Protein AF-A0A938S456-F1 (afdb_monomer_lite)

Secondary structure (DSSP, 8-state):
----SSTTSPPPPP--S-TT---EEEEE-TTS-EEEEEESSSTT--SSSEEEEEE-SSTTSPPPPPEE--TTTS-SS-EEEEEE-TTSSEEEEEE--TTSPPPTT-SSTTEEEEEE------SS-SSS-SHHHHHHHHHTTTS--TTT---SSTT--SS-SHHHHHHHHHHHTTSS---BSPTTEEEE-TTPPEE-PPPTTEEEEEEEEES-HHHHHH--SS--TTTEEEEEE-SSEE--SSPPPTT-EEEEEEEEEE-SSS--EEPPPPEEEEEPPSEEE---EEEEES--BTTB-GGGGTS-TTB-TTS-B---GGGSEEE-SPSSEEEEEEEEEEEEEEEEEEEE---TTHHHH--BEEEEEEEEESSSSS-EEPTTPPPPPPP-S-TTBPP-EEEEEEEEEEEEEEEEEEEESSSSS--EEEEEEEEEEES-SS-TT--

Structure (mmCIF, N/CA/C/O backbone):
data_AF-A0A938S456-F1
#
_entry.id   AF-A0A938S456-F1
#
loop_
_atom_site.group_PDB
_atom_site.id
_atom_site.type_symbol
_atom_site.label_atom_id
_atom_site.label_alt_id
_atom_site.label_comp_id
_atom_site.label_asym_id
_atom_site.label_entity_id
_atom_site.label_seq_id
_atom_site.pdbx_PDB_ins_code
_atom_site.Cartn_x
_atom_site.Cartn_y
_atom_site.Cartn_z
_atom_site.occupancy
_atom_site.B_iso_or_equiv
_atom_site.auth_seq_id
_atom_site.auth_comp_id
_atom_site.auth_asym_id
_atom_site.auth_atom_id
_atom_site.pdbx_PDB_model_num
ATOM 1 N N . MET A 1 1 ? 33.109 -23.539 -11.484 1.00 51.69 1 MET A N 1
ATOM 2 C CA . MET A 1 1 ? 32.638 -23.939 -10.136 1.00 51.69 1 MET A CA 1
ATOM 3 C C . MET A 1 1 ? 33.483 -25.093 -9.619 1.00 51.69 1 MET A C 1
ATOM 5 O O . MET A 1 1 ? 33.754 -26.009 -10.389 1.00 51.69 1 MET A O 1
ATOM 9 N N . ALA A 1 2 ? 33.875 -25.085 -8.342 1.00 58.28 2 ALA A N 1
ATOM 10 C CA . ALA A 1 2 ? 34.369 -26.299 -7.698 1.00 58.28 2 ALA A CA 1
ATOM 11 C C . ALA A 1 2 ? 33.177 -27.249 -7.516 1.00 58.28 2 ALA A C 1
ATOM 13 O O . ALA A 1 2 ? 32.212 -26.917 -6.837 1.00 58.28 2 ALA A O 1
ATOM 14 N N . THR A 1 3 ? 33.193 -28.403 -8.175 1.00 66.62 3 THR A N 1
ATOM 15 C CA . THR A 1 3 ? 32.146 -29.427 -8.025 1.00 66.62 3 THR A CA 1
ATOM 16 C C . THR A 1 3 ? 32.639 -30.513 -7.078 1.00 66.62 3 THR A C 1
ATOM 18 O O . THR A 1 3 ? 33.827 -30.829 -7.109 1.00 66.62 3 THR A O 1
ATOM 21 N N . ARG A 1 4 ? 31.746 -31.160 -6.331 1.00 68.81 4 ARG A N 1
ATOM 22 C CA . ARG A 1 4 ? 32.038 -32.419 -5.627 1.00 68.81 4 ARG A CA 1
ATOM 23 C C . ARG A 1 4 ? 31.061 -33.502 -6.071 1.00 68.81 4 ARG A C 1
ATOM 25 O O . ARG A 1 4 ? 29.912 -33.198 -6.376 1.00 68.81 4 ARG A O 1
ATOM 32 N N . THR A 1 5 ? 31.524 -34.744 -6.128 1.00 73.81 5 THR A N 1
ATOM 33 C CA . THR A 1 5 ? 30.773 -35.868 -6.712 1.00 73.81 5 THR A CA 1
ATOM 34 C C . THR A 1 5 ? 29.718 -36.431 -5.755 1.00 73.81 5 THR A C 1
ATOM 36 O O . THR A 1 5 ? 28.670 -36.894 -6.189 1.00 73.81 5 THR A O 1
ATOM 39 N N . THR A 1 6 ? 29.971 -36.356 -4.446 1.00 75.50 6 THR A N 1
ATOM 40 C CA . THR A 1 6 ? 29.028 -36.699 -3.368 1.00 75.50 6 THR A CA 1
ATOM 41 C C . THR A 1 6 ? 29.138 -35.680 -2.232 1.00 75.50 6 THR A C 1
ATOM 43 O O . THR A 1 6 ? 30.096 -34.905 -2.184 1.00 75.50 6 THR A O 1
ATOM 46 N N . ARG A 1 7 ? 28.182 -35.679 -1.289 1.00 73.38 7 ARG A N 1
ATOM 47 C CA . ARG A 1 7 ? 28.207 -34.792 -0.108 1.00 73.38 7 ARG A CA 1
ATOM 48 C C . ARG A 1 7 ? 29.487 -34.941 0.723 1.00 73.38 7 ARG A C 1
ATOM 50 O O . ARG A 1 7 ? 29.927 -33.962 1.319 1.00 73.38 7 ARG A O 1
ATOM 57 N N . ASP A 1 8 ? 30.081 -36.128 0.705 1.00 82.25 8 ASP A N 1
ATOM 58 C CA . ASP A 1 8 ? 31.249 -36.479 1.515 1.00 82.25 8 ASP A CA 1
ATOM 59 C C . ASP A 1 8 ? 32.556 -36.459 0.694 1.00 82.25 8 ASP A C 1
ATOM 61 O O . ASP A 1 8 ? 33.639 -36.672 1.231 1.00 82.25 8 ASP A O 1
ATOM 65 N N . SER A 1 9 ? 32.473 -36.171 -0.612 1.00 79.38 9 SER A N 1
ATOM 66 C CA . SER A 1 9 ? 33.649 -35.973 -1.461 1.00 79.38 9 SER A CA 1
ATOM 67 C C . SER A 1 9 ? 34.294 -34.615 -1.194 1.00 79.38 9 SER A C 1
ATOM 69 O O . SER A 1 9 ? 33.602 -33.611 -0.990 1.00 79.38 9 SER A O 1
ATOM 71 N N . ALA A 1 10 ? 35.624 -34.571 -1.288 1.00 78.12 10 ALA A N 1
ATOM 72 C CA . ALA A 1 10 ? 36.359 -33.316 -1.317 1.00 78.12 10 ALA A CA 1
ATOM 73 C C . ALA A 1 10 ? 35.903 -32.439 -2.498 1.00 78.12 10 ALA A C 1
ATOM 75 O O . ALA A 1 10 ? 35.543 -32.933 -3.572 1.00 78.12 10 ALA A O 1
ATOM 76 N N . TRP A 1 11 ? 35.916 -31.124 -2.290 1.00 78.94 11 TRP A N 1
ATOM 77 C CA . TRP A 1 11 ? 35.714 -30.156 -3.363 1.00 78.94 11 TRP A CA 1
ATOM 78 C C . TRP A 1 11 ? 36.908 -30.192 -4.318 1.00 78.94 11 TRP A C 1
ATOM 80 O O . TRP A 1 11 ? 38.048 -30.340 -3.882 1.00 78.94 11 TRP A O 1
ATOM 90 N N . LYS A 1 12 ? 36.650 -30.050 -5.621 1.00 79.56 12 LYS A N 1
ATOM 91 C CA . LYS A 1 12 ? 37.721 -29.840 -6.604 1.00 79.56 12 LYS A CA 1
ATOM 92 C C . LYS A 1 12 ? 38.487 -28.547 -6.304 1.00 79.56 12 LYS A C 1
ATOM 94 O O . LYS A 1 12 ? 37.921 -27.617 -5.729 1.00 79.56 12 LYS A O 1
ATOM 99 N N . GLU A 1 13 ? 39.746 -28.499 -6.734 1.00 80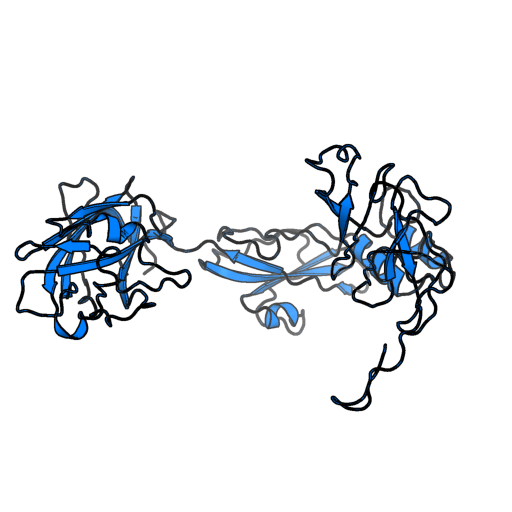.00 13 GLU A N 1
ATOM 100 C CA . GLU A 1 13 ? 40.609 -27.322 -6.591 1.00 80.00 13 GLU A CA 1
ATOM 101 C C . GLU A 1 13 ? 39.955 -26.052 -7.156 1.00 80.00 13 GLU A C 1
ATOM 103 O O . GLU A 1 13 ? 39.231 -26.084 -8.159 1.00 80.00 13 GLU A O 1
ATOM 108 N N . SER A 1 14 ? 40.199 -24.923 -6.487 1.00 77.38 14 SER A N 1
ATOM 109 C CA . SER A 1 14 ? 39.758 -23.613 -6.953 1.00 77.38 14 SER A CA 1
ATOM 110 C C . SER A 1 14 ? 40.584 -23.174 -8.162 1.00 77.38 14 SER A C 1
ATOM 112 O O . SER A 1 14 ? 41.797 -23.357 -8.220 1.00 77.38 14 SER A O 1
ATOM 114 N N . LYS A 1 15 ? 39.916 -22.566 -9.145 1.00 79.94 15 LYS A N 1
ATOM 115 C CA . LYS A 1 15 ? 40.552 -21.986 -10.331 1.00 79.94 15 LYS A CA 1
ATOM 116 C C . LYS A 1 15 ? 40.576 -20.468 -10.185 1.00 79.94 15 LYS A C 1
ATOM 118 O O . LYS A 1 15 ? 39.551 -19.874 -9.850 1.00 79.94 15 LYS A O 1
ATOM 123 N N . VAL A 1 16 ? 41.717 -19.850 -10.481 1.00 82.69 16 VAL A N 1
ATOM 124 C CA . VAL A 1 16 ? 41.807 -18.393 -10.637 1.00 82.69 16 VAL A CA 1
ATOM 125 C C . VAL A 1 16 ? 40.942 -17.976 -11.829 1.00 82.69 16 VAL A C 1
ATOM 127 O O . VAL A 1 16 ? 41.123 -18.490 -12.932 1.00 82.69 16 VAL A O 1
ATOM 130 N N . LEU A 1 17 ? 39.980 -17.079 -11.600 1.00 77.88 17 LEU A N 1
ATOM 131 C CA . LEU A 1 17 ? 39.041 -16.637 -12.638 1.00 77.88 17 LEU A CA 1
ATOM 132 C C . LEU A 1 17 ? 39.658 -15.606 -13.594 1.00 77.88 17 LEU A C 1
ATOM 134 O O . LEU A 1 17 ? 39.310 -15.599 -14.769 1.00 77.88 17 LEU A O 1
ATOM 138 N N . THR A 1 18 ? 40.589 -14.780 -13.109 1.00 79.25 18 THR A N 1
ATOM 139 C CA . THR A 1 18 ? 41.207 -13.676 -13.860 1.00 79.25 18 THR A CA 1
ATOM 140 C C . THR A 1 18 ? 42.731 -13.664 -13.636 1.00 79.25 18 THR A C 1
ATOM 142 O O . THR A 1 18 ? 43.236 -12.888 -12.827 1.00 79.25 18 THR A O 1
ATOM 145 N N . PRO A 1 19 ? 43.503 -14.543 -14.302 1.00 78.44 19 PRO A N 1
ATOM 146 C CA . PRO A 1 19 ? 44.902 -14.828 -13.944 1.00 78.44 19 PRO A CA 1
ATOM 147 C C . PRO A 1 19 ? 45.876 -13.646 -14.078 1.00 78.44 19 PRO A C 1
ATOM 149 O O . PRO A 1 19 ? 46.961 -13.704 -13.511 1.00 78.44 19 PRO A O 1
ATOM 152 N N . ASN A 1 20 ? 45.482 -12.574 -14.773 1.00 82.62 20 ASN A N 1
ATOM 153 C CA . ASN A 1 20 ? 46.303 -11.380 -14.998 1.00 82.62 20 ASN A CA 1
ATOM 154 C C . ASN A 1 20 ? 45.704 -10.104 -14.382 1.00 82.62 20 ASN A C 1
ATOM 156 O O . ASN A 1 20 ? 46.158 -9.006 -14.689 1.00 82.62 20 ASN A O 1
ATOM 160 N N . VAL A 1 21 ? 44.669 -10.232 -13.548 1.00 86.12 21 VAL A N 1
ATOM 161 C CA . VAL A 1 21 ? 43.976 -9.094 -12.934 1.00 86.12 21 VAL A CA 1
ATOM 162 C C . VAL A 1 21 ? 43.917 -9.308 -11.430 1.00 86.12 21 VAL A C 1
ATOM 164 O O . VAL A 1 21 ? 43.361 -10.302 -10.962 1.00 86.12 21 VAL A O 1
ATOM 167 N N . SER A 1 22 ? 44.493 -8.367 -10.680 1.00 89.31 22 SER A N 1
ATOM 168 C CA . SER A 1 22 ? 44.396 -8.326 -9.222 1.00 89.31 22 SER A CA 1
ATOM 169 C C . SER A 1 22 ? 43.224 -7.441 -8.811 1.00 89.31 22 SER A C 1
ATOM 171 O O . SER A 1 22 ? 43.122 -6.291 -9.252 1.00 89.31 22 SER A O 1
ATOM 173 N N . GLY A 1 23 ? 42.340 -7.972 -7.973 1.00 90.62 23 GLY A N 1
ATOM 174 C CA . GLY A 1 23 ? 41.129 -7.286 -7.551 1.00 90.62 23 GLY A CA 1
ATOM 175 C C . GLY A 1 23 ? 40.540 -7.861 -6.270 1.00 90.62 23 GLY A C 1
ATOM 176 O O . GLY A 1 23 ? 40.770 -9.020 -5.922 1.00 90.62 23 GLY A O 1
ATOM 177 N N . GLU A 1 24 ? 39.762 -7.037 -5.581 1.00 93.12 24 GLU A N 1
ATOM 178 C CA . GLU A 1 24 ? 39.083 -7.362 -4.330 1.00 93.12 24 GLU A CA 1
ATOM 179 C C . GLU A 1 24 ? 37.572 -7.126 -4.446 1.00 93.12 24 GLU A C 1
ATOM 181 O O . GLU A 1 24 ? 37.103 -6.415 -5.328 1.00 93.12 24 GLU A O 1
ATOM 186 N N . TYR A 1 25 ? 36.801 -7.711 -3.528 1.00 94.56 25 TYR A N 1
ATOM 187 C CA . TYR A 1 25 ? 35.348 -7.514 -3.409 1.00 94.56 25 TYR A CA 1
ATOM 188 C C . TYR A 1 25 ? 34.552 -7.747 -4.712 1.00 94.56 25 TYR A C 1
ATOM 190 O O . TYR A 1 25 ? 33.889 -6.831 -5.199 1.00 94.56 25 TYR A O 1
ATOM 198 N N . PRO A 1 26 ? 34.597 -8.962 -5.289 1.00 94.56 26 PRO A N 1
ATOM 199 C CA . PRO A 1 26 ? 33.887 -9.245 -6.528 1.00 94.56 26 PRO A CA 1
ATOM 200 C C . PRO A 1 26 ? 32.364 -9.242 -6.331 1.00 94.56 26 PRO A C 1
ATOM 202 O O . PRO A 1 26 ? 31.855 -9.798 -5.355 1.00 94.56 26 PRO A O 1
ATOM 205 N N . ALA A 1 27 ? 31.644 -8.707 -7.311 1.00 94.62 27 ALA A N 1
ATOM 206 C CA . ALA A 1 27 ? 30.201 -8.823 -7.466 1.00 94.62 27 ALA A CA 1
ATOM 207 C C . ALA A 1 27 ? 29.873 -9.222 -8.903 1.00 94.62 27 ALA A C 1
ATOM 209 O O . ALA A 1 27 ? 30.367 -8.620 -9.850 1.00 94.62 27 ALA A O 1
ATOM 210 N N . ILE A 1 28 ? 29.045 -10.249 -9.062 1.00 91.75 28 ILE A N 1
ATOM 211 C CA . ILE A 1 28 ? 28.630 -10.749 -10.372 1.00 91.75 28 ILE A CA 1
ATOM 212 C C . ILE A 1 28 ? 27.183 -10.337 -10.644 1.00 91.75 28 ILE A C 1
ATOM 214 O O . ILE A 1 28 ? 26.357 -10.351 -9.728 1.00 91.75 28 ILE A O 1
ATOM 218 N N . SER A 1 29 ? 26.873 -9.976 -11.886 1.00 86.94 29 SER A N 1
ATOM 219 C CA . SER A 1 29 ? 25.498 -9.710 -12.305 1.00 86.94 29 SER A CA 1
ATOM 220 C C . SER A 1 29 ? 24.619 -10.969 -12.212 1.00 86.94 29 SER A C 1
ATOM 222 O O . SER A 1 29 ? 25.126 -12.095 -12.269 1.00 86.94 29 SER A O 1
ATOM 224 N N . PRO A 1 30 ? 23.289 -10.815 -12.086 1.00 82.06 30 PRO A N 1
ATOM 225 C CA . PRO A 1 30 ? 22.351 -11.941 -11.982 1.00 82.06 30 PRO A CA 1
ATOM 226 C C . PRO A 1 30 ? 22.363 -12.893 -13.184 1.00 82.06 30 PRO A C 1
ATOM 228 O O . PRO A 1 30 ? 22.165 -14.101 -13.029 1.00 82.06 30 PRO A O 1
ATOM 231 N N . ASP A 1 31 ? 22.608 -12.367 -14.384 1.00 77.56 31 ASP A N 1
ATOM 232 C CA . ASP A 1 31 ? 22.783 -13.169 -15.598 1.00 77.56 31 ASP A CA 1
ATOM 233 C C . ASP A 1 31 ? 24.137 -13.900 -15.638 1.00 77.56 31 ASP A C 1
ATOM 235 O O . ASP A 1 31 ? 24.274 -14.906 -16.340 1.00 77.56 31 ASP A O 1
ATOM 239 N N . GLY A 1 32 ? 25.092 -13.486 -14.803 1.00 86.31 32 GLY A N 1
ATOM 240 C CA . GLY A 1 32 ? 26.433 -14.033 -14.701 1.00 86.31 32 GLY A CA 1
ATOM 241 C C . GLY A 1 32 ? 27.413 -13.497 -15.745 1.00 86.31 32 GLY A C 1
ATOM 242 O O . GLY A 1 32 ? 28.473 -14.108 -15.896 1.00 86.31 32 GLY A O 1
ATOM 243 N N . LEU A 1 33 ? 27.074 -12.441 -16.484 1.00 84.44 33 LEU A N 1
ATOM 244 C CA . LEU A 1 33 ? 27.847 -11.953 -17.633 1.00 84.44 33 LEU A CA 1
ATOM 245 C C . LEU A 1 33 ? 28.746 -10.751 -17.320 1.00 84.44 33 LEU A C 1
ATOM 247 O O . LEU A 1 33 ? 29.709 -10.522 -18.046 1.00 84.44 33 LEU A O 1
ATOM 251 N N . LEU A 1 34 ? 28.516 -10.056 -16.204 1.00 87.31 34 LEU A N 1
ATOM 252 C CA . LEU A 1 34 ? 29.343 -8.947 -15.734 1.00 87.31 34 LEU A CA 1
ATOM 253 C C . LEU A 1 34 ? 29.969 -9.270 -14.380 1.00 87.31 34 LEU A C 1
ATOM 255 O O . LEU A 1 34 ? 29.311 -9.799 -13.481 1.00 87.31 34 LEU A O 1
ATOM 259 N N . LEU A 1 35 ? 31.239 -8.912 -14.226 1.00 90.94 35 LEU A N 1
ATOM 260 C CA . LEU A 1 35 ? 31.980 -8.959 -12.974 1.00 90.94 35 LEU A CA 1
ATOM 261 C C . LEU A 1 35 ? 32.442 -7.549 -12.622 1.00 90.94 35 LEU A C 1
ATOM 263 O O . LEU A 1 35 ? 33.278 -6.974 -13.314 1.00 90.94 35 LEU A O 1
ATOM 267 N N . LEU A 1 36 ? 31.930 -7.029 -11.513 1.00 93.88 36 LEU A N 1
ATOM 268 C CA . LEU A 1 36 ? 32.449 -5.842 -10.853 1.00 93.88 36 LEU A CA 1
ATOM 269 C C . LEU A 1 36 ? 33.445 -6.250 -9.775 1.00 93.88 36 LEU A C 1
ATOM 271 O O . LEU A 1 36 ? 33.238 -7.235 -9.067 1.00 93.88 36 LEU A O 1
ATOM 275 N N . PHE A 1 37 ? 34.515 -5.488 -9.616 1.00 95.25 37 PHE A N 1
ATOM 276 C CA . PHE A 1 37 ? 35.490 -5.685 -8.548 1.00 95.25 37 PHE A CA 1
ATOM 277 C C . PHE A 1 37 ? 36.226 -4.379 -8.270 1.00 95.25 37 PHE A C 1
ATOM 279 O O . PHE A 1 37 ? 36.150 -3.432 -9.044 1.00 95.25 37 PHE A O 1
ATOM 286 N N . SER A 1 38 ? 36.941 -4.320 -7.157 1.00 95.50 38 SER A N 1
ATOM 287 C CA . SER A 1 38 ? 37.723 -3.155 -6.759 1.00 95.50 38 SER A CA 1
ATOM 288 C C . SER A 1 38 ? 39.207 -3.380 -7.031 1.00 95.50 38 SER A C 1
ATOM 290 O O . SER A 1 38 ? 39.735 -4.436 -6.684 1.00 95.50 38 SER A O 1
ATOM 292 N N . SER A 1 39 ? 39.904 -2.409 -7.617 1.00 94.75 39 SER A N 1
ATOM 293 C CA . SER A 1 39 ? 41.355 -2.491 -7.820 1.00 94.75 39 SER A CA 1
ATOM 294 C C . SER A 1 39 ? 42.010 -1.118 -7.816 1.00 94.75 39 SER A C 1
ATOM 296 O O . SER A 1 39 ? 41.474 -0.166 -8.373 1.00 94.75 39 SER A O 1
ATOM 298 N N . SER A 1 40 ? 43.199 -1.052 -7.220 1.00 93.19 40 SER A N 1
ATOM 299 C CA . SER A 1 40 ? 44.107 0.104 -7.222 1.00 93.19 40 SER A CA 1
ATOM 300 C C . SER A 1 40 ? 45.359 -0.137 -8.075 1.00 93.19 40 SER A C 1
ATOM 302 O O . SER A 1 40 ? 46.248 0.705 -8.152 1.00 93.19 40 SER A O 1
ATOM 304 N N . SER A 1 41 ? 45.470 -1.325 -8.681 1.00 90.38 41 SER A N 1
ATOM 305 C CA . SER A 1 41 ? 46.678 -1.772 -9.396 1.00 90.38 41 SER A CA 1
ATOM 306 C C . SER A 1 41 ? 46.559 -1.695 -10.917 1.00 90.38 41 SER A C 1
ATOM 308 O O . SER A 1 41 ? 47.554 -1.860 -11.623 1.00 90.38 41 SER A O 1
ATOM 310 N N . LEU A 1 42 ? 45.347 -1.465 -11.424 1.00 91.56 42 LEU A N 1
ATOM 311 C CA . LEU A 1 42 ? 45.074 -1.387 -12.852 1.00 91.56 42 LEU A CA 1
ATOM 312 C C . LEU A 1 42 ? 45.347 0.031 -13.388 1.00 91.56 42 LEU A C 1
ATOM 314 O O . LEU A 1 42 ? 45.010 1.016 -12.728 1.00 91.56 42 LEU A O 1
ATOM 318 N N . PRO A 1 43 ? 45.963 0.158 -14.578 1.00 89.75 43 PRO A N 1
ATOM 319 C CA . PRO A 1 43 ? 46.303 1.453 -15.155 1.00 89.75 43 PRO A CA 1
ATOM 320 C C . PRO A 1 43 ? 45.048 2.206 -15.606 1.00 89.75 43 PRO A C 1
ATOM 322 O O . PRO A 1 43 ? 44.202 1.634 -16.286 1.00 89.75 43 PRO A O 1
ATOM 325 N N . GLY A 1 44 ? 44.961 3.500 -15.284 1.00 85.81 44 GLY A N 1
ATOM 326 C CA . GLY A 1 44 ? 43.800 4.341 -15.614 1.00 85.81 44 GLY A CA 1
ATOM 327 C C . GLY A 1 44 ? 42.791 4.508 -14.475 1.00 85.81 44 GLY A C 1
ATOM 328 O O . GLY A 1 44 ? 41.691 4.996 -14.719 1.00 85.81 44 GLY A O 1
ATOM 329 N N . GLY A 1 45 ? 43.156 4.109 -13.253 1.00 88.12 45 GLY A N 1
ATOM 330 C CA . GLY A 1 45 ? 42.415 4.473 -12.048 1.00 88.12 45 GLY A CA 1
ATOM 331 C C . GLY A 1 45 ? 42.463 5.972 -11.727 1.00 88.12 45 GLY A C 1
ATOM 332 O O . GLY A 1 45 ? 43.379 6.676 -12.159 1.00 88.12 45 GLY A O 1
ATOM 333 N N . LEU A 1 46 ? 41.468 6.450 -10.982 1.00 84.56 46 LEU A N 1
ATOM 334 C CA . LEU A 1 46 ? 41.274 7.846 -10.587 1.00 84.56 46 LEU A CA 1
ATOM 335 C C . LEU A 1 46 ? 41.803 8.147 -9.179 1.00 84.56 46 LEU A C 1
ATOM 337 O O . LEU A 1 46 ? 42.141 9.297 -8.899 1.00 84.56 46 LEU A O 1
ATOM 341 N N . GLY A 1 47 ? 41.895 7.138 -8.311 1.00 84.88 47 GLY A N 1
ATOM 342 C CA . GLY A 1 47 ? 42.221 7.324 -6.901 1.00 84.88 47 GLY A CA 1
ATOM 343 C C . GLY A 1 47 ? 42.772 6.071 -6.226 1.00 84.88 47 GLY A C 1
ATOM 344 O O . GLY A 1 47 ? 43.713 5.446 -6.716 1.00 84.88 47 GLY A O 1
ATOM 345 N N . GLY A 1 48 ? 42.219 5.755 -5.053 1.00 88.88 48 GLY A N 1
ATOM 346 C CA . GLY A 1 48 ? 42.585 4.596 -4.243 1.00 88.88 48 GLY A CA 1
ATOM 347 C C . GLY A 1 48 ? 42.140 3.282 -4.888 1.00 88.88 48 GLY A C 1
ATOM 348 O O . GLY A 1 48 ? 42.652 2.873 -5.927 1.00 88.88 48 GLY A O 1
ATOM 349 N N . LEU A 1 49 ? 41.222 2.555 -4.249 1.00 93.12 49 LEU A N 1
ATOM 350 C CA . LEU A 1 49 ? 40.519 1.497 -4.983 1.00 93.12 49 LEU A CA 1
ATOM 351 C C . LEU A 1 49 ? 39.496 2.149 -5.905 1.00 93.12 49 LEU A C 1
ATOM 353 O O . LEU A 1 49 ? 38.727 2.980 -5.446 1.00 93.12 49 LEU A O 1
ATOM 357 N N . ASP A 1 50 ? 39.445 1.701 -7.150 1.00 94.44 50 ASP A N 1
ATOM 358 C CA . ASP A 1 50 ? 38.352 2.010 -8.065 1.00 94.44 50 ASP A CA 1
ATOM 359 C C . ASP A 1 50 ? 37.517 0.768 -8.326 1.00 94.44 50 ASP A C 1
ATOM 361 O O . ASP A 1 50 ? 38.017 -0.355 -8.226 1.00 94.44 50 ASP A O 1
ATOM 365 N N . ILE A 1 51 ? 36.264 0.954 -8.730 1.00 94.25 51 ILE A N 1
ATOM 366 C CA . ILE A 1 51 ? 35.420 -0.119 -9.249 1.00 94.25 51 ILE A CA 1
ATOM 367 C C . ILE A 1 51 ? 35.694 -0.301 -10.745 1.00 94.25 51 ILE A C 1
ATOM 369 O O . ILE A 1 51 ? 35.578 0.628 -11.549 1.00 94.25 51 ILE A O 1
ATOM 373 N N . TRP A 1 52 ? 36.033 -1.535 -11.098 1.00 93.38 52 TRP A N 1
ATOM 374 C CA . TRP A 1 52 ? 36.313 -2.013 -12.444 1.00 93.38 52 TRP A CA 1
ATOM 375 C C . TRP A 1 52 ? 35.271 -3.038 -12.866 1.00 93.38 52 TRP A C 1
ATOM 377 O O . TRP A 1 52 ? 34.714 -3.753 -12.028 1.00 93.38 52 TRP A O 1
ATOM 387 N N . MET A 1 53 ? 35.052 -3.134 -14.172 1.00 91.19 53 MET A N 1
ATOM 388 C CA . MET A 1 53 ? 34.128 -4.070 -14.797 1.00 91.19 53 MET A CA 1
ATOM 389 C C . MET A 1 53 ? 34.851 -4.966 -15.801 1.00 91.19 53 MET A C 1
ATOM 391 O O . MET A 1 53 ? 35.708 -4.506 -16.550 1.00 91.19 53 MET A O 1
ATOM 395 N N . MET A 1 54 ? 34.475 -6.240 -15.839 1.00 89.50 54 MET A N 1
ATOM 396 C CA . MET A 1 54 ? 34.785 -7.174 -16.923 1.00 89.50 54 MET A CA 1
ATOM 397 C C . MET A 1 54 ? 33.487 -7.826 -17.399 1.00 89.50 54 MET A C 1
ATOM 399 O O . MET A 1 54 ? 32.596 -8.091 -16.591 1.00 89.50 54 MET A O 1
ATOM 403 N N . ALA A 1 55 ? 33.403 -8.116 -18.693 1.00 85.38 55 ALA A N 1
ATOM 404 C CA . ALA A 1 55 ? 32.237 -8.713 -19.339 1.00 85.38 55 ALA A CA 1
ATOM 405 C C . ALA A 1 55 ? 32.602 -10.041 -20.013 1.00 85.38 55 ALA A C 1
ATOM 407 O O . ALA A 1 55 ? 33.776 -10.321 -20.257 1.00 85.38 55 ALA A O 1
ATOM 408 N N . ARG A 1 56 ? 31.609 -10.877 -20.306 1.00 80.44 56 ARG A N 1
ATOM 409 C CA . ARG A 1 56 ? 31.771 -12.105 -21.095 1.00 80.44 56 ARG A CA 1
ATOM 410 C C . ARG A 1 56 ? 30.472 -12.461 -21.803 1.00 80.44 56 ARG A C 1
ATOM 412 O O . ARG A 1 56 ? 29.398 -12.261 -21.253 1.00 80.44 56 ARG A O 1
ATOM 419 N N . VAL A 1 57 ? 30.595 -13.108 -22.959 1.00 72.56 57 VAL A N 1
ATOM 420 C CA . VAL A 1 57 ? 29.447 -13.472 -23.810 1.00 72.56 57 VAL A CA 1
ATOM 421 C C . VAL A 1 57 ? 28.624 -14.626 -23.222 1.00 72.56 57 VAL A C 1
ATOM 423 O O . VAL A 1 57 ? 27.417 -14.714 -23.404 1.00 72.56 57 VAL A O 1
ATOM 426 N N . THR A 1 58 ? 29.259 -15.555 -22.500 1.00 76.25 58 THR A N 1
ATOM 427 C CA . THR A 1 58 ? 28.560 -16.700 -21.892 1.00 76.25 58 THR A CA 1
ATOM 428 C C . THR A 1 58 ? 29.062 -16.976 -20.481 1.00 76.25 58 THR A C 1
ATOM 430 O O . THR A 1 58 ? 30.184 -16.621 -20.120 1.00 76.25 58 THR A O 1
ATOM 433 N N . ARG A 1 59 ? 28.260 -17.683 -19.674 1.00 81.25 59 ARG A N 1
ATOM 434 C CA . ARG A 1 59 ? 28.606 -18.037 -18.282 1.00 81.25 59 ARG A CA 1
ATOM 435 C C . ARG A 1 59 ? 29.863 -18.896 -18.130 1.00 81.25 59 ARG A C 1
ATOM 437 O O . ARG A 1 59 ? 30.417 -18.955 -17.030 1.00 81.25 59 ARG A O 1
ATOM 444 N N . ASP A 1 60 ? 30.309 -19.531 -19.206 1.00 81.62 60 ASP A N 1
ATOM 445 C CA . ASP A 1 60 ? 31.529 -20.338 -19.247 1.00 81.62 60 ASP A CA 1
ATOM 446 C C . ASP A 1 60 ? 32.617 -19.718 -20.140 1.00 81.62 60 ASP A C 1
ATOM 448 O O . ASP A 1 60 ? 33.701 -20.285 -20.262 1.00 81.62 60 ASP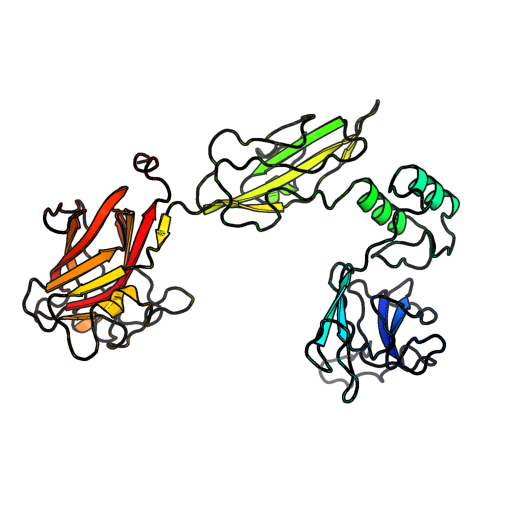 A O 1
ATOM 452 N N . GLY A 1 61 ? 32.339 -18.556 -20.739 1.00 81.62 61 GLY A N 1
ATOM 453 C CA . GLY A 1 61 ? 33.269 -17.819 -21.585 1.00 81.62 61 GLY A CA 1
ATOM 454 C C . GLY A 1 61 ? 34.350 -17.083 -20.797 1.00 81.62 61 GLY A C 1
ATOM 455 O O . GLY A 1 61 ? 34.256 -16.901 -19.576 1.00 81.62 61 GLY A O 1
ATOM 456 N N . ASP A 1 62 ? 35.371 -16.648 -21.532 1.00 84.00 62 ASP A N 1
ATOM 457 C CA . ASP A 1 62 ? 36.469 -15.848 -20.999 1.00 84.00 62 ASP A CA 1
ATOM 458 C C . ASP A 1 62 ? 36.017 -14.414 -20.704 1.00 84.00 62 ASP A C 1
ATOM 460 O O . ASP A 1 62 ? 35.173 -13.851 -21.403 1.00 84.00 62 ASP A O 1
ATOM 464 N N . TRP A 1 63 ? 36.592 -13.831 -19.653 1.00 87.75 63 TRP A N 1
ATOM 465 C CA . TRP A 1 63 ? 36.360 -12.437 -19.294 1.00 87.75 63 TRP A CA 1
ATOM 466 C C . TRP A 1 63 ? 37.142 -11.490 -20.211 1.00 87.75 63 TRP A C 1
ATOM 468 O O . TRP A 1 63 ? 38.298 -11.756 -20.549 1.00 87.75 63 TRP A O 1
ATOM 478 N N . SER A 1 64 ? 36.525 -10.364 -20.562 1.00 84.62 64 SER A N 1
ATOM 479 C CA . SER A 1 64 ? 37.137 -9.263 -21.304 1.00 84.62 64 SER A CA 1
ATOM 480 C C . SER A 1 64 ? 38.218 -8.544 -20.486 1.00 84.62 64 SER A C 1
ATOM 482 O O . SER A 1 64 ? 38.434 -8.827 -19.307 1.00 84.62 64 SER A O 1
ATOM 484 N N . ALA A 1 65 ? 38.930 -7.602 -21.109 1.00 85.44 65 ALA A N 1
ATOM 485 C CA . ALA A 1 65 ? 39.851 -6.730 -20.386 1.00 85.44 65 ALA A CA 1
ATOM 486 C C . ALA A 1 65 ? 39.091 -5.836 -19.379 1.00 85.44 65 ALA A C 1
ATOM 488 O O . ALA A 1 65 ? 37.966 -5.428 -19.667 1.00 85.44 65 ALA A O 1
ATOM 489 N N . PRO A 1 66 ? 39.682 -5.515 -18.212 1.00 89.94 66 PRO A N 1
ATOM 490 C CA . PRO A 1 66 ? 39.010 -4.703 -17.209 1.00 89.94 66 PRO A CA 1
ATOM 491 C C . PRO A 1 66 ? 38.868 -3.243 -17.656 1.00 89.94 66 PRO A C 1
ATOM 493 O O . PRO A 1 66 ? 39.822 -2.637 -18.143 1.00 89.94 66 PRO A O 1
ATOM 496 N N . VAL A 1 67 ? 37.685 -2.675 -17.431 1.00 88.44 67 VAL A N 1
ATOM 497 C CA . VAL A 1 67 ? 37.322 -1.291 -17.764 1.00 88.44 67 VAL A CA 1
ATOM 498 C C . VAL A 1 67 ? 37.028 -0.515 -16.479 1.00 88.44 67 VAL A C 1
ATOM 500 O O . VAL A 1 67 ? 36.298 -1.004 -15.615 1.00 88.44 67 VAL A O 1
ATOM 503 N N . ASN A 1 68 ? 37.606 0.680 -16.332 1.00 87.88 68 ASN A N 1
ATOM 504 C CA . ASN A 1 68 ? 37.309 1.573 -15.209 1.00 87.88 68 ASN A CA 1
ATOM 505 C C . ASN A 1 68 ? 35.958 2.260 -15.448 1.00 87.88 68 ASN A C 1
ATOM 507 O O . ASN A 1 68 ? 35.727 2.776 -16.539 1.00 87.88 68 ASN A O 1
ATOM 511 N N . LEU A 1 69 ? 35.083 2.292 -14.441 1.00 83.38 69 LEU A N 1
ATOM 512 C CA . LEU A 1 69 ? 33.730 2.844 -14.590 1.00 83.38 69 LEU A CA 1
ATOM 513 C C . LEU A 1 69 ? 33.633 4.374 -14.462 1.00 83.38 69 LEU A C 1
ATOM 515 O O . LEU A 1 69 ? 32.557 4.924 -14.679 1.00 83.38 69 LEU A O 1
ATOM 519 N N . GLY A 1 70 ? 34.735 5.059 -14.141 1.00 83.38 70 GLY A N 1
ATOM 520 C CA . GLY A 1 70 ? 34.824 6.520 -14.133 1.00 83.38 70 GLY A CA 1
ATOM 521 C C . GLY A 1 70 ? 33.833 7.239 -13.197 1.00 83.38 70 GLY A C 1
ATOM 522 O O . GLY A 1 70 ? 33.117 6.607 -12.414 1.00 83.38 70 GLY A O 1
ATOM 523 N N . PRO A 1 71 ? 33.776 8.582 -13.243 1.00 78.56 71 PRO A N 1
ATOM 524 C CA . PRO A 1 71 ? 32.821 9.366 -12.469 1.00 78.56 71 PRO A CA 1
ATOM 525 C C . PRO A 1 71 ? 31.395 9.280 -13.050 1.00 78.56 71 PRO A C 1
ATOM 527 O O . PRO A 1 71 ? 31.236 9.133 -14.258 1.00 78.56 71 PRO A O 1
ATOM 530 N N . PRO A 1 72 ? 30.341 9.434 -12.222 1.00 76.31 72 PRO A N 1
ATOM 531 C CA . PRO A 1 72 ? 30.398 9.730 -10.794 1.00 76.31 72 PRO A CA 1
ATOM 532 C C . PRO A 1 72 ? 30.554 8.477 -9.925 1.00 76.31 72 PRO A C 1
ATOM 534 O O . PRO A 1 72 ? 30.494 8.600 -8.706 1.00 76.31 72 PRO A O 1
ATOM 537 N N . LEU A 1 73 ? 30.679 7.278 -10.496 1.00 86.44 73 LEU A N 1
ATOM 538 C CA . LEU A 1 73 ? 30.782 6.057 -9.703 1.00 86.44 73 LEU A CA 1
ATOM 539 C C . LEU A 1 73 ? 32.109 6.057 -8.935 1.00 86.44 73 LEU A C 1
ATOM 541 O O . LEU A 1 73 ? 32.082 6.179 -7.710 1.00 86.44 73 LEU A O 1
ATOM 545 N N . ASN A 1 74 ? 33.224 6.066 -9.666 1.00 89.19 74 ASN A N 1
ATOM 546 C CA . ASN A 1 74 ? 34.567 6.304 -9.146 1.00 89.19 74 ASN A CA 1
ATOM 547 C C . ASN A 1 74 ? 34.842 7.802 -8.973 1.00 89.19 74 ASN A C 1
ATOM 549 O O . ASN A 1 74 ? 34.307 8.659 -9.680 1.00 89.19 74 ASN A O 1
ATOM 553 N N . SER A 1 75 ? 35.692 8.118 -8.014 1.00 87.12 75 SER A N 1
ATOM 554 C CA . SER A 1 75 ? 36.136 9.461 -7.676 1.00 87.12 75 SER A CA 1
ATOM 555 C C . SER A 1 75 ? 37.655 9.470 -7.491 1.00 87.12 75 SER A C 1
ATOM 557 O O . SER A 1 75 ? 38.322 8.471 -7.720 1.00 87.12 75 SER A O 1
ATOM 559 N N . GLU A 1 76 ? 38.224 10.595 -7.059 1.00 86.94 76 GLU A N 1
ATOM 560 C CA . GLU A 1 76 ? 39.638 10.637 -6.648 1.00 86.94 76 GLU A CA 1
ATOM 561 C C . GLU A 1 76 ? 39.898 9.887 -5.319 1.00 86.94 76 GLU A C 1
ATOM 563 O O . GLU A 1 76 ? 41.044 9.762 -4.887 1.00 86.94 76 GLU A O 1
ATOM 568 N N . GLY A 1 77 ? 38.841 9.424 -4.638 1.00 87.75 77 GLY A N 1
ATOM 569 C CA . GLY A 1 77 ? 38.907 8.687 -3.376 1.00 87.75 77 GLY A CA 1
ATOM 570 C C . GLY A 1 77 ? 38.996 7.168 -3.548 1.00 87.75 77 GLY A C 1
ATOM 571 O O . GLY A 1 77 ? 39.474 6.658 -4.557 1.00 87.75 77 GLY A O 1
ATOM 572 N N . THR A 1 78 ? 38.563 6.435 -2.519 1.00 90.81 78 THR A N 1
ATOM 573 C CA . THR A 1 78 ? 38.490 4.967 -2.532 1.00 90.81 78 THR A CA 1
ATOM 574 C C . THR A 1 78 ? 37.047 4.483 -2.690 1.00 90.81 78 THR A C 1
ATOM 576 O O . THR A 1 78 ? 36.251 4.577 -1.757 1.00 90.81 78 THR A O 1
ATOM 579 N N . GLU A 1 79 ? 36.735 3.844 -3.812 1.00 92.56 79 GLU A N 1
ATOM 580 C CA . GLU A 1 79 ? 35.495 3.126 -4.097 1.00 92.56 79 GLU A CA 1
ATOM 581 C C . GLU A 1 79 ? 35.683 1.605 -4.015 1.00 92.56 79 GLU A C 1
ATOM 583 O O . GLU A 1 79 ? 36.504 0.994 -4.701 1.00 92.56 79 GLU A O 1
ATOM 588 N N . ARG A 1 80 ? 34.899 0.945 -3.156 1.00 92.19 80 ARG A N 1
ATOM 589 C CA . ARG A 1 80 ? 35.057 -0.492 -2.895 1.00 92.19 80 ARG A CA 1
ATOM 590 C C . ARG A 1 80 ? 33.752 -1.209 -2.591 1.00 92.19 80 ARG A C 1
ATOM 592 O O . ARG A 1 80 ? 32.768 -0.584 -2.200 1.00 92.19 80 ARG A O 1
ATOM 599 N N . ARG A 1 81 ? 33.781 -2.544 -2.665 1.00 94.06 81 ARG A N 1
ATOM 600 C CA . ARG A 1 81 ? 32.638 -3.430 -2.356 1.00 94.06 81 ARG A CA 1
ATOM 601 C C . ARG A 1 81 ? 31.411 -3.142 -3.227 1.00 94.06 81 ARG A C 1
ATOM 603 O O . ARG A 1 81 ? 30.355 -2.822 -2.680 1.00 94.06 81 ARG A O 1
ATOM 610 N N . PRO A 1 82 ? 31.549 -3.230 -4.560 1.00 95.12 82 PRO A N 1
ATOM 611 C CA . PRO A 1 82 ? 30.406 -3.092 -5.443 1.00 95.12 82 PRO A CA 1
ATOM 612 C C . PRO A 1 82 ? 29.363 -4.173 -5.150 1.00 95.12 82 PRO A C 1
ATOM 614 O O . PRO A 1 82 ? 29.681 -5.296 -4.763 1.00 95.12 82 PRO A O 1
ATOM 617 N N . TRP A 1 83 ? 28.108 -3.827 -5.385 1.00 94.88 83 TRP A N 1
ATOM 618 C CA . TRP A 1 83 ? 26.975 -4.730 -5.460 1.00 94.88 83 TRP A CA 1
ATOM 619 C C . TRP A 1 83 ? 26.070 -4.249 -6.585 1.00 94.88 83 TRP A C 1
ATOM 621 O O . TRP A 1 83 ? 25.784 -3.058 -6.672 1.00 94.88 83 TRP A O 1
ATOM 631 N N . ILE A 1 84 ? 25.581 -5.166 -7.412 1.00 89.38 84 ILE A N 1
ATOM 632 C CA . ILE A 1 84 ? 24.685 -4.857 -8.527 1.00 89.38 84 ILE A CA 1
ATOM 633 C C . ILE A 1 84 ? 23.264 -5.348 -8.229 1.00 89.38 84 ILE A C 1
ATOM 635 O O . ILE A 1 84 ? 23.067 -6.431 -7.671 1.00 89.38 84 ILE A O 1
ATOM 639 N N . SER A 1 85 ? 22.261 -4.528 -8.543 1.00 84.12 85 SER A N 1
ATOM 640 C CA . SER A 1 85 ? 20.852 -4.891 -8.380 1.00 84.12 85 SER A CA 1
ATOM 641 C C . SER A 1 85 ? 20.428 -6.000 -9.345 1.00 84.12 85 SER A C 1
ATOM 643 O O . SER A 1 85 ? 21.069 -6.251 -10.364 1.00 84.12 85 SER A O 1
ATOM 645 N N . TYR A 1 86 ? 19.318 -6.673 -9.025 1.00 78.69 86 TYR A N 1
ATOM 646 C CA . TYR A 1 86 ? 18.816 -7.787 -9.835 1.00 78.69 86 TYR A CA 1
ATOM 647 C C . TYR A 1 86 ? 18.452 -7.378 -11.277 1.00 78.69 86 TYR A C 1
ATOM 649 O O . TYR A 1 86 ? 18.548 -8.168 -12.208 1.00 78.69 86 TYR A O 1
ATOM 657 N N . ASP A 1 87 ? 18.042 -6.129 -11.461 1.00 69.19 87 ASP A N 1
ATOM 658 C CA . ASP A 1 87 ? 17.711 -5.527 -12.753 1.00 69.19 87 ASP A CA 1
ATOM 659 C C . ASP A 1 87 ? 18.909 -4.818 -13.416 1.00 69.19 87 ASP A C 1
ATOM 661 O O . ASP A 1 87 ? 18.742 -4.185 -14.453 1.00 69.19 87 ASP A O 1
ATOM 665 N N . GLY A 1 88 ? 20.099 -4.860 -12.801 1.00 75.56 88 GLY A N 1
ATOM 666 C CA . GLY A 1 88 ? 21.331 -4.225 -13.284 1.00 75.56 88 GLY A CA 1
ATOM 667 C C . GLY A 1 88 ? 21.335 -2.692 -13.327 1.00 75.56 88 GLY A C 1
ATOM 668 O O . GLY A 1 88 ? 22.351 -2.112 -13.698 1.00 75.56 88 GLY A O 1
ATOM 669 N N . SER A 1 89 ? 20.246 -2.025 -12.926 1.00 76.88 89 SER A N 1
ATOM 670 C CA . SER A 1 89 ? 20.083 -0.565 -13.027 1.00 76.88 89 SER A CA 1
ATOM 671 C C . SER A 1 89 ? 20.771 0.225 -11.908 1.00 76.88 89 SER A C 1
ATOM 673 O O . SER A 1 89 ? 20.856 1.455 -11.956 1.00 76.88 89 SER A O 1
ATOM 675 N N . ARG A 1 90 ? 21.232 -0.457 -10.850 1.00 84.50 90 ARG A N 1
ATOM 676 C CA . ARG A 1 90 ? 21.798 0.166 -9.649 1.00 84.50 90 ARG A CA 1
ATOM 677 C C . ARG A 1 90 ? 23.067 -0.546 -9.216 1.00 84.50 90 ARG A C 1
ATOM 679 O O . ARG A 1 90 ? 23.084 -1.766 -9.050 1.00 84.50 90 ARG A O 1
ATOM 686 N N . VAL A 1 91 ? 24.086 0.251 -8.911 1.00 89.56 91 VAL A N 1
ATOM 687 C CA . VAL A 1 91 ? 25.276 -0.199 -8.191 1.00 89.56 91 VAL A CA 1
ATOM 688 C C . VAL A 1 91 ? 25.274 0.438 -6.810 1.00 89.56 91 VAL A C 1
ATOM 690 O O . VAL A 1 91 ? 25.210 1.660 -6.680 1.00 89.56 91 VAL A O 1
ATOM 693 N N . LEU A 1 92 ? 25.323 -0.397 -5.776 1.00 93.75 92 LEU A N 1
ATOM 694 C CA . LEU A 1 92 ? 25.652 0.032 -4.422 1.00 93.75 92 LEU A CA 1
ATOM 695 C C . LEU A 1 92 ? 27.143 -0.180 -4.200 1.00 93.75 92 LEU A C 1
ATOM 697 O O . LEU A 1 92 ? 27.700 -1.190 -4.623 1.00 93.75 92 LEU A O 1
ATOM 701 N N . PHE A 1 93 ? 27.791 0.760 -3.534 1.00 93.56 93 PHE A N 1
ATOM 702 C CA . PHE A 1 93 ? 29.208 0.660 -3.221 1.00 93.56 93 PHE A CA 1
ATOM 703 C C . PHE A 1 93 ? 29.521 1.409 -1.937 1.00 93.56 93 PHE A C 1
ATOM 705 O O . PHE A 1 93 ? 28.719 2.197 -1.444 1.00 93.56 93 PHE A O 1
ATOM 712 N N . THR A 1 94 ? 30.697 1.157 -1.380 1.00 92.94 94 THR A N 1
ATOM 713 C CA . THR A 1 94 ? 31.221 1.954 -0.272 1.00 92.94 94 THR A CA 1
ATOM 714 C C . THR A 1 94 ? 32.257 2.931 -0.793 1.00 92.94 94 THR A C 1
ATOM 716 O O . THR A 1 94 ? 33.115 2.533 -1.580 1.00 92.94 94 THR A O 1
ATOM 719 N N . SER A 1 95 ? 32.186 4.182 -0.347 1.00 89.44 95 SER A N 1
ATOM 720 C CA . SER A 1 95 ? 33.195 5.198 -0.661 1.00 89.44 95 SER A CA 1
ATOM 721 C C . SER A 1 95 ? 33.900 5.649 0.616 1.00 89.44 95 SER A C 1
ATOM 723 O O . SER A 1 95 ? 33.281 5.763 1.680 1.00 89.44 95 SER A O 1
ATOM 725 N N . GLY A 1 96 ? 35.206 5.864 0.494 1.00 82.50 96 GLY A N 1
ATOM 726 C CA . GLY A 1 96 ? 36.124 6.246 1.555 1.00 82.50 96 GLY A CA 1
ATOM 727 C C . GLY A 1 96 ? 36.981 5.089 2.076 1.00 82.50 96 GLY A C 1
ATOM 728 O O . GLY A 1 96 ? 36.574 3.917 2.121 1.00 82.50 96 GLY A O 1
ATOM 729 N N . ALA A 1 97 ? 38.186 5.446 2.521 1.00 74.69 97 ALA A N 1
ATOM 730 C CA . ALA A 1 97 ? 39.096 4.607 3.292 1.00 74.69 97 ALA A CA 1
ATOM 731 C C . ALA A 1 97 ? 39.388 5.211 4.680 1.00 74.69 97 ALA A C 1
ATOM 733 O O . ALA A 1 97 ? 39.232 6.417 4.886 1.00 74.69 97 ALA A O 1
ATOM 734 N N . PRO A 1 98 ? 39.843 4.403 5.662 1.00 66.50 98 PRO A N 1
ATOM 735 C CA . PRO A 1 98 ? 40.401 4.952 6.893 1.00 66.50 98 PRO A CA 1
ATOM 736 C C . PRO A 1 98 ? 41.480 5.983 6.536 1.00 66.50 98 PRO A C 1
ATOM 738 O O . PRO A 1 98 ? 42.357 5.673 5.736 1.00 66.50 98 PRO A O 1
ATOM 741 N N . PHE A 1 99 ? 41.401 7.179 7.126 1.00 70.31 99 PHE A N 1
ATOM 742 C CA . PHE A 1 99 ? 42.288 8.331 6.882 1.00 70.31 99 PHE A CA 1
ATOM 743 C C . PHE A 1 99 ? 42.035 9.155 5.604 1.00 70.31 99 PHE A C 1
ATOM 745 O O . PHE A 1 99 ? 42.716 10.159 5.410 1.00 70.31 99 PHE A O 1
ATOM 752 N N . GLU A 1 100 ? 41.028 8.819 4.794 1.00 74.56 100 GLU A N 1
ATOM 753 C CA . GLU A 1 100 ? 40.502 9.713 3.752 1.00 74.56 100 GLU A CA 1
ATOM 754 C C . GLU A 1 100 ? 39.367 10.587 4.312 1.00 74.56 100 GLU A C 1
ATOM 756 O O . GLU A 1 100 ? 38.614 10.169 5.198 1.00 74.56 100 GLU A O 1
ATOM 761 N N . GLY A 1 101 ? 39.246 11.820 3.809 1.00 68.44 101 GLY A N 1
ATOM 762 C CA . GLY A 1 101 ? 38.073 12.656 4.075 1.00 68.44 101 GLY A CA 1
ATOM 763 C C . GLY A 1 101 ? 36.817 12.051 3.433 1.00 68.44 101 GLY A C 1
ATOM 764 O O . GLY A 1 101 ? 36.934 11.352 2.425 1.00 68.44 101 GLY A O 1
ATOM 765 N N . PRO A 1 102 ? 35.614 12.290 3.988 1.00 73.38 102 PRO A N 1
ATOM 766 C CA . PRO A 1 102 ? 34.390 11.758 3.405 1.00 73.38 102 PRO A CA 1
ATOM 767 C C . PRO A 1 102 ? 34.193 12.319 1.995 1.00 73.38 102 PRO A C 1
ATOM 769 O O . PRO A 1 102 ? 34.415 13.509 1.746 1.00 73.38 102 PRO A O 1
ATOM 772 N N . ARG A 1 103 ? 33.722 11.466 1.081 1.00 81.69 103 ARG A N 1
ATOM 773 C CA . ARG A 1 103 ? 33.208 11.895 -0.223 1.00 81.69 103 ARG A CA 1
ATOM 774 C C . ARG A 1 103 ? 32.169 13.008 -0.005 1.00 81.69 103 ARG A C 1
ATOM 776 O O . ARG A 1 103 ? 31.359 12.869 0.914 1.00 81.69 103 ARG A O 1
ATOM 783 N N . PRO A 1 104 ? 32.161 14.106 -0.788 1.00 80.62 104 PRO A N 1
ATOM 784 C CA . PRO A 1 104 ? 31.237 15.219 -0.566 1.00 80.62 104 PRO A CA 1
ATOM 785 C C . PRO A 1 104 ? 29.782 14.753 -0.416 1.00 80.62 104 PRO A C 1
ATOM 787 O O . PRO A 1 104 ? 29.244 14.109 -1.312 1.00 80.62 104 PRO A O 1
ATOM 790 N N . GLY A 1 105 ? 29.160 15.069 0.725 1.00 79.88 105 GLY A N 1
ATOM 791 C CA . GLY A 1 105 ? 27.814 14.603 1.096 1.00 79.88 105 GLY A CA 1
ATOM 792 C C . GLY A 1 105 ? 27.777 13.363 2.003 1.00 79.88 105 GLY A C 1
ATOM 793 O O . GLY A 1 105 ? 26.705 13.005 2.482 1.00 79.88 105 GLY A O 1
ATOM 794 N N . GLY A 1 106 ? 28.926 12.737 2.264 1.00 80.19 106 GLY A N 1
ATOM 795 C CA . GLY A 1 106 ? 29.100 11.637 3.211 1.00 80.19 106 GLY A CA 1
ATOM 796 C C . GLY A 1 106 ? 29.326 12.100 4.653 1.00 80.19 106 GLY A C 1
ATOM 797 O O . GLY A 1 106 ? 29.656 13.256 4.921 1.00 80.19 106 GLY A O 1
ATOM 798 N N . VAL A 1 107 ? 29.149 11.170 5.587 1.00 79.56 107 VAL A N 1
ATOM 799 C CA . VAL A 1 107 ? 29.293 11.358 7.036 1.00 79.56 107 VAL A CA 1
ATOM 800 C C . VAL A 1 107 ? 30.618 10.776 7.545 1.00 79.56 107 VAL A C 1
ATOM 802 O O . VAL A 1 107 ? 31.164 11.279 8.528 1.00 79.56 107 VAL A O 1
ATOM 805 N N . GLY A 1 108 ? 31.161 9.741 6.898 1.00 78.06 108 GLY A N 1
ATOM 806 C CA . GLY A 1 108 ? 32.335 9.016 7.381 1.00 78.06 108 GLY A CA 1
ATOM 807 C C . GLY A 1 108 ? 33.175 8.352 6.288 1.00 78.06 108 GLY A C 1
ATOM 808 O O . GLY A 1 108 ? 33.007 8.577 5.097 1.00 78.06 108 GLY A O 1
ATOM 809 N N . SER A 1 109 ? 34.126 7.518 6.711 1.00 77.69 109 SER A N 1
ATOM 810 C CA . SER A 1 109 ? 35.133 6.886 5.840 1.00 77.69 109 SER A CA 1
ATOM 811 C C . SER A 1 109 ? 34.697 5.552 5.214 1.00 77.69 109 SER A C 1
ATOM 813 O O . SER A 1 109 ? 35.530 4.801 4.701 1.00 77.69 109 SER A O 1
ATOM 815 N N . ALA A 1 110 ? 33.414 5.201 5.318 1.00 80.81 110 ALA A N 1
ATOM 816 C CA . ALA A 1 110 ? 32.842 3.980 4.752 1.00 80.81 110 ALA A CA 1
ATOM 817 C C . ALA A 1 110 ? 31.322 4.117 4.568 1.00 80.81 110 ALA A C 1
ATOM 819 O O . ALA A 1 110 ? 30.554 3.256 5.001 1.00 80.81 110 ALA A O 1
ATOM 820 N N . ASP A 1 111 ? 30.887 5.220 3.963 1.00 86.50 111 ASP A N 1
ATOM 821 C CA . ASP A 1 111 ? 29.472 5.423 3.663 1.00 86.50 111 ASP A CA 1
ATOM 822 C C . ASP A 1 111 ? 29.032 4.538 2.496 1.00 86.50 111 ASP A C 1
ATOM 824 O O . ASP A 1 111 ? 29.826 4.217 1.606 1.00 86.50 111 ASP A O 1
ATOM 828 N N . VAL A 1 112 ? 27.756 4.152 2.498 1.00 90.94 112 VAL A N 1
ATOM 829 C CA . VAL A 1 112 ? 27.137 3.398 1.404 1.00 90.94 112 VAL A CA 1
ATOM 830 C C . VAL A 1 112 ? 26.536 4.380 0.407 1.00 90.94 112 VAL A C 1
ATOM 832 O O . VAL A 1 112 ? 25.688 5.197 0.757 1.00 90.94 112 VAL A O 1
ATOM 835 N N . TRP A 1 113 ? 26.963 4.263 -0.842 1.00 88.69 113 TRP A N 1
ATOM 836 C CA . TRP A 1 113 ? 26.557 5.097 -1.960 1.00 88.69 113 TRP A CA 1
ATOM 837 C C . TRP A 1 113 ? 25.809 4.278 -3.000 1.00 88.69 113 TRP A C 1
ATOM 839 O O . TRP A 1 113 ? 25.960 3.059 -3.097 1.00 88.69 113 TRP A O 1
ATOM 849 N N . GLN A 1 114 ? 25.010 4.980 -3.795 1.00 88.94 114 GLN A N 1
ATOM 850 C CA . GLN A 1 114 ? 24.283 4.421 -4.918 1.00 88.94 114 GLN A CA 1
ATOM 851 C C . GLN A 1 114 ? 24.612 5.200 -6.187 1.00 88.94 114 GLN A C 1
ATOM 853 O O . GLN A 1 114 ? 24.546 6.428 -6.198 1.00 88.94 114 GLN A O 1
ATOM 858 N N . ALA A 1 115 ? 24.890 4.468 -7.261 1.00 83.75 115 ALA A N 1
ATOM 859 C CA . ALA A 1 115 ? 24.910 4.985 -8.619 1.00 83.75 115 ALA A CA 1
ATOM 860 C C . ALA A 1 115 ? 23.802 4.314 -9.435 1.00 83.75 115 ALA A C 1
ATOM 862 O O . ALA A 1 115 ? 23.545 3.113 -9.290 1.00 83.75 115 ALA A O 1
ATOM 863 N N . LEU A 1 116 ? 23.137 5.104 -10.278 1.00 76.81 116 LEU A N 1
ATOM 864 C CA . LEU A 1 116 ? 22.299 4.565 -11.340 1.00 76.81 116 LEU A CA 1
ATOM 865 C C . LEU A 1 116 ? 23.192 4.209 -12.517 1.00 76.81 116 LEU A C 1
ATOM 867 O O . LEU A 1 116 ? 24.078 4.980 -12.880 1.00 76.81 116 LEU A O 1
ATOM 871 N N . VAL A 1 117 ? 22.912 3.061 -13.111 1.00 73.12 117 VAL A N 1
ATOM 872 C CA . VAL A 1 117 ? 23.475 2.673 -14.389 1.00 73.12 117 VAL A CA 1
ATOM 873 C C . VAL A 1 117 ? 22.317 2.598 -15.359 1.00 73.12 117 VAL A C 1
ATOM 875 O O . VAL A 1 117 ? 21.431 1.758 -15.215 1.00 73.12 117 VAL A O 1
ATOM 878 N N . LEU A 1 118 ? 22.290 3.528 -16.302 1.00 69.31 118 LEU A N 1
ATOM 879 C CA . LEU A 1 118 ? 21.249 3.611 -17.313 1.00 69.31 118 LEU A CA 1
ATOM 880 C C . LEU A 1 118 ? 21.903 3.469 -18.687 1.00 69.31 118 LEU A C 1
ATOM 882 O O . LEU A 1 118 ? 22.973 4.044 -18.889 1.00 69.31 118 LEU A O 1
ATOM 886 N N . PRO A 1 119 ? 21.285 2.719 -19.611 1.00 71.94 119 PRO A N 1
ATOM 887 C CA . PRO A 1 119 ? 21.808 2.582 -20.959 1.00 71.94 119 PRO A CA 1
ATOM 888 C C . PRO A 1 119 ? 21.773 3.946 -21.650 1.00 71.94 119 PRO A C 1
ATOM 890 O O . PRO A 1 119 ? 20.764 4.658 -21.584 1.00 71.94 119 PRO A O 1
ATOM 893 N N . ALA A 1 120 ? 22.867 4.313 -22.314 1.00 72.94 120 ALA A N 1
ATOM 894 C CA . ALA A 1 120 ? 22.946 5.527 -23.116 1.00 72.94 120 ALA A CA 1
ATOM 895 C C . ALA A 1 120 ? 22.174 5.312 -24.426 1.00 72.94 120 ALA A C 1
ATOM 897 O O . ALA A 1 120 ? 22.732 4.860 -25.412 1.00 72.94 120 ALA A O 1
ATOM 898 N N . CYS A 1 121 ? 20.865 5.561 -24.405 1.00 79.69 121 CYS A N 1
ATOM 899 C CA . CYS A 1 121 ? 19.982 5.231 -25.530 1.00 79.69 121 CYS A CA 1
ATOM 900 C C . CYS A 1 121 ? 19.889 6.328 -26.605 1.00 79.69 121 CYS A C 1
ATOM 902 O O . CYS A 1 121 ? 19.324 6.070 -27.661 1.00 79.69 121 CYS A O 1
ATOM 904 N N . ASP A 1 122 ? 20.406 7.529 -26.337 1.00 74.81 122 ASP A N 1
ATOM 905 C CA . ASP A 1 122 ? 20.570 8.602 -27.330 1.00 74.81 122 ASP A CA 1
ATOM 906 C C . ASP A 1 122 ? 21.903 8.360 -28.053 1.00 74.81 122 ASP A C 1
ATOM 908 O O . ASP A 1 122 ? 22.965 8.806 -27.614 1.00 74.81 122 ASP A O 1
ATOM 912 N N . LEU A 1 123 ? 21.856 7.537 -29.101 1.00 86.12 123 LEU A N 1
ATOM 913 C CA . LEU A 1 123 ? 23.031 7.035 -29.815 1.00 86.12 123 LEU A CA 1
ATOM 914 C C . LEU A 1 123 ? 23.601 8.073 -30.786 1.00 86.12 123 LEU A C 1
ATOM 916 O O . LEU A 1 123 ? 24.774 8.000 -31.158 1.00 86.12 123 LEU A O 1
ATOM 920 N N . ASN A 1 124 ? 22.794 9.051 -31.202 1.00 81.69 124 ASN A N 1
ATOM 921 C CA . ASN A 1 124 ? 23.230 10.129 -32.091 1.00 81.69 124 ASN A CA 1
ATOM 922 C C . ASN A 1 124 ? 23.571 11.448 -31.364 1.00 81.69 124 ASN A C 1
ATOM 924 O O . ASN A 1 124 ? 24.087 12.365 -32.010 1.00 81.69 124 ASN A O 1
ATOM 928 N N . ASN A 1 125 ? 23.368 11.522 -30.044 1.00 77.75 125 ASN A N 1
ATOM 929 C CA . ASN A 1 125 ? 23.566 12.703 -29.198 1.00 77.75 125 ASN A CA 1
ATOM 930 C C . ASN A 1 125 ? 22.742 13.929 -29.637 1.00 77.75 125 ASN A C 1
ATOM 932 O O . ASN A 1 125 ? 23.202 15.070 -29.500 1.00 77.75 125 ASN A O 1
ATOM 936 N N . ASP A 1 126 ? 21.544 13.724 -30.187 1.00 68.12 126 ASP A N 1
ATOM 937 C CA . ASP A 1 126 ? 20.636 14.811 -30.574 1.00 68.12 126 ASP A CA 1
ATOM 938 C C . ASP A 1 126 ? 19.753 15.305 -29.413 1.00 68.12 126 ASP A C 1
ATOM 940 O O . ASP A 1 126 ? 19.028 16.299 -29.549 1.00 68.12 126 ASP A O 1
ATOM 944 N N . GLY A 1 127 ? 19.878 14.666 -28.246 1.00 62.47 127 GLY A N 1
ATOM 945 C CA . GLY A 1 127 ? 19.138 14.972 -27.030 1.00 62.47 127 GLY A CA 1
ATOM 946 C C . GLY A 1 127 ? 17.796 14.248 -26.928 1.00 62.47 127 GLY A C 1
ATOM 947 O O . GLY A 1 127 ? 17.074 14.478 -25.952 1.00 62.47 127 GLY A O 1
ATOM 948 N N . ASN A 1 128 ? 17.443 13.402 -27.900 1.00 59.38 128 ASN A N 1
ATOM 949 C CA . ASN A 1 128 ? 16.226 12.597 -27.917 1.00 59.38 128 ASN A CA 1
ATOM 950 C C . ASN A 1 128 ? 16.571 11.117 -28.111 1.00 59.38 128 ASN A C 1
ATOM 952 O O . ASN A 1 128 ? 17.605 10.776 -28.659 1.00 59.38 128 ASN A O 1
ATOM 956 N N . VAL A 1 129 ? 15.681 10.239 -27.644 1.00 68.56 129 VAL A N 1
ATOM 957 C CA . VAL A 1 129 ? 15.766 8.792 -27.881 1.00 68.56 129 VAL A CA 1
ATOM 958 C C . VAL A 1 129 ? 14.623 8.420 -28.824 1.00 68.56 129 VAL A C 1
ATOM 960 O O . VAL A 1 129 ? 13.472 8.316 -28.390 1.00 68.56 129 VAL A O 1
ATOM 963 N N . ASP A 1 130 ? 14.912 8.315 -30.119 1.00 66.44 130 ASP A N 1
ATOM 964 C CA . ASP A 1 130 ? 13.926 8.223 -31.195 1.00 66.44 130 ASP A CA 1
ATOM 965 C C . ASP A 1 130 ? 14.325 7.257 -32.337 1.00 66.44 130 ASP A C 1
ATOM 967 O O . ASP A 1 130 ? 15.204 6.403 -32.218 1.00 66.44 130 ASP A O 1
ATOM 971 N N . GLU A 1 131 ? 13.608 7.321 -33.463 1.00 68.06 131 GLU A N 1
ATOM 972 C CA . GLU A 1 131 ? 13.848 6.449 -34.620 1.00 68.06 131 GLU A CA 1
ATOM 973 C C . GLU A 1 131 ? 15.244 6.617 -35.242 1.00 68.06 131 GLU A C 1
ATOM 975 O O . GLU A 1 131 ? 15.753 5.690 -35.876 1.00 68.06 131 GLU A O 1
ATOM 980 N N . LYS A 1 132 ? 15.891 7.771 -35.054 1.00 75.44 132 LYS A N 1
ATOM 981 C CA . LYS A 1 132 ? 17.241 8.021 -35.556 1.00 75.44 132 LYS A CA 1
ATOM 982 C C . LYS A 1 132 ? 18.282 7.229 -34.770 1.00 75.44 132 LYS A C 1
ATOM 984 O O . LYS A 1 132 ? 19.292 6.844 -35.355 1.00 75.44 132 LYS A O 1
ATOM 989 N N . ASP A 1 133 ? 18.032 6.919 -33.500 1.00 79.44 133 ASP A N 1
ATOM 990 C CA . ASP A 1 133 ? 18.903 6.050 -32.699 1.00 79.44 133 ASP A CA 1
ATOM 991 C C . ASP A 1 133 ? 18.826 4.596 -33.163 1.00 79.44 133 ASP A C 1
ATOM 993 O O . ASP A 1 133 ? 19.836 3.897 -33.211 1.00 79.44 133 ASP A O 1
ATOM 997 N N . ILE A 1 134 ? 17.656 4.151 -33.636 1.00 80.94 134 ILE A N 1
ATOM 998 C CA . ILE A 1 134 ? 17.517 2.828 -34.267 1.00 80.94 134 ILE A CA 1
ATOM 999 C C . ILE A 1 134 ? 18.373 2.751 -35.533 1.00 80.94 134 ILE A C 1
ATOM 1001 O O . ILE A 1 134 ? 19.006 1.726 -35.783 1.00 80.94 134 ILE A O 1
ATOM 1005 N N . LEU A 1 135 ? 18.415 3.819 -36.335 1.00 82.75 135 LEU A N 1
ATOM 1006 C CA . LEU A 1 135 ? 19.237 3.855 -37.548 1.00 82.75 135 LEU A CA 1
ATOM 1007 C C . LEU A 1 135 ? 20.733 3.790 -37.228 1.00 82.75 135 LEU A C 1
ATOM 1009 O O . LEU A 1 135 ? 21.474 3.121 -37.951 1.00 82.75 135 LEU A O 1
ATOM 1013 N N . VAL A 1 136 ? 21.164 4.439 -36.142 1.00 85.62 136 VAL A N 1
ATOM 1014 C CA . VAL A 1 136 ? 22.540 4.329 -35.642 1.00 85.62 136 VAL A CA 1
ATOM 1015 C C . VAL A 1 136 ? 22.814 2.878 -35.246 1.00 85.62 136 VAL A C 1
ATOM 1017 O O . VAL A 1 136 ? 23.718 2.261 -35.795 1.00 85.62 136 VAL A O 1
ATOM 1020 N N . MET A 1 137 ? 21.967 2.266 -34.418 1.00 88.19 137 MET A N 1
ATOM 1021 C CA . MET A 1 137 ? 22.137 0.866 -34.013 1.00 88.19 137 MET A CA 1
ATOM 1022 C C . MET A 1 137 ? 22.159 -0.110 -35.206 1.00 88.19 137 MET A C 1
ATOM 1024 O O . MET A 1 137 ? 23.010 -0.995 -35.276 1.00 88.19 137 MET A O 1
ATOM 1028 N N . GLN A 1 138 ? 21.274 0.066 -36.192 1.00 82.12 138 GLN A N 1
ATOM 1029 C CA . GLN A 1 138 ? 21.238 -0.760 -37.405 1.00 82.12 138 GLN A CA 1
ATOM 1030 C C . GLN A 1 138 ? 22.519 -0.651 -38.239 1.00 82.12 138 GLN A C 1
ATOM 1032 O O . GLN A 1 138 ? 22.957 -1.647 -38.815 1.00 82.12 138 GLN A O 1
ATOM 1037 N N . ALA A 1 139 ? 23.134 0.532 -38.308 1.00 88.00 139 ALA A N 1
ATOM 1038 C CA . ALA A 1 139 ? 24.389 0.723 -39.031 1.00 88.00 139 ALA A CA 1
ATOM 1039 C C . ALA A 1 139 ? 25.568 -0.027 -38.380 1.00 88.00 139 ALA A C 1
ATOM 1041 O O . ALA A 1 139 ? 26.522 -0.388 -39.073 1.00 88.00 139 ALA A O 1
ATOM 1042 N N . HIS A 1 140 ? 25.476 -0.308 -37.077 1.00 88.75 140 HIS A N 1
ATOM 1043 C CA . HIS A 1 140 ? 26.500 -0.997 -36.291 1.00 88.75 140 HIS A CA 1
ATOM 1044 C C . HIS A 1 140 ? 26.165 -2.473 -36.014 1.00 88.75 140 HIS A C 1
ATOM 1046 O O . HIS A 1 140 ? 26.919 -3.159 -35.330 1.00 88.75 140 HIS A O 1
ATOM 1052 N N . TRP A 1 141 ? 25.084 -3.000 -36.599 1.00 86.31 141 TRP A N 1
ATOM 1053 C CA . TRP A 1 141 ? 24.605 -4.362 -36.351 1.00 86.31 141 TRP A CA 1
ATOM 1054 C C . TRP A 1 141 ? 25.668 -5.441 -36.606 1.00 86.31 141 TRP A C 1
ATOM 1056 O O . TRP A 1 141 ? 26.284 -5.498 -37.675 1.00 86.31 141 TRP A O 1
ATOM 1066 N N . GLY A 1 142 ? 25.853 -6.333 -35.633 1.00 80.38 142 GLY A N 1
ATOM 1067 C CA . GLY A 1 142 ? 26.834 -7.417 -35.650 1.00 80.38 142 GLY A CA 1
ATOM 1068 C C . GLY A 1 142 ? 28.285 -6.973 -35.436 1.00 80.38 142 GLY A C 1
ATOM 1069 O O . GLY A 1 142 ? 29.194 -7.783 -35.629 1.00 80.38 142 GLY A O 1
ATOM 1070 N N . GLN A 1 143 ? 28.524 -5.709 -35.078 1.00 87.75 143 GLN A N 1
ATOM 1071 C CA . GLN A 1 143 ? 29.856 -5.166 -34.807 1.00 87.75 143 GLN A CA 1
ATOM 1072 C C . GLN A 1 143 ? 30.098 -5.055 -33.299 1.00 87.75 143 GLN A C 1
ATOM 1074 O O . GLN A 1 143 ? 29.169 -4.848 -32.525 1.00 87.75 143 GLN A O 1
ATOM 1079 N N . ALA A 1 144 ? 31.362 -5.156 -32.888 1.00 84.94 144 ALA A N 1
ATOM 1080 C CA . ALA A 1 144 ? 31.784 -4.863 -31.521 1.00 84.94 144 ALA A CA 1
ATOM 1081 C C . ALA A 1 144 ? 31.978 -3.346 -31.358 1.00 84.94 144 ALA A C 1
ATOM 1083 O O . ALA A 1 144 ? 33.112 -2.860 -31.370 1.00 84.94 144 ALA A O 1
ATOM 1084 N N . ASP A 1 145 ? 30.870 -2.603 -31.291 1.00 83.06 145 ASP A N 1
ATOM 1085 C CA . ASP A 1 145 ? 30.868 -1.147 -31.130 1.00 83.06 145 ASP A CA 1
ATOM 1086 C C . ASP A 1 145 ? 30.264 -0.719 -29.779 1.00 83.06 145 ASP A C 1
ATOM 1088 O O . ASP A 1 145 ? 29.040 -0.670 -29.642 1.00 83.06 145 ASP A O 1
ATOM 1092 N N . PRO A 1 146 ? 31.102 -0.332 -28.798 1.00 79.44 146 PRO A N 1
ATOM 1093 C CA . PRO A 1 146 ? 30.652 0.088 -27.470 1.00 79.44 146 PRO A CA 1
ATOM 1094 C C . PRO A 1 146 ? 29.741 1.322 -27.448 1.00 79.44 146 PRO A C 1
ATOM 1096 O O . PRO A 1 146 ? 29.149 1.614 -26.416 1.00 79.44 146 PRO A O 1
ATOM 1099 N N . SER A 1 147 ? 29.667 2.095 -28.537 1.00 80.81 147 SER A N 1
ATOM 1100 C CA . SER A 1 147 ? 28.776 3.260 -28.606 1.00 80.81 147 SER A CA 1
ATOM 1101 C C . SER A 1 147 ? 27.313 2.880 -28.827 1.00 80.81 147 SER A C 1
ATOM 1103 O O . SER A 1 147 ? 26.443 3.689 -28.528 1.00 80.81 147 SER A O 1
ATOM 1105 N N . CYS A 1 148 ? 27.051 1.671 -29.333 1.00 84.81 148 CYS A N 1
ATOM 1106 C CA . CYS A 1 148 ? 25.714 1.162 -29.657 1.00 84.81 148 CYS A CA 1
ATOM 1107 C C . CYS A 1 148 ? 25.364 -0.140 -28.914 1.00 84.81 148 CYS A C 1
ATOM 1109 O O . CYS A 1 148 ? 24.212 -0.565 -28.956 1.00 84.81 148 CYS A O 1
ATOM 1111 N N . ASP A 1 149 ? 26.349 -0.758 -28.261 1.00 83.75 149 ASP A N 1
ATOM 1112 C CA . ASP A 1 149 ? 26.239 -1.958 -27.428 1.00 83.75 149 ASP A CA 1
ATOM 1113 C C . ASP A 1 149 ? 25.782 -1.566 -26.010 1.00 83.75 149 ASP A C 1
ATOM 1115 O O . ASP A 1 149 ? 26.566 -1.162 -25.149 1.00 83.75 149 ASP A O 1
ATOM 1119 N N . ILE A 1 150 ? 24.467 -1.579 -25.809 1.00 83.31 150 ILE A N 1
ATOM 1120 C CA . ILE A 1 150 ? 23.755 -1.067 -24.633 1.00 83.31 150 ILE A CA 1
ATOM 1121 C C . ILE A 1 150 ? 22.903 -2.135 -23.927 1.00 83.31 150 ILE A C 1
ATOM 1123 O O . ILE A 1 150 ? 22.180 -1.797 -22.986 1.00 83.31 150 ILE A O 1
ATOM 1127 N N . GLY A 1 151 ? 22.938 -3.395 -24.376 1.00 77.50 151 GLY A N 1
ATOM 1128 C CA . GLY A 1 151 ? 22.156 -4.514 -23.857 1.00 77.50 151 GLY A CA 1
ATOM 1129 C C . GLY A 1 151 ? 22.835 -5.883 -24.036 1.00 77.50 151 GLY A C 1
ATOM 1130 O O . GLY A 1 151 ? 23.709 -6.025 -24.872 1.00 77.50 151 GLY A O 1
ATOM 1131 N N . PRO A 1 152 ? 22.434 -6.920 -23.272 1.00 59.94 152 PRO A N 1
ATOM 1132 C CA . PRO A 1 152 ? 21.495 -6.899 -22.156 1.00 59.94 152 PRO A CA 1
ATOM 1133 C C . PRO A 1 152 ? 22.092 -6.221 -20.909 1.00 59.94 152 PRO A C 1
ATOM 1135 O O . PRO A 1 152 ? 23.296 -6.256 -20.681 1.00 59.94 152 PRO A O 1
ATOM 1138 N N . LEU A 1 153 ? 21.221 -5.629 -20.073 1.00 67.50 153 LEU A N 1
ATOM 1139 C CA . LEU A 1 153 ? 21.594 -4.688 -18.996 1.00 67.50 153 LEU A CA 1
ATOM 1140 C C . LEU A 1 153 ? 22.292 -3.421 -19.547 1.00 67.50 153 LEU A C 1
ATOM 1142 O O . LEU A 1 153 ? 22.691 -3.409 -20.699 1.00 67.50 153 LEU A O 1
ATOM 1146 N N . PRO A 1 154 ? 22.439 -2.331 -18.775 1.00 65.88 154 PRO A N 1
ATOM 1147 C CA . PRO A 1 154 ? 22.914 -1.031 -19.281 1.00 65.88 154 PRO A CA 1
ATOM 1148 C C . PRO A 1 154 ? 24.345 -0.960 -19.864 1.00 65.88 154 PRO A C 1
ATOM 1150 O O . PRO A 1 154 ? 24.857 0.143 -20.038 1.00 65.88 154 PRO A O 1
ATOM 1153 N N . TRP A 1 155 ? 25.015 -2.097 -20.059 1.00 72.25 155 TRP A N 1
ATOM 1154 C CA . TRP A 1 155 ? 26.462 -2.210 -20.256 1.00 72.25 155 TRP A CA 1
ATOM 1155 C C . TRP A 1 155 ? 26.886 -2.958 -21.527 1.00 72.25 155 TRP A C 1
ATOM 1157 O O . TRP A 1 155 ? 28.085 -2.971 -21.802 1.00 72.25 155 TRP A O 1
ATOM 1167 N N . GLY A 1 156 ? 25.951 -3.585 -22.251 1.00 75.38 156 GLY A N 1
ATOM 1168 C CA . GLY A 1 156 ? 26.271 -4.355 -23.456 1.00 75.38 156 GLY A CA 1
ATOM 1169 C C . GLY A 1 156 ? 26.844 -5.758 -23.202 1.00 75.38 156 GLY A C 1
ATOM 1170 O O . GLY A 1 156 ? 27.242 -6.092 -22.077 1.00 75.38 156 GLY A O 1
ATOM 1171 N N . ASP A 1 157 ? 26.908 -6.589 -24.244 1.00 70.44 157 ASP A N 1
ATOM 1172 C CA . ASP A 1 157 ? 27.574 -7.907 -24.235 1.00 70.44 157 ASP A CA 1
ATOM 1173 C C . ASP A 1 157 ? 28.791 -8.023 -25.172 1.00 70.44 157 ASP A C 1
ATOM 1175 O O . ASP A 1 157 ? 29.439 -9.078 -25.239 1.00 70.44 157 ASP A O 1
ATOM 1179 N N . GLY A 1 158 ? 29.180 -6.922 -25.812 1.00 76.69 158 GLY A N 1
ATOM 1180 C CA . GLY A 1 158 ? 30.329 -6.826 -26.703 1.00 76.69 158 GLY A CA 1
ATOM 1181 C C . GLY A 1 158 ? 29.978 -6.926 -28.185 1.00 76.69 158 GLY A C 1
ATOM 1182 O O . GLY A 1 158 ? 30.904 -6.931 -29.006 1.00 76.69 158 GLY A O 1
ATOM 1183 N N . ILE A 1 159 ? 28.698 -7.032 -28.553 1.00 79.88 159 ILE A N 1
ATOM 1184 C CA . ILE A 1 159 ? 28.245 -7.042 -29.944 1.00 79.88 159 ILE A CA 1
ATOM 1185 C C . ILE A 1 159 ? 26.877 -6.374 -30.082 1.00 79.88 159 ILE A C 1
ATOM 1187 O O . ILE A 1 159 ? 25.951 -6.700 -29.367 1.00 79.88 159 ILE A O 1
ATOM 1191 N N . VAL A 1 160 ? 26.721 -5.503 -31.081 1.00 82.88 160 VAL A N 1
ATOM 1192 C CA . VAL A 1 160 ? 25.421 -4.882 -31.363 1.00 82.88 160 VAL A CA 1
ATOM 1193 C C . VAL A 1 160 ? 24.471 -5.911 -31.982 1.00 82.88 160 VAL A C 1
ATOM 1195 O O . VAL A 1 160 ? 24.655 -6.325 -33.133 1.00 82.88 160 VAL A O 1
ATOM 1198 N N . ASP A 1 161 ? 23.445 -6.320 -31.248 1.00 78.00 161 ASP A N 1
ATOM 1199 C CA . ASP A 1 161 ? 22.477 -7.329 -31.650 1.00 78.00 161 ASP A CA 1
ATOM 1200 C C . ASP A 1 161 ? 21.037 -7.053 -31.151 1.00 78.00 161 ASP A C 1
ATOM 1202 O O . ASP A 1 161 ? 20.603 -5.927 -30.889 1.00 78.00 161 ASP A O 1
ATOM 1206 N N . THR A 1 162 ? 20.209 -8.099 -31.120 1.00 73.69 162 THR A N 1
ATOM 1207 C CA . THR A 1 162 ? 18.810 -8.010 -30.690 1.00 73.69 162 THR A CA 1
ATOM 1208 C C . THR A 1 162 ? 18.611 -7.634 -29.221 1.00 73.69 162 THR A C 1
ATOM 1210 O O . THR A 1 162 ? 17.535 -7.137 -28.881 1.00 73.69 162 THR A O 1
ATOM 1213 N N . HIS A 1 163 ? 19.590 -7.870 -28.349 1.00 76.19 163 HIS A N 1
ATOM 1214 C CA . HIS A 1 163 ? 19.528 -7.502 -26.938 1.00 76.19 163 HIS A CA 1
ATOM 1215 C C . HIS A 1 163 ? 19.680 -5.990 -26.756 1.00 76.19 163 HIS A C 1
ATOM 1217 O O . HIS A 1 163 ? 18.924 -5.405 -25.975 1.00 76.19 163 HIS A O 1
ATOM 1223 N N . ASP A 1 164 ? 20.545 -5.340 -27.535 1.00 83.81 164 ASP A N 1
ATOM 1224 C CA . ASP A 1 164 ? 20.656 -3.878 -27.585 1.00 83.81 164 ASP A CA 1
ATOM 1225 C C . ASP A 1 164 ? 19.381 -3.249 -28.106 1.00 83.81 164 ASP A C 1
ATOM 1227 O O . ASP A 1 164 ? 18.840 -2.322 -27.500 1.00 83.81 164 ASP A O 1
ATOM 1231 N N . LEU A 1 165 ? 18.840 -3.811 -29.191 1.00 80.12 165 LEU A N 1
ATOM 1232 C CA . LEU A 1 165 ? 17.585 -3.339 -29.757 1.00 80.12 165 LEU A CA 1
ATOM 1233 C C . LEU A 1 165 ? 16.450 -3.447 -28.738 1.00 80.12 165 LEU A C 1
ATOM 1235 O O . LEU A 1 165 ? 15.615 -2.553 -28.669 1.00 80.12 165 LEU A O 1
ATOM 1239 N N . ALA A 1 166 ? 16.414 -4.491 -27.909 1.00 71.19 166 ALA A N 1
ATOM 1240 C CA . ALA A 1 166 ? 15.415 -4.609 -26.851 1.00 71.19 166 ALA A CA 1
ATOM 1241 C C . ALA A 1 166 ? 15.549 -3.499 -25.792 1.00 71.19 166 ALA A C 1
ATOM 1243 O O . ALA A 1 166 ? 14.535 -2.960 -25.339 1.00 71.19 166 ALA A O 1
ATOM 1244 N N . VAL A 1 167 ? 16.778 -3.127 -25.419 1.00 75.62 167 VAL A N 1
ATOM 1245 C CA . VAL A 1 167 ? 17.049 -2.032 -24.474 1.00 75.62 167 VAL A CA 1
ATOM 1246 C C . VAL A 1 167 ? 16.713 -0.672 -25.087 1.00 75.62 167 VAL A C 1
ATOM 1248 O O . VAL A 1 167 ? 15.992 0.111 -24.463 1.00 75.62 167 VAL A O 1
ATOM 1251 N N . LEU A 1 168 ? 17.143 -0.418 -26.325 1.00 78.12 168 LEU A N 1
ATOM 1252 C CA . LEU A 1 168 ? 16.829 0.806 -27.057 1.00 78.12 168 LEU A CA 1
ATOM 1253 C C . LEU A 1 168 ? 15.319 0.950 -27.245 1.00 78.12 168 LEU A C 1
ATOM 1255 O O . LEU A 1 168 ? 14.749 1.994 -26.946 1.00 78.12 168 LEU A O 1
ATOM 1259 N N . MET A 1 169 ? 14.635 -0.121 -27.650 1.00 71.62 169 MET A N 1
ATOM 1260 C CA . MET A 1 169 ? 13.182 -0.116 -27.794 1.00 71.62 169 MET A CA 1
ATOM 1261 C C . MET A 1 169 ? 12.490 0.121 -26.454 1.00 71.62 169 MET A C 1
ATOM 1263 O O . MET A 1 169 ? 11.493 0.835 -26.427 1.00 71.62 169 MET A O 1
ATOM 1267 N N . LYS A 1 170 ? 13.013 -0.386 -25.329 1.00 68.38 170 LYS A N 1
ATOM 1268 C CA . LYS A 1 170 ? 12.488 -0.059 -23.992 1.00 68.38 170 LYS A CA 1
ATOM 1269 C C . LYS A 1 170 ? 12.578 1.444 -23.701 1.00 68.38 170 LYS A C 1
ATOM 1271 O O . LYS A 1 170 ? 11.639 2.005 -23.136 1.00 68.38 170 LYS A O 1
ATOM 1276 N N . ALA A 1 171 ? 13.679 2.086 -24.088 1.00 67.31 171 ALA A N 1
ATOM 1277 C CA . ALA A 1 171 ? 13.891 3.517 -23.896 1.00 67.31 171 ALA A CA 1
ATOM 1278 C C . ALA A 1 171 ? 13.032 4.373 -24.843 1.00 67.31 171 ALA A C 1
ATOM 1280 O O . ALA A 1 171 ? 12.368 5.295 -24.375 1.00 67.31 171 ALA A O 1
ATOM 1281 N N . ILE A 1 172 ? 12.953 4.009 -26.128 1.00 59.03 172 ILE A N 1
ATOM 1282 C CA . ILE A 1 172 ? 12.113 4.666 -27.147 1.00 59.03 172 ILE A CA 1
ATOM 1283 C C . ILE A 1 172 ? 10.623 4.546 -26.804 1.00 59.03 172 ILE A C 1
ATOM 1285 O O . ILE A 1 172 ? 9.862 5.502 -26.919 1.00 59.03 172 ILE A O 1
ATOM 1289 N N . THR A 1 173 ? 10.185 3.365 -26.366 1.00 51.19 173 THR A N 1
ATOM 1290 C CA . THR A 1 173 ? 8.779 3.116 -26.000 1.00 51.19 173 THR A CA 1
ATOM 1291 C C . THR A 1 173 ? 8.448 3.565 -24.579 1.00 51.19 173 THR A C 1
ATOM 1293 O O . THR A 1 173 ? 7.286 3.516 -24.178 1.00 51.19 173 THR A O 1
ATOM 1296 N N . GLY A 1 174 ? 9.448 4.010 -23.810 1.00 50.66 174 GLY A N 1
ATOM 1297 C CA . GLY A 1 174 ? 9.272 4.460 -22.438 1.00 50.66 174 GLY A CA 1
ATOM 1298 C C . GLY A 1 174 ? 8.662 3.390 -21.536 1.00 50.66 174 GLY A C 1
ATOM 1299 O O . GLY A 1 174 ? 7.780 3.706 -20.742 1.00 50.66 174 GLY A O 1
ATOM 1300 N N . LEU A 1 175 ? 9.126 2.136 -21.606 1.00 45.34 175 LEU A N 1
ATOM 1301 C CA . LEU A 1 175 ? 8.625 1.017 -20.786 1.00 45.34 175 LEU A CA 1
ATOM 1302 C C . LEU A 1 175 ? 8.976 1.120 -19.278 1.00 45.34 175 LEU A C 1
ATOM 1304 O O . LEU A 1 175 ? 9.013 0.110 -18.583 1.00 45.34 175 LEU A O 1
ATOM 1308 N N . ASP A 1 176 ? 9.186 2.345 -18.787 1.00 46.84 176 ASP A N 1
ATOM 1309 C CA . ASP A 1 176 ? 8.909 2.806 -17.423 1.00 46.84 176 ASP A CA 1
ATOM 1310 C C . ASP A 1 176 ? 7.879 3.956 -17.509 1.00 46.84 176 ASP A C 1
ATOM 1312 O O . ASP A 1 176 ? 8.144 5.120 -17.187 1.00 46.84 176 ASP A O 1
ATOM 1316 N N . ALA A 1 177 ? 6.682 3.640 -18.006 1.00 48.88 177 ALA A N 1
ATOM 1317 C CA . ALA A 1 177 ? 5.564 4.563 -18.149 1.00 48.88 177 ALA A CA 1
ATOM 1318 C C . ALA A 1 177 ? 5.041 4.947 -16.763 1.00 48.88 177 ALA A C 1
ATOM 1320 O O . ALA A 1 177 ? 4.032 4.388 -16.372 1.00 48.88 177 ALA A O 1
ATOM 1321 N N . ARG A 1 178 ? 5.745 5.815 -16.008 1.00 61.53 178 ARG A N 1
ATOM 1322 C CA . ARG A 1 178 ? 5.484 6.166 -14.590 1.00 61.53 178 ARG A CA 1
ATOM 1323 C C . ARG A 1 178 ? 3.980 6.152 -14.280 1.00 61.53 178 ARG A C 1
ATOM 1325 O O . ARG A 1 178 ? 3.325 7.185 -14.457 1.00 61.53 178 ARG A O 1
ATOM 1332 N N . PRO A 1 179 ? 3.435 5.001 -13.849 1.00 76.00 179 PRO A N 1
ATOM 1333 C CA . PRO A 1 179 ? 2.006 4.861 -13.722 1.00 76.00 179 PRO A CA 1
ATOM 1334 C C . PRO A 1 179 ? 1.600 5.664 -12.500 1.00 76.00 179 PRO A C 1
ATOM 1336 O O . PRO A 1 179 ? 2.344 5.750 -11.520 1.00 76.00 179 PRO A O 1
ATOM 1339 N N . LYS A 1 180 ? 0.442 6.301 -12.558 1.00 79.50 180 LYS A N 1
ATOM 1340 C CA . LYS A 1 180 ? -0.163 6.942 -11.398 1.00 79.50 180 LYS A CA 1
ATOM 1341 C C . LYS A 1 180 ? -1.510 6.279 -11.151 1.00 79.50 180 LYS A C 1
ATOM 1343 O O . LYS A 1 180 ? -2.370 6.403 -12.019 1.00 79.50 180 LYS A O 1
ATOM 1348 N N . PRO A 1 181 ? -1.694 5.602 -10.005 1.00 86.25 181 PRO A N 1
ATOM 1349 C CA . PRO A 1 181 ? -0.716 5.382 -8.926 1.00 86.25 181 PRO A CA 1
ATOM 1350 C C . PRO A 1 181 ? 0.512 4.558 -9.334 1.00 86.25 181 PRO A C 1
ATOM 1352 O O . PRO A 1 181 ? 0.433 3.719 -10.229 1.00 86.25 181 PRO A O 1
ATOM 1355 N N . LEU A 1 182 ? 1.635 4.795 -8.646 1.00 75.69 182 LEU A N 1
ATOM 1356 C CA . LEU A 1 182 ? 2.854 3.998 -8.808 1.00 75.69 182 LEU A CA 1
ATOM 1357 C C . LEU A 1 182 ? 2.627 2.566 -8.308 1.00 75.69 182 LEU A C 1
ATOM 1359 O O . LEU A 1 182 ? 1.761 2.331 -7.465 1.00 75.69 182 LEU A O 1
ATOM 1363 N N . ALA A 1 183 ? 3.450 1.630 -8.784 1.00 80.19 183 ALA A N 1
ATOM 1364 C CA . ALA A 1 183 ? 3.445 0.257 -8.291 1.00 80.19 183 ALA A CA 1
ATOM 1365 C C . ALA A 1 183 ? 3.586 0.211 -6.759 1.00 80.19 183 ALA A C 1
ATOM 1367 O O . ALA A 1 183 ? 4.418 0.919 -6.183 1.00 80.19 183 ALA A O 1
ATOM 1368 N N . HIS A 1 184 ? 2.769 -0.628 -6.123 1.00 82.94 184 HIS A N 1
ATOM 1369 C CA . HIS A 1 184 ? 2.659 -0.803 -4.674 1.00 82.94 184 HIS A CA 1
ATOM 1370 C C . HIS A 1 184 ? 2.225 0.447 -3.899 1.00 82.94 184 HIS A C 1
ATOM 1372 O O . HIS A 1 184 ? 2.374 0.488 -2.675 1.00 82.94 184 HIS A O 1
ATOM 1378 N N . ALA A 1 185 ? 1.686 1.474 -4.568 1.00 74.00 185 ALA A N 1
ATOM 1379 C CA . ALA A 1 185 ? 1.134 2.625 -3.868 1.00 74.00 185 ALA A CA 1
ATOM 1380 C C . ALA A 1 185 ? 0.033 2.166 -2.901 1.00 74.00 185 ALA A C 1
ATOM 1382 O O . ALA A 1 185 ? -0.852 1.395 -3.265 1.00 74.00 185 ALA A O 1
ATOM 1383 N N . VAL A 1 186 ? 0.091 2.650 -1.667 1.00 88.38 186 VAL A N 1
ATOM 1384 C CA . VAL A 1 186 ? -0.915 2.405 -0.630 1.00 88.38 186 VAL A CA 1
ATOM 1385 C C . VAL A 1 186 ? -1.634 3.707 -0.306 1.00 88.38 186 VAL A C 1
ATOM 1387 O O . VAL A 1 186 ? -1.122 4.786 -0.597 1.00 88.38 186 VAL A O 1
ATOM 1390 N N . GLU A 1 187 ? -2.809 3.599 0.310 1.00 84.50 187 GLU A N 1
ATOM 1391 C CA . GLU A 1 187 ? -3.638 4.752 0.688 1.00 84.50 187 GLU A CA 1
ATOM 1392 C C . GLU A 1 187 ? -4.077 5.613 -0.500 1.00 84.50 187 GLU A C 1
ATOM 1394 O O . GLU A 1 187 ? -4.218 6.830 -0.400 1.00 84.50 187 GLU A O 1
ATOM 1399 N N . VAL A 1 188 ? -4.301 4.973 -1.645 1.00 88.94 188 VAL A N 1
ATOM 1400 C CA . VAL A 1 188 ? -4.773 5.667 -2.840 1.00 88.94 188 VAL A CA 1
ATOM 1401 C C . VAL A 1 188 ? -6.252 6.062 -2.670 1.00 88.94 188 VAL A C 1
ATOM 1403 O O . VAL A 1 188 ? -7.050 5.211 -2.265 1.00 88.94 188 VAL A O 1
ATOM 1406 N N . PRO A 1 189 ? -6.651 7.310 -2.984 1.00 89.75 189 PRO A N 1
ATOM 1407 C CA . PRO A 1 189 ? -8.057 7.715 -2.979 1.00 89.75 189 PRO A CA 1
ATOM 1408 C C . PRO A 1 189 ? -8.927 6.832 -3.882 1.00 89.75 189 PRO A C 1
ATOM 1410 O O . PRO A 1 189 ? -8.476 6.318 -4.905 1.00 89.75 189 PRO A O 1
ATOM 1413 N N . ARG A 1 190 ? -10.194 6.640 -3.514 1.00 93.00 190 ARG A N 1
ATOM 1414 C CA . ARG A 1 190 ? -11.117 5.764 -4.265 1.00 93.00 190 ARG A CA 1
ATOM 1415 C C . ARG A 1 190 ? -11.586 6.353 -5.594 1.00 93.00 190 ARG A C 1
ATOM 1417 O O . ARG A 1 190 ? -12.051 5.601 -6.444 1.00 93.00 190 ARG A O 1
ATOM 1424 N N . ASP A 1 191 ? -11.479 7.668 -5.741 1.00 92.50 191 ASP A N 1
ATOM 1425 C CA . ASP A 1 191 ? -11.748 8.464 -6.943 1.00 92.50 191 ASP A CA 1
ATOM 1426 C C . ASP A 1 191 ? -10.467 8.720 -7.756 1.00 92.50 191 ASP A C 1
ATOM 1428 O O . ASP A 1 191 ? -10.340 9.712 -8.475 1.00 92.50 191 ASP A O 1
ATOM 1432 N N . VAL A 1 192 ? -9.471 7.841 -7.612 1.00 93.69 192 VAL A N 1
ATOM 1433 C CA . VAL A 1 192 ? -8.202 7.980 -8.315 1.00 93.69 192 VAL A CA 1
ATOM 1434 C C . VAL A 1 192 ? -8.378 7.894 -9.828 1.00 93.69 192 VAL A C 1
ATOM 1436 O O . VAL A 1 192 ? -8.857 6.903 -10.372 1.00 93.69 192 VAL A O 1
ATOM 1439 N N . ILE A 1 193 ? -7.861 8.908 -10.517 1.00 95.00 193 ILE A N 1
ATOM 1440 C CA . ILE A 1 193 ? -7.687 8.883 -11.966 1.00 95.00 193 ILE A CA 1
ATOM 1441 C C . ILE A 1 193 ? -6.376 8.163 -12.278 1.00 95.00 193 ILE A C 1
ATOM 1443 O O . ILE A 1 193 ? -5.289 8.619 -11.900 1.00 95.00 193 ILE A O 1
ATOM 1447 N N . LEU A 1 194 ? -6.476 7.049 -13.000 1.00 94.75 194 LEU A N 1
ATOM 1448 C CA . LEU A 1 194 ? -5.317 6.326 -13.501 1.00 94.75 194 LEU A CA 1
ATOM 1449 C C . LEU A 1 194 ? -4.686 7.142 -14.625 1.00 94.75 194 LEU A C 1
ATOM 1451 O O . LEU A 1 194 ? -5.376 7.535 -15.558 1.00 94.75 194 LEU A O 1
ATOM 1455 N N . SER A 1 195 ? -3.388 7.419 -14.566 1.00 88.12 195 SER A N 1
ATOM 1456 C CA . SER A 1 195 ? -2.708 8.168 -15.630 1.00 88.12 195 SER A CA 1
ATOM 1457 C C . SER A 1 195 ? -1.319 7.630 -15.927 1.00 88.12 195 SER A C 1
ATOM 1459 O O . SER A 1 195 ? -0.651 7.052 -15.069 1.00 88.12 195 SER A O 1
ATOM 1461 N N . TRP A 1 196 ? -0.900 7.807 -17.173 1.00 83.06 196 TRP A N 1
ATOM 1462 C CA . TRP A 1 196 ? 0.377 7.342 -17.699 1.00 83.06 196 TRP A CA 1
ATOM 1463 C C . TRP A 1 196 ? 0.985 8.410 -18.606 1.00 83.06 196 TRP A C 1
ATOM 1465 O O . TRP A 1 196 ? 0.362 9.423 -18.929 1.00 83.06 196 TRP A O 1
ATOM 1475 N N . MET A 1 197 ? 2.242 8.211 -18.988 1.00 66.62 197 MET A N 1
ATOM 1476 C CA . MET A 1 197 ? 2.887 9.063 -19.982 1.00 66.62 197 MET A CA 1
ATOM 1477 C C . MET A 1 197 ? 2.526 8.580 -21.383 1.00 66.62 197 MET A C 1
ATOM 1479 O O . MET A 1 197 ? 2.439 7.377 -21.620 1.00 66.62 197 MET A O 1
ATOM 1483 N N . SER A 1 198 ? 2.337 9.523 -22.306 1.00 64.44 198 SER A N 1
ATOM 1484 C CA . SER A 1 198 ? 2.143 9.190 -23.715 1.00 64.44 198 SER A CA 1
ATOM 1485 C C . SER A 1 198 ? 3.373 8.459 -24.255 1.00 64.44 198 SER A C 1
ATOM 1487 O O . SER A 1 198 ? 4.491 8.954 -24.104 1.00 64.44 198 SER A O 1
ATOM 1489 N N . ALA A 1 199 ? 3.172 7.303 -24.881 1.00 57.84 199 ALA A N 1
ATOM 1490 C CA . ALA A 1 199 ? 4.211 6.625 -25.649 1.00 57.84 199 ALA A CA 1
ATOM 1491 C C . ALA A 1 199 ? 4.355 7.275 -27.043 1.00 57.84 199 ALA A C 1
ATOM 1493 O O . ALA A 1 199 ? 3.334 7.534 -27.694 1.00 57.84 199 ALA A O 1
ATOM 1494 N N . PRO A 1 200 ? 5.583 7.520 -27.540 1.00 48.78 200 PRO A N 1
ATOM 1495 C CA . PRO A 1 200 ? 5.797 7.931 -28.925 1.00 48.78 200 PRO A CA 1
ATOM 1496 C C . PRO A 1 200 ? 5.133 6.941 -29.896 1.00 48.78 200 PRO A C 1
ATOM 1498 O O . PRO A 1 200 ? 5.187 5.731 -29.687 1.00 48.78 200 PRO A O 1
ATOM 1501 N N . PHE A 1 201 ? 4.485 7.451 -30.949 1.00 58.62 201 PHE A N 1
ATOM 1502 C CA . PHE A 1 201 ? 3.761 6.669 -31.973 1.00 58.62 201 PHE A CA 1
ATOM 1503 C C . PHE A 1 201 ? 2.499 5.920 -31.509 1.00 58.62 201 PHE A C 1
ATOM 1505 O O . PHE A 1 201 ? 1.880 5.229 -32.324 1.00 58.62 201 PHE A O 1
ATOM 1512 N N . ALA A 1 202 ? 2.070 6.069 -30.253 1.00 67.62 202 ALA A N 1
ATOM 1513 C CA . ALA A 1 202 ? 0.779 5.552 -29.818 1.00 67.62 202 ALA A CA 1
ATOM 1514 C C . ALA A 1 202 ? -0.364 6.357 -30.454 1.00 67.62 202 ALA A C 1
ATOM 1516 O O . ALA A 1 202 ? -0.459 7.574 -30.299 1.00 67.62 202 ALA A O 1
ATOM 1517 N N . GLN A 1 203 ? -1.242 5.662 -31.170 1.00 83.44 203 GLN A N 1
ATOM 1518 C CA . GLN A 1 203 ? -2.509 6.208 -31.641 1.00 83.44 203 GLN A CA 1
ATOM 1519 C C . GLN A 1 203 ? -3.569 6.158 -30.539 1.00 83.44 203 GLN A C 1
ATOM 1521 O O . GLN A 1 203 ? -4.406 7.056 -30.436 1.00 83.44 203 GLN A O 1
ATOM 1526 N N . SER A 1 204 ? -3.545 5.094 -29.741 1.00 91.44 204 SER A N 1
ATOM 1527 C CA . SER A 1 204 ? -4.511 4.850 -28.680 1.00 91.44 204 SER A CA 1
ATOM 1528 C C . SER A 1 204 ? -3.954 3.904 -27.614 1.00 91.44 204 SER A C 1
ATOM 1530 O O . SER A 1 204 ? -2.867 3.336 -27.763 1.00 91.44 204 SER A O 1
ATOM 1532 N N . TYR A 1 205 ? -4.709 3.752 -26.529 1.00 92.06 205 TYR A N 1
ATOM 1533 C CA . TYR A 1 205 ? -4.384 2.906 -25.391 1.00 92.06 205 TYR A CA 1
ATOM 1534 C C . TYR A 1 205 ? -5.553 1.995 -25.024 1.00 92.06 205 TYR A C 1
ATOM 1536 O O . TYR A 1 205 ? -6.713 2.416 -25.033 1.00 92.06 205 TYR A O 1
ATOM 1544 N N . ASP A 1 206 ? -5.220 0.780 -24.606 1.00 95.81 206 ASP A N 1
ATOM 1545 C CA . ASP A 1 206 ? -6.131 -0.142 -23.943 1.00 95.81 206 ASP A CA 1
ATOM 1546 C C . ASP A 1 206 ? -5.763 -0.206 -22.460 1.00 95.81 206 ASP A C 1
ATOM 1548 O O . ASP A 1 206 ? -4.621 -0.500 -22.102 1.00 95.81 206 ASP A O 1
ATOM 1552 N N . VAL A 1 207 ? -6.719 0.077 -21.581 1.00 96.81 207 VAL A N 1
ATOM 1553 C CA . VAL A 1 207 ? -6.519 0.052 -20.130 1.00 96.81 207 VAL A CA 1
ATOM 1554 C C . VAL A 1 207 ? -7.197 -1.164 -19.548 1.00 96.81 207 VAL A C 1
ATOM 1556 O O . VAL A 1 207 ? -8.384 -1.408 -19.776 1.00 96.81 207 VAL A O 1
ATOM 1559 N N . TYR A 1 208 ? -6.432 -1.888 -18.741 1.00 97.62 208 TYR A N 1
ATOM 1560 C CA . TYR A 1 208 ? -6.900 -3.049 -18.014 1.00 97.62 208 TYR A CA 1
ATOM 1561 C C . TYR A 1 208 ? -6.829 -2.761 -16.519 1.00 97.62 208 TYR A C 1
ATOM 1563 O O . TYR A 1 208 ? -5.790 -2.313 -16.042 1.00 97.62 208 TYR A O 1
ATOM 1571 N N . LEU A 1 209 ? -7.906 -3.025 -15.785 1.00 98.06 209 LEU A N 1
ATOM 1572 C CA . LEU A 1 209 ? -8.016 -2.817 -14.342 1.00 98.06 209 LEU A CA 1
ATOM 1573 C C . LEU A 1 209 ? -8.829 -3.962 -13.734 1.00 98.06 209 LEU A C 1
ATOM 1575 O O . LEU A 1 209 ? -9.925 -4.269 -14.195 1.00 98.06 209 LEU A O 1
ATOM 1579 N N . GLY A 1 210 ? -8.310 -4.583 -12.678 1.00 97.62 210 GLY A N 1
ATOM 1580 C CA . GLY A 1 210 ? -8.999 -5.676 -12.000 1.00 97.62 210 GLY A CA 1
ATOM 1581 C C . GLY A 1 210 ? -8.404 -6.009 -10.640 1.00 97.62 210 GLY A C 1
ATOM 1582 O O . GLY A 1 210 ? -7.422 -5.420 -10.206 1.00 97.62 210 GLY A O 1
ATOM 1583 N N . THR A 1 211 ? -8.990 -6.988 -9.952 1.00 97.44 211 THR A N 1
ATOM 1584 C CA . THR A 1 211 ? -8.531 -7.434 -8.621 1.00 97.44 211 THR A CA 1
ATOM 1585 C C . THR A 1 211 ? -7.795 -8.775 -8.674 1.00 97.44 211 THR A C 1
ATOM 1587 O O . THR A 1 211 ? -7.792 -9.522 -7.699 1.00 97.44 211 THR A O 1
ATOM 1590 N N . SER A 1 212 ? -7.230 -9.122 -9.829 1.00 97.12 212 SER A N 1
ATOM 1591 C CA . SER A 1 212 ? -6.498 -10.365 -10.058 1.00 97.12 212 SER A CA 1
ATOM 1592 C C . SER A 1 212 ? -5.336 -10.084 -10.996 1.00 97.12 212 SER A C 1
ATOM 1594 O O . SER A 1 212 ? -5.531 -9.727 -12.157 1.00 97.12 212 SER A O 1
ATOM 1596 N N . VAL A 1 213 ? -4.112 -10.259 -10.497 1.00 94.12 213 VAL A N 1
ATOM 1597 C CA . VAL A 1 213 ? -2.899 -10.080 -11.307 1.00 94.12 213 VAL A CA 1
ATOM 1598 C C . VAL A 1 213 ? -2.871 -11.028 -12.507 1.00 94.12 213 VAL A C 1
ATOM 1600 O O . VAL A 1 213 ? -2.388 -10.657 -13.571 1.00 94.12 213 VAL A O 1
ATOM 1603 N N . ALA A 1 214 ? -3.411 -12.242 -12.361 1.00 94.88 214 ALA A N 1
ATOM 1604 C CA . ALA A 1 214 ? -3.430 -13.236 -13.426 1.00 94.88 214 ALA A CA 1
ATOM 1605 C C . ALA A 1 214 ? -4.356 -12.809 -14.571 1.00 94.88 214 ALA A C 1
ATOM 1607 O O . ALA A 1 214 ? -3.957 -12.881 -15.736 1.00 94.88 214 ALA A O 1
ATOM 1608 N N . ASP A 1 215 ? -5.545 -12.301 -14.244 1.00 97.69 215 ASP A N 1
ATOM 1609 C CA . ASP A 1 215 ? -6.511 -11.833 -15.242 1.00 97.69 215 ASP A CA 1
ATOM 1610 C C . ASP A 1 215 ? -5.979 -10.583 -15.943 1.00 97.69 215 ASP A C 1
ATOM 1612 O O . ASP A 1 215 ? -5.919 -10.543 -17.171 1.00 97.69 215 ASP A O 1
ATOM 1616 N N . VAL A 1 216 ? -5.473 -9.615 -15.169 1.00 96.69 216 VAL A N 1
ATOM 1617 C CA . VAL A 1 216 ? -4.883 -8.375 -15.696 1.00 96.69 216 VAL A CA 1
ATOM 1618 C C . VAL A 1 216 ? -3.628 -8.641 -16.511 1.00 96.69 216 VAL A C 1
ATOM 1620 O O . VAL A 1 216 ? -3.377 -7.903 -17.449 1.00 96.69 216 VAL A O 1
ATOM 1623 N N . ASN A 1 217 ? -2.837 -9.674 -16.219 1.00 91.38 217 ASN A N 1
ATOM 1624 C CA . ASN A 1 217 ? -1.659 -10.017 -17.017 1.00 91.38 217 ASN A CA 1
ATOM 1625 C C . ASN A 1 217 ? -2.002 -10.826 -18.278 1.00 91.38 217 ASN A C 1
ATOM 1627 O O . ASN A 1 217 ? -1.325 -10.683 -19.290 1.00 91.38 217 ASN A O 1
ATOM 1631 N N . SER A 1 218 ? -3.009 -11.695 -18.246 1.00 92.69 218 SER A N 1
ATOM 1632 C CA . SER A 1 218 ? -3.323 -12.582 -19.380 1.00 92.69 218 SER A CA 1
ATOM 1633 C C . SER A 1 218 ? -4.326 -12.000 -20.372 1.00 92.69 218 SER A C 1
ATOM 1635 O O . SER A 1 218 ? -4.383 -12.490 -21.494 1.00 92.69 218 SER A O 1
ATOM 1637 N N . ALA A 1 219 ? -5.087 -10.973 -19.980 1.00 96.62 219 ALA A N 1
ATOM 1638 C CA . ALA A 1 219 ? -6.103 -10.378 -20.839 1.00 96.62 219 ALA A CA 1
ATOM 1639 C C . ALA A 1 219 ? -5.517 -9.812 -22.140 1.00 96.62 219 ALA A C 1
ATOM 1641 O O . ALA A 1 219 ? -4.371 -9.366 -22.157 1.00 96.62 219 ALA A O 1
ATOM 1642 N N . ASP A 1 220 ? -6.324 -9.782 -23.194 1.00 95.00 220 ASP A N 1
ATOM 1643 C CA . ASP A 1 220 ? -6.092 -9.061 -24.450 1.00 95.00 220 ASP A CA 1
ATOM 1644 C C . ASP A 1 220 ? -7.451 -8.648 -25.062 1.00 95.00 220 ASP A C 1
ATOM 1646 O O . ASP A 1 220 ? -8.502 -8.884 -24.462 1.00 95.00 220 ASP A O 1
ATOM 1650 N N . ARG A 1 221 ? -7.470 -8.030 -26.252 1.00 95.38 221 ARG A N 1
ATOM 1651 C CA . ARG A 1 221 ? -8.727 -7.613 -26.913 1.00 95.38 221 ARG A CA 1
ATOM 1652 C C . ARG A 1 221 ? -9.672 -8.773 -27.247 1.00 95.38 221 ARG A C 1
ATOM 1654 O O . ARG A 1 221 ? -10.885 -8.588 -27.251 1.00 95.38 221 ARG A O 1
ATOM 1661 N N . ALA A 1 222 ? -9.138 -9.950 -27.571 1.00 95.94 222 ALA A N 1
ATOM 1662 C CA . ALA A 1 222 ? -9.931 -11.133 -27.903 1.00 95.94 222 ALA A CA 1
ATOM 1663 C C . ALA A 1 222 ? -10.398 -11.879 -26.642 1.00 95.94 222 ALA A C 1
ATOM 1665 O O . ALA A 1 222 ? -11.476 -12.473 -26.634 1.00 95.94 222 ALA A O 1
ATOM 1666 N N . HIS A 1 223 ? -9.609 -11.808 -25.571 1.00 96.25 223 HIS A N 1
ATOM 1667 C CA . HIS A 1 223 ? -9.844 -12.452 -24.286 1.00 96.25 223 HIS A CA 1
ATOM 1668 C C . HIS A 1 223 ? -9.718 -11.420 -23.154 1.00 96.25 223 HIS A C 1
ATOM 1670 O O . HIS A 1 223 ? -8.739 -11.422 -22.409 1.00 96.25 223 HIS A O 1
ATOM 1676 N N . PRO A 1 224 ? -10.702 -10.517 -22.989 1.00 94.81 224 PRO A N 1
ATOM 1677 C CA . PRO A 1 224 ? -10.579 -9.391 -22.063 1.00 94.81 224 PRO A CA 1
ATOM 1678 C C . PRO A 1 224 ? -10.643 -9.777 -20.581 1.00 94.81 224 PRO A C 1
ATOM 1680 O O . PRO A 1 224 ? -10.420 -8.916 -19.735 1.00 94.81 224 PRO A O 1
ATOM 1683 N N . ASN A 1 225 ? -11.000 -11.026 -20.247 1.00 94.62 225 ASN A N 1
ATOM 1684 C CA . ASN A 1 225 ? -11.115 -11.565 -18.880 1.00 94.62 225 ASN A CA 1
ATOM 1685 C C . ASN A 1 225 ? -11.912 -10.683 -17.894 1.00 94.62 225 ASN A C 1
ATOM 1687 O O . ASN A 1 225 ? -11.704 -10.744 -16.688 1.00 94.62 225 ASN A O 1
ATOM 1691 N N . GLY A 1 226 ? -12.820 -9.842 -18.403 1.00 96.12 226 GLY A N 1
ATOM 1692 C CA . GLY A 1 226 ? -13.585 -8.882 -17.601 1.00 96.12 226 GLY A CA 1
ATOM 1693 C C . GLY A 1 226 ? -12.770 -7.716 -17.028 1.00 96.12 226 GLY A C 1
ATOM 1694 O O . GLY A 1 226 ? -13.298 -6.983 -16.199 1.00 96.12 226 GLY A O 1
ATOM 1695 N N . VAL A 1 227 ? -11.513 -7.538 -17.450 1.00 97.81 227 VAL A N 1
ATOM 1696 C CA . VAL A 1 227 ? -10.597 -6.511 -16.923 1.00 97.81 227 VAL A CA 1
ATOM 1697 C C . VAL A 1 227 ? -10.202 -5.453 -17.951 1.00 97.81 227 VAL A C 1
ATOM 1699 O O . VAL A 1 227 ? -9.613 -4.459 -17.552 1.00 97.81 227 VAL A O 1
ATOM 1702 N N . LEU A 1 228 ? -10.516 -5.614 -19.244 1.00 97.94 228 LEU A N 1
ATOM 1703 C CA . LEU A 1 228 ? -10.381 -4.540 -20.241 1.00 97.94 228 LEU A CA 1
ATOM 1704 C C . LEU A 1 228 ? -11.459 -3.477 -19.991 1.00 97.94 228 LEU A C 1
ATOM 1706 O O . LEU A 1 228 ? -12.629 -3.689 -20.308 1.00 97.94 228 LEU A O 1
ATOM 1710 N N . VAL A 1 229 ? -11.066 -2.351 -19.399 1.00 97.44 229 VAL A N 1
ATOM 1711 C CA . VAL A 1 229 ? -11.991 -1.303 -18.940 1.00 97.44 229 VAL A CA 1
ATOM 1712 C C . VAL A 1 229 ? -12.083 -0.110 -19.891 1.00 97.44 229 VAL A C 1
ATOM 1714 O O . VAL A 1 229 ? -13.067 0.623 -19.866 1.00 97.44 229 VAL A O 1
ATOM 1717 N N . SER A 1 230 ? -11.091 0.072 -20.761 1.00 97.31 230 SER A N 1
ATOM 1718 C CA . SER A 1 230 ? -11.122 1.064 -21.837 1.00 97.31 230 SER A CA 1
ATOM 1719 C C . SER A 1 230 ? -10.314 0.549 -23.018 1.00 97.31 230 SER A C 1
ATOM 1721 O O . SER A 1 230 ? -9.215 0.044 -22.816 1.00 97.31 230 SER A O 1
ATOM 1723 N N . GLN A 1 231 ? -10.847 0.660 -24.231 1.00 96.81 231 GLN A N 1
ATOM 1724 C CA . GLN A 1 231 ? -10.176 0.234 -25.458 1.00 96.81 231 GLN A CA 1
ATOM 1725 C C . GLN A 1 231 ? -10.073 1.417 -26.417 1.00 96.81 231 GLN A C 1
ATOM 1727 O O . GLN A 1 231 ? -11.018 2.197 -26.539 1.00 96.81 231 GLN A O 1
ATOM 1732 N N . ASP A 1 232 ? -8.950 1.512 -27.123 1.00 95.06 232 ASP A N 1
ATOM 1733 C CA . ASP A 1 232 ? -8.702 2.515 -28.158 1.00 95.06 232 ASP A CA 1
ATOM 1734 C C . ASP A 1 232 ? -8.864 3.975 -27.683 1.00 95.06 232 ASP A C 1
ATOM 1736 O O . ASP A 1 232 ? -9.211 4.862 -28.468 1.00 95.06 232 ASP A O 1
ATOM 1740 N N . GLN A 1 233 ? -8.567 4.271 -26.413 1.00 94.06 233 GLN A N 1
ATOM 1741 C CA . GLN A 1 233 ? -8.667 5.645 -25.924 1.00 94.06 233 GLN A CA 1
ATOM 1742 C C . GLN A 1 233 ? -7.446 6.482 -26.335 1.00 94.06 233 GLN A C 1
ATOM 1744 O O . GLN A 1 233 ? -6.314 6.026 -26.185 1.00 94.06 233 GLN A O 1
ATOM 1749 N N . PRO A 1 234 ? -7.632 7.725 -26.804 1.00 89.56 234 PRO A N 1
ATOM 1750 C CA . PRO A 1 234 ? -6.516 8.607 -27.149 1.00 89.56 234 PRO A CA 1
ATOM 1751 C C . PRO A 1 234 ? -5.936 9.340 -25.928 1.00 89.56 234 PRO A C 1
ATOM 1753 O O . PRO A 1 234 ? -4.845 9.899 -25.997 1.00 89.56 234 PRO A O 1
ATOM 1756 N N . ALA A 1 235 ? -6.680 9.393 -24.820 1.00 89.81 235 ALA A N 1
ATOM 1757 C CA . ALA A 1 235 ? -6.254 10.066 -23.601 1.00 89.81 235 ALA A CA 1
ATOM 1758 C C . ALA A 1 235 ? -5.202 9.239 -22.853 1.00 89.81 235 ALA A C 1
ATOM 1760 O O . ALA A 1 235 ? -5.240 8.014 -22.870 1.00 89.81 235 ALA A O 1
ATOM 1761 N N . THR A 1 236 ? -4.308 9.914 -22.130 1.00 87.94 236 THR A N 1
ATOM 1762 C CA . THR A 1 236 ? -3.309 9.280 -21.250 1.00 87.94 236 THR A CA 1
ATOM 1763 C C . THR A 1 236 ? -3.773 9.209 -19.792 1.00 87.94 236 THR A C 1
ATOM 1765 O O . THR A 1 236 ? -2.971 9.240 -18.853 1.00 87.94 236 THR A O 1
ATOM 1768 N N . ALA A 1 237 ? -5.090 9.207 -19.602 1.00 92.31 237 ALA A N 1
ATOM 1769 C CA . ALA A 1 237 ? -5.742 9.122 -18.313 1.00 92.31 237 ALA A CA 1
ATOM 1770 C C . ALA A 1 237 ? -7.064 8.367 -18.453 1.00 92.31 237 ALA A C 1
ATOM 1772 O O . ALA A 1 237 ? -7.760 8.507 -19.456 1.00 92.31 237 ALA A O 1
ATOM 1773 N N . TYR A 1 238 ? -7.401 7.598 -17.428 1.00 96.44 238 TYR A N 1
ATOM 1774 C CA . TYR A 1 238 ? -8.620 6.823 -17.312 1.00 96.44 238 TYR A CA 1
ATOM 1775 C C . TYR A 1 238 ? -9.211 7.037 -15.920 1.00 96.44 238 TYR A C 1
ATOM 1777 O O . TYR A 1 238 ? -8.554 6.775 -14.913 1.00 96.44 238 TYR A O 1
ATOM 1785 N N . ASP A 1 239 ? -10.448 7.516 -15.881 1.00 96.69 239 ASP A N 1
ATOM 1786 C CA . ASP A 1 239 ? -11.235 7.672 -14.661 1.00 96.69 239 ASP A CA 1
ATOM 1787 C C . ASP A 1 239 ? -12.120 6.425 -14.482 1.00 96.69 239 ASP A C 1
ATOM 1789 O O . ASP A 1 239 ? -13.007 6.196 -15.316 1.00 96.69 239 ASP A O 1
ATOM 1793 N N . PRO A 1 240 ? -11.862 5.558 -13.481 1.00 95.94 240 PRO A N 1
ATOM 1794 C CA . PRO A 1 240 ? -12.693 4.388 -13.237 1.00 95.94 240 PRO A CA 1
ATOM 1795 C C . PRO A 1 240 ? -14.158 4.777 -12.977 1.00 95.94 240 PRO A C 1
ATOM 1797 O O . PRO A 1 240 ? -14.435 5.748 -12.276 1.00 95.94 240 PRO A O 1
ATOM 1800 N N . PRO A 1 241 ? -15.138 4.019 -13.501 1.00 90.19 241 PRO A N 1
ATOM 1801 C CA . PRO A 1 241 ? -16.538 4.327 -13.264 1.00 90.19 241 PRO A CA 1
ATOM 1802 C C . PRO A 1 241 ? -16.895 4.102 -11.791 1.00 90.19 241 PRO A C 1
ATOM 1804 O O . PRO A 1 241 ? -16.959 2.969 -11.316 1.00 90.19 241 PRO A O 1
ATOM 1807 N N . GLY A 1 242 ? -17.199 5.195 -11.093 1.00 90.06 242 GLY A N 1
ATOM 1808 C CA . GLY A 1 242 ? -17.571 5.165 -9.681 1.00 90.06 242 GLY A CA 1
ATOM 1809 C C . GLY A 1 242 ? -16.367 5.053 -8.744 1.00 90.06 242 GLY A C 1
ATOM 1810 O O . GLY A 1 242 ? -15.216 5.153 -9.149 1.00 90.06 242 GLY A O 1
ATOM 1811 N N . LEU A 1 243 ? -16.648 4.873 -7.454 1.00 91.44 243 LEU A N 1
ATOM 1812 C CA . LEU A 1 243 ? -15.606 4.755 -6.438 1.00 91.44 243 LEU A CA 1
ATOM 1813 C C . LEU A 1 243 ? -15.120 3.311 -6.341 1.00 91.44 243 LEU A C 1
ATOM 1815 O O . LEU A 1 243 ? -15.935 2.400 -6.185 1.00 91.44 243 LEU A O 1
ATOM 1819 N N . LEU A 1 244 ? -13.802 3.121 -6.333 1.00 94.38 244 LEU A N 1
ATOM 1820 C CA . LEU A 1 244 ? -13.179 1.828 -6.040 1.00 94.38 244 LEU A CA 1
ATOM 1821 C C . LEU A 1 244 ? -13.540 1.338 -4.626 1.00 94.38 244 LEU A C 1
ATOM 1823 O O . LEU A 1 244 ? -13.984 2.118 -3.784 1.00 94.38 244 LEU A O 1
ATOM 1827 N N . ASP A 1 245 ? -13.368 0.053 -4.329 1.00 92.94 245 ASP A N 1
ATOM 1828 C CA . ASP A 1 245 ? -13.643 -0.496 -2.994 1.00 92.94 245 ASP A CA 1
ATOM 1829 C C . ASP A 1 245 ? -12.588 -0.034 -1.986 1.00 92.94 245 ASP A C 1
ATOM 1831 O O . ASP A 1 245 ? -11.421 0.082 -2.332 1.00 92.94 245 ASP A O 1
ATOM 1835 N N . PHE A 1 246 ? -12.968 0.199 -0.727 1.00 89.50 246 PHE A N 1
ATOM 1836 C CA . PHE A 1 246 ? -12.007 0.544 0.327 1.00 89.50 246 PHE A CA 1
ATOM 1837 C C . PHE A 1 246 ? -11.056 -0.617 0.648 1.00 89.50 246 PHE A C 1
ATOM 1839 O O . PHE A 1 246 ? -11.464 -1.777 0.713 1.00 89.50 246 PHE A O 1
ATOM 1846 N N . GLY A 1 247 ? -9.796 -0.292 0.950 1.00 89.31 247 GLY A N 1
ATOM 1847 C CA . GLY A 1 247 ? -8.770 -1.242 1.391 1.00 89.31 247 GLY A CA 1
ATOM 1848 C C . GLY A 1 247 ? -8.477 -2.359 0.387 1.00 89.31 247 GLY A C 1
ATOM 1849 O O . GLY A 1 247 ? -7.911 -3.385 0.764 1.00 89.31 247 GLY A O 1
ATOM 1850 N N . ARG A 1 248 ? -8.897 -2.197 -0.872 1.00 95.00 248 ARG A N 1
ATOM 1851 C CA . ARG A 1 248 ? -8.785 -3.204 -1.918 1.00 95.00 248 ARG A CA 1
ATOM 1852 C C . ARG A 1 248 ? -7.538 -2.950 -2.755 1.00 95.00 248 ARG A C 1
ATOM 1854 O O . ARG A 1 248 ? -7.251 -1.822 -3.153 1.00 95.00 248 ARG A O 1
ATOM 1861 N N . THR A 1 249 ? -6.806 -4.021 -3.043 1.00 96.69 249 THR A N 1
ATOM 1862 C CA . THR A 1 249 ? -5.713 -3.995 -4.016 1.00 96.69 249 THR A CA 1
ATOM 1863 C C . THR A 1 249 ? -6.266 -4.206 -5.422 1.00 96.69 249 THR A C 1
ATOM 1865 O O . THR A 1 249 ? -7.007 -5.164 -5.672 1.00 96.69 249 THR A O 1
ATOM 1868 N N . TYR A 1 250 ? -5.885 -3.315 -6.330 1.00 97.81 250 TYR A N 1
ATOM 1869 C CA . TYR A 1 250 ? -6.169 -3.394 -7.755 1.00 97.81 250 TYR A CA 1
ATOM 1870 C C . TYR A 1 250 ? -4.864 -3.545 -8.530 1.00 97.81 250 TYR A C 1
ATOM 1872 O O . TYR A 1 250 ? -3.857 -2.926 -8.194 1.00 97.81 250 TYR A O 1
ATOM 1880 N N . TRP A 1 251 ? -4.909 -4.345 -9.589 1.00 97.19 251 TRP A N 1
ATOM 1881 C CA . TRP A 1 251 ? -3.859 -4.478 -10.588 1.00 97.19 251 TRP A CA 1
ATOM 1882 C C . TRP A 1 251 ? -4.327 -3.803 -11.863 1.00 97.19 251 TRP A C 1
ATOM 1884 O O . TRP A 1 251 ? -5.490 -3.936 -12.252 1.00 97.19 251 TRP A O 1
ATOM 1894 N N . TRP A 1 252 ? -3.420 -3.106 -12.530 1.00 96.38 252 TRP A N 1
ATOM 1895 C CA . TRP A 1 252 ? -3.716 -2.457 -13.789 1.00 96.38 252 TRP A CA 1
ATOM 1896 C C . TRP A 1 252 ? -2.511 -2.447 -14.718 1.00 96.38 252 TRP A C 1
ATOM 1898 O O . TRP A 1 252 ? -1.364 -2.602 -14.292 1.00 96.38 252 TRP A O 1
ATOM 1908 N N . ARG A 1 253 ? -2.790 -2.309 -16.009 1.00 92.75 253 ARG A N 1
ATOM 1909 C CA . ARG A 1 253 ? -1.781 -2.082 -17.043 1.00 92.75 253 ARG A CA 1
ATOM 1910 C C . ARG A 1 253 ? -2.375 -1.254 -18.170 1.00 92.75 253 ARG A C 1
ATOM 1912 O O . ARG A 1 253 ? -3.596 -1.187 -18.327 1.00 92.75 253 ARG A O 1
ATOM 1919 N N . VAL A 1 254 ? -1.493 -0.686 -18.978 1.00 91.06 254 VAL A N 1
ATOM 1920 C CA . VAL A 1 254 ? -1.858 0.053 -20.182 1.00 91.06 254 VAL A CA 1
ATOM 1921 C C . VAL A 1 254 ? -1.104 -0.546 -21.354 1.00 91.06 254 VAL A C 1
ATOM 1923 O O . VAL A 1 254 ? 0.124 -0.536 -21.358 1.00 91.06 254 VAL A O 1
ATOM 1926 N N . ASP A 1 255 ? -1.834 -1.055 -22.336 1.00 90.12 255 ASP A N 1
ATOM 1927 C CA . ASP A 1 255 ? -1.259 -1.462 -23.612 1.00 90.12 255 ASP A CA 1
ATOM 1928 C C . ASP A 1 255 ? -1.399 -0.289 -24.583 1.00 90.12 255 ASP A C 1
ATOM 1930 O O . ASP A 1 255 ? -2.431 0.382 -24.597 1.00 90.12 255 ASP A O 1
ATOM 1934 N N . PHE A 1 256 ? -0.377 -0.012 -25.389 1.00 82.56 256 PHE A N 1
ATOM 1935 C CA . PHE A 1 256 ? -0.468 1.029 -26.411 1.00 82.56 256 PHE A CA 1
ATOM 1936 C C . PHE A 1 256 ? -0.603 0.419 -27.799 1.00 82.56 256 PHE A C 1
ATOM 1938 O O . PHE A 1 256 ? -0.098 -0.667 -28.086 1.00 82.56 256 PHE A O 1
ATOM 1945 N N . VAL A 1 257 ? -1.284 1.148 -28.670 1.00 85.06 257 VAL A N 1
ATOM 1946 C CA . VAL A 1 257 ? -1.594 0.741 -30.035 1.00 85.06 257 VAL A CA 1
ATOM 1947 C C . VAL A 1 257 ? -0.845 1.674 -30.966 1.00 85.06 257 VAL A C 1
ATOM 1949 O O . VAL A 1 257 ? -1.036 2.890 -30.901 1.00 85.06 257 VAL A O 1
ATOM 1952 N N . SER A 1 258 ? 0.029 1.140 -31.814 1.00 75.19 258 SER A N 1
ATOM 1953 C CA . SER A 1 258 ? 0.788 1.975 -32.744 1.00 75.19 258 SER A CA 1
ATOM 1954 C C . SER A 1 258 ? -0.098 2.591 -33.825 1.00 75.19 258 SER A C 1
ATOM 1956 O O . SER A 1 258 ? -1.056 1.982 -34.303 1.00 75.19 258 SER A O 1
ATOM 1958 N N . ALA A 1 259 ? 0.267 3.794 -34.260 1.00 71.50 259 ALA A N 1
ATOM 1959 C CA . ALA A 1 259 ? -0.277 4.385 -35.472 1.00 71.50 259 ALA A CA 1
ATOM 1960 C C . ALA A 1 259 ? 0.209 3.617 -36.716 1.00 71.50 259 ALA A C 1
ATOM 1962 O O . ALA A 1 259 ? 1.385 3.274 -36.828 1.00 71.50 259 ALA A O 1
ATOM 1963 N N . GLY A 1 260 ? -0.678 3.379 -37.685 1.00 70.88 260 GLY A N 1
ATOM 1964 C CA . GLY A 1 260 ? -0.300 2.788 -38.970 1.00 70.88 260 GLY A CA 1
ATOM 1965 C C . GLY A 1 260 ? -1.438 2.049 -39.680 1.00 70.88 260 GLY A C 1
ATOM 1966 O O . GLY A 1 260 ? -2.517 1.880 -39.117 1.00 70.88 260 GLY A O 1
ATOM 1967 N N . PRO A 1 261 ? -1.214 1.588 -40.927 1.00 68.94 261 PRO A N 1
ATOM 1968 C CA . PRO A 1 261 ? -2.209 0.835 -41.698 1.00 68.94 261 PRO A CA 1
ATOM 1969 C C . PRO A 1 261 ? -2.499 -0.556 -41.111 1.00 68.94 261 PRO A C 1
ATOM 1971 O O . PRO A 1 261 ? -3.560 -1.119 -41.372 1.00 68.94 261 PRO A O 1
ATOM 1974 N N . VAL A 1 262 ? -1.571 -1.098 -40.317 1.00 78.19 262 VAL A N 1
ATOM 1975 C CA . VAL A 1 262 ? -1.760 -2.303 -39.501 1.00 78.19 262 VAL A CA 1
ATOM 1976 C C . VAL A 1 262 ? -1.297 -1.972 -38.078 1.00 78.19 262 VAL A C 1
ATOM 1978 O O . VAL A 1 262 ? -0.098 -2.051 -37.806 1.00 78.19 262 VAL A O 1
ATOM 1981 N N . PRO A 1 263 ? -2.210 -1.539 -37.191 1.00 77.12 263 PRO A N 1
ATOM 1982 C CA . PRO A 1 263 ? -1.873 -1.212 -35.809 1.00 77.12 263 PRO A CA 1
ATOM 1983 C C . PRO A 1 263 ? -1.332 -2.432 -35.055 1.00 77.12 263 PRO A C 1
ATOM 1985 O O . PRO A 1 263 ? -1.894 -3.526 -35.145 1.00 77.12 263 PRO A O 1
ATOM 1988 N N . VAL A 1 264 ? -0.249 -2.243 -34.301 1.00 78.06 264 VAL A N 1
ATOM 1989 C CA . VAL A 1 264 ? 0.357 -3.266 -33.438 1.00 78.06 264 VAL A CA 1
ATOM 1990 C C . VAL A 1 264 ? 0.083 -2.896 -31.985 1.00 78.06 264 VAL A C 1
ATOM 1992 O O . VAL A 1 264 ? 0.256 -1.743 -31.594 1.00 78.06 264 VAL A O 1
ATOM 1995 N N . VAL A 1 265 ? -0.348 -3.873 -31.187 1.00 82.25 265 VAL A N 1
ATOM 1996 C CA . VAL A 1 265 ? -0.580 -3.695 -29.748 1.00 82.25 265 VAL A CA 1
ATOM 1997 C C . VAL A 1 265 ? 0.672 -4.109 -28.985 1.00 82.25 265 VAL A C 1
ATOM 1999 O O . VAL A 1 265 ? 1.141 -5.241 -29.109 1.00 82.25 265 VAL A O 1
ATOM 2002 N N . TYR A 1 266 ? 1.188 -3.195 -28.174 1.00 73.94 266 TYR A N 1
ATOM 2003 C CA . TYR A 1 266 ? 2.337 -3.408 -27.308 1.00 73.94 266 TYR A CA 1
ATOM 2004 C C . TYR A 1 266 ? 1.867 -3.469 -25.861 1.00 73.94 266 TYR A C 1
ATOM 2006 O O . TYR A 1 266 ? 1.274 -2.524 -25.338 1.00 73.94 266 TYR A O 1
ATOM 2014 N N . LYS A 1 267 ? 2.136 -4.604 -25.218 1.00 82.12 267 LYS A N 1
ATOM 2015 C CA . LYS A 1 267 ? 1.673 -4.883 -23.863 1.00 82.12 267 LYS A CA 1
ATOM 2016 C C . LYS A 1 267 ? 2.495 -4.129 -22.815 1.00 82.12 267 LYS A C 1
ATOM 2018 O O . LYS A 1 267 ? 3.721 -4.235 -22.807 1.00 82.12 267 LYS A O 1
ATOM 2023 N N . GLY A 1 268 ? 1.817 -3.432 -21.905 1.00 76.25 268 GLY A N 1
ATOM 2024 C CA . GLY A 1 268 ? 2.453 -2.724 -20.793 1.00 76.25 268 GLY A CA 1
ATOM 2025 C C . GLY A 1 268 ? 2.791 -3.613 -19.594 1.00 76.25 268 GLY A C 1
ATOM 2026 O O . GLY A 1 268 ? 2.325 -4.749 -19.465 1.00 76.25 268 GLY A O 1
ATOM 2027 N N . ALA A 1 269 ? 3.587 -3.068 -18.672 1.00 79.19 269 ALA A N 1
ATOM 2028 C CA . ALA A 1 269 ? 3.860 -3.703 -17.386 1.00 79.19 269 ALA A CA 1
ATOM 2029 C C . ALA A 1 269 ? 2.614 -3.687 -16.483 1.00 79.19 269 ALA A C 1
ATOM 2031 O O . ALA A 1 269 ? 1.869 -2.708 -16.454 1.00 79.19 269 ALA A O 1
ATOM 2032 N N . VAL A 1 270 ? 2.409 -4.767 -15.722 1.00 85.94 270 VAL A N 1
ATOM 2033 C CA . VAL A 1 270 ? 1.346 -4.846 -14.711 1.00 85.94 270 VAL A CA 1
ATOM 2034 C C . VAL A 1 270 ? 1.850 -4.242 -13.409 1.00 85.94 270 VAL A C 1
ATOM 2036 O O . VAL A 1 270 ? 2.892 -4.651 -12.899 1.00 85.94 270 VAL A O 1
ATOM 2039 N N . VAL A 1 271 ? 1.090 -3.301 -12.863 1.00 86.12 271 VAL A N 1
ATOM 2040 C CA . VAL A 1 271 ? 1.373 -2.631 -11.590 1.00 86.12 271 VAL A CA 1
ATOM 2041 C C . VAL A 1 271 ? 0.160 -2.717 -10.667 1.00 86.12 271 VAL A C 1
ATOM 2043 O O . VAL A 1 271 ? -0.969 -2.879 -11.129 1.00 86.12 271 VAL A O 1
ATOM 2046 N N . ASP A 1 272 ? 0.378 -2.621 -9.360 1.00 92.94 272 ASP A N 1
ATOM 2047 C CA . ASP A 1 272 ? -0.685 -2.635 -8.354 1.00 92.94 272 ASP A CA 1
ATOM 2048 C C . ASP A 1 272 ? -0.730 -1.362 -7.515 1.00 92.94 272 ASP A C 1
ATOM 2050 O O . ASP A 1 272 ? 0.262 -0.648 -7.377 1.00 92.94 272 ASP A O 1
ATOM 2054 N N . PHE A 1 273 ? -1.894 -1.111 -6.926 1.00 93.81 273 PHE A N 1
ATOM 2055 C CA . PHE A 1 273 ? -2.068 -0.157 -5.841 1.00 93.81 273 PHE A CA 1
ATOM 2056 C C . PHE A 1 273 ? -3.160 -0.630 -4.883 1.00 93.81 273 PHE A C 1
ATOM 2058 O O . PHE A 1 273 ? -4.034 -1.415 -5.250 1.00 93.81 273 PHE A O 1
ATOM 2065 N N . THR A 1 274 ? -3.125 -0.138 -3.649 1.00 94.88 274 THR A N 1
ATOM 2066 C CA . THR A 1 274 ? -4.135 -0.404 -2.625 1.00 94.88 274 THR A CA 1
ATOM 2067 C C . THR A 1 274 ? -4.821 0.894 -2.237 1.00 94.88 274 THR A C 1
ATOM 2069 O O . THR A 1 274 ? -4.179 1.855 -1.802 1.00 94.88 274 THR A O 1
ATOM 2072 N N . THR A 1 275 ? -6.140 0.919 -2.397 1.00 93.94 275 THR A N 1
ATOM 2073 C CA . THR A 1 275 ? -6.975 2.052 -1.997 1.00 93.94 275 THR A CA 1
ATOM 2074 C C . THR A 1 275 ? -6.950 2.247 -0.484 1.00 93.94 275 THR A C 1
ATOM 2076 O O . THR A 1 275 ? -6.762 1.291 0.271 1.00 93.94 275 THR A O 1
ATOM 2079 N N . GLU A 1 276 ? -7.217 3.460 -0.025 1.00 88.19 276 GLU A N 1
ATOM 2080 C CA . GLU A 1 276 ? -7.378 3.769 1.394 1.00 88.19 276 GLU A CA 1
ATOM 2081 C C . GLU A 1 276 ? -8.390 2.853 2.119 1.00 88.19 276 GLU A C 1
ATOM 2083 O O . GLU A 1 276 ? -9.349 2.382 1.503 1.00 88.19 276 GLU A O 1
ATOM 2088 N N . PRO A 1 277 ? -8.200 2.562 3.421 1.00 87.94 277 PRO A N 1
ATOM 2089 C CA . PRO A 1 277 ? -9.122 1.732 4.194 1.00 87.94 277 PRO A CA 1
ATOM 2090 C C . PRO A 1 277 ? -10.409 2.486 4.563 1.00 87.94 277 PRO A C 1
ATOM 2092 O O . PRO A 1 277 ? -10.400 3.708 4.727 1.00 87.94 277 PRO A O 1
ATOM 2095 N N . PHE A 1 278 ? -11.501 1.737 4.767 1.00 84.69 278 PHE A N 1
ATOM 2096 C CA . PHE A 1 278 ? -12.821 2.279 5.134 1.00 84.69 278 PHE A CA 1
ATOM 2097 C C . PHE A 1 278 ? -12.783 3.026 6.470 1.00 84.69 278 PHE A C 1
ATOM 2099 O O . PHE A 1 278 ? -13.346 4.113 6.617 1.00 84.69 278 PHE A O 1
ATOM 2106 N N . ALA A 1 279 ? -12.087 2.441 7.445 1.00 89.19 279 ALA A N 1
ATOM 2107 C CA . ALA A 1 279 ? -11.934 3.000 8.773 1.00 89.19 279 ALA A CA 1
ATOM 2108 C C . ALA A 1 279 ? -10.493 2.871 9.269 1.00 89.19 279 ALA A C 1
ATOM 2110 O O . ALA A 1 279 ? -9.763 1.952 8.891 1.00 89.19 279 ALA A O 1
ATOM 2111 N N . ARG A 1 280 ? -10.093 3.802 10.137 1.00 88.50 280 ARG A N 1
ATOM 2112 C CA . ARG A 1 280 ? -8.754 3.860 10.732 1.00 88.50 280 ARG A CA 1
ATOM 2113 C C . ARG A 1 280 ? -8.826 3.744 12.252 1.00 88.50 280 ARG A C 1
ATOM 2115 O O . ARG A 1 280 ? -9.751 4.307 12.841 1.00 88.50 280 ARG A O 1
ATOM 2122 N N . PRO A 1 281 ? -7.853 3.078 12.897 1.00 93.12 281 PRO A N 1
ATOM 2123 C CA . PRO A 1 281 ? -7.738 3.094 14.348 1.00 93.12 281 PRO A CA 1
ATOM 2124 C C . PRO A 1 281 ? -7.580 4.523 14.879 1.00 93.12 281 PRO A C 1
ATOM 2126 O O . PRO A 1 281 ? -6.741 5.287 14.399 1.00 93.12 281 PRO A O 1
ATOM 2129 N N . ILE A 1 282 ? -8.367 4.879 15.890 1.00 94.69 282 ILE A N 1
ATOM 2130 C CA . ILE A 1 282 ? -8.178 6.107 16.659 1.00 94.69 282 ILE A CA 1
ATOM 2131 C C . ILE A 1 282 ? -7.012 5.869 17.619 1.00 94.69 282 ILE A C 1
ATOM 2133 O O . ILE A 1 282 ? -7.056 4.952 18.430 1.00 94.69 282 ILE A O 1
ATOM 2137 N N . THR A 1 283 ? -5.975 6.698 17.542 1.00 92.88 283 THR A N 1
ATOM 2138 C CA . THR A 1 283 ? -4.772 6.562 18.385 1.00 92.88 283 THR A CA 1
ATOM 2139 C C . THR A 1 283 ? -4.749 7.531 19.564 1.00 92.88 283 THR A C 1
ATOM 2141 O O . THR A 1 283 ? -4.107 7.278 20.575 1.00 92.88 283 THR A O 1
ATOM 2144 N N . SER A 1 284 ? -5.452 8.660 19.457 1.00 93.44 284 SER A N 1
ATOM 2145 C CA . SER A 1 284 ? -5.527 9.671 20.516 1.00 93.44 284 SER A CA 1
ATOM 2146 C C . SER A 1 284 ? -6.703 9.380 21.446 1.00 93.44 284 SER A C 1
ATOM 2148 O O . SER A 1 284 ? -7.762 9.998 21.307 1.00 93.44 284 SER A O 1
ATOM 2150 N N . ILE A 1 285 ? -6.517 8.422 22.359 1.00 97.81 285 ILE A N 1
ATOM 2151 C CA . ILE A 1 285 ? -7.540 7.985 23.315 1.00 97.81 285 ILE A CA 1
ATOM 2152 C C . ILE A 1 285 ? -7.036 8.176 24.748 1.00 97.81 285 ILE A C 1
ATOM 2154 O O . ILE A 1 285 ? -5.951 7.724 25.102 1.00 97.81 285 ILE A O 1
ATOM 2158 N N . ILE A 1 286 ? -7.848 8.815 25.587 1.00 97.94 286 ILE A N 1
ATOM 2159 C CA . ILE A 1 286 ? -7.654 8.871 27.038 1.00 97.94 286 ILE A CA 1
ATOM 2160 C C . ILE A 1 286 ? -8.633 7.886 27.674 1.00 97.94 286 ILE A C 1
ATOM 2162 O O . ILE A 1 286 ? -9.844 8.033 27.520 1.00 97.94 286 ILE A O 1
ATOM 2166 N N . ALA A 1 287 ? -8.117 6.894 28.398 1.00 98.00 287 ALA A N 1
ATOM 2167 C CA . ALA A 1 287 ? -8.929 5.917 29.114 1.00 98.00 287 ALA A CA 1
ATOM 2168 C C . ALA A 1 287 ? -9.013 6.258 30.610 1.00 98.00 287 ALA A C 1
ATOM 2170 O O . ALA A 1 287 ? -8.015 6.568 31.256 1.00 98.00 287 ALA A O 1
ATOM 2171 N N . THR A 1 288 ? -10.214 6.175 31.177 1.00 97.25 288 THR A N 1
ATOM 2172 C CA . THR A 1 288 ? -10.489 6.347 32.613 1.00 97.25 288 THR A CA 1
ATOM 2173 C C . THR A 1 288 ? -11.441 5.258 33.080 1.00 97.25 288 THR A C 1
ATOM 2175 O O . THR A 1 288 ? -12.290 4.818 32.315 1.00 97.25 288 THR A O 1
ATOM 2178 N N . ALA A 1 289 ? -11.328 4.798 34.323 1.00 96.12 289 ALA A N 1
ATOM 2179 C CA . ALA A 1 289 ? -12.143 3.692 34.816 1.00 96.12 289 ALA A CA 1
ATOM 2180 C C . ALA A 1 289 ? -12.656 3.920 36.237 1.00 96.12 289 ALA A C 1
ATOM 2182 O O . ALA A 1 289 ? -12.149 4.758 36.980 1.00 96.12 289 ALA A O 1
ATOM 2183 N N . SER A 1 290 ? -13.650 3.120 36.622 1.00 93.31 290 SER A N 1
ATOM 2184 C CA . SER A 1 290 ? -14.284 3.144 37.940 1.00 93.31 290 SER A CA 1
ATOM 2185 C C . SER A 1 290 ? -13.324 2.822 39.078 1.00 93.31 290 SER A C 1
ATOM 2187 O O . SER A 1 290 ? -13.514 3.291 40.197 1.00 93.31 290 SER A O 1
ATOM 2189 N N . SER A 1 291 ? -12.326 1.979 38.814 1.00 93.06 291 SER A N 1
ATOM 2190 C CA . SER A 1 291 ? -11.238 1.679 39.737 1.00 93.06 291 SER A CA 1
ATOM 2191 C C . SER A 1 291 ? -10.071 1.024 38.995 1.00 93.06 291 SER A C 1
ATOM 2193 O O . SER A 1 291 ? -10.160 0.742 37.796 1.00 93.06 291 SER A O 1
ATOM 2195 N N . LEU A 1 292 ? -8.992 0.761 39.726 1.00 90.81 292 LEU A N 1
ATOM 2196 C CA . LEU A 1 292 ? -7.820 0.042 39.241 1.00 90.81 292 LEU A CA 1
ATOM 2197 C C . LEU A 1 292 ? -7.285 -0.909 40.318 1.00 90.81 292 LEU A C 1
ATOM 2199 O O . LEU A 1 292 ? -7.669 -0.820 41.493 1.00 90.81 292 LEU A O 1
ATOM 2203 N N . GLN A 1 293 ? -6.369 -1.790 39.926 1.00 86.19 293 GLN A N 1
ATOM 2204 C CA . GLN A 1 293 ? -5.614 -2.652 40.826 1.00 86.19 293 GLN A CA 1
ATOM 2205 C C . GLN A 1 293 ? -4.119 -2.584 40.486 1.00 86.19 293 GLN A C 1
ATOM 2207 O O . GLN A 1 293 ? -3.703 -2.951 39.394 1.00 86.19 293 GLN A O 1
ATOM 2212 N N . GLY A 1 294 ? -3.289 -2.126 41.427 1.00 84.06 294 GLY A N 1
ATOM 2213 C CA . GLY A 1 294 ? -1.843 -2.011 41.203 1.00 84.06 294 GLY A CA 1
ATOM 2214 C C . GLY A 1 294 ? -1.504 -1.068 40.041 1.00 84.06 294 GLY A C 1
ATOM 2215 O O . GLY A 1 294 ? -1.963 0.068 40.023 1.00 84.06 294 GLY A O 1
ATOM 2216 N N . SER A 1 295 ? -0.696 -1.538 39.088 1.00 82.00 295 SER A N 1
ATOM 2217 C CA . SER A 1 295 ? -0.321 -0.808 37.865 1.00 82.00 295 SER A CA 1
ATOM 2218 C C . SER A 1 295 ? -1.220 -1.110 36.655 1.00 82.00 295 SER A C 1
ATOM 2220 O O . SER A 1 295 ? -0.907 -0.690 35.546 1.00 82.00 295 SER A O 1
ATOM 2222 N N . SER A 1 296 ? -2.308 -1.859 36.850 1.00 88.06 296 SER A N 1
ATOM 2223 C CA . SER A 1 296 ? -3.263 -2.263 35.807 1.00 88.06 296 SER A CA 1
ATOM 2224 C C . SER A 1 296 ? -4.314 -1.170 35.570 1.00 88.06 296 SER A C 1
ATOM 2226 O O . SER A 1 296 ? -5.506 -1.356 35.841 1.00 88.06 296 SER A O 1
ATOM 2228 N N . GLY A 1 297 ? -3.845 0.014 35.164 1.00 94.12 297 GLY A N 1
ATOM 2229 C CA . GLY A 1 297 ? -4.667 1.195 34.902 1.00 94.12 297 GLY A CA 1
ATOM 2230 C C . GLY A 1 297 ? -5.483 1.097 33.608 1.00 94.12 297 GLY A C 1
ATOM 2231 O O . GLY A 1 297 ? -5.318 0.173 32.815 1.00 94.12 297 GLY A O 1
ATOM 2232 N N . ALA A 1 298 ? -6.409 2.037 33.408 1.00 96.50 298 ALA A N 1
ATOM 2233 C CA . ALA A 1 298 ? -7.310 2.045 32.251 1.00 96.50 298 ALA A CA 1
ATOM 2234 C C . ALA A 1 298 ? -6.559 2.265 30.926 1.00 96.50 298 ALA A C 1
ATOM 2236 O O . ALA A 1 298 ? -6.960 1.736 29.889 1.00 96.50 298 ALA A O 1
ATOM 2237 N N . GLU A 1 299 ? -5.454 3.011 30.974 1.00 96.25 299 GLU A N 1
ATOM 2238 C CA . GLU A 1 299 ? -4.563 3.299 29.850 1.00 96.25 299 GLU A CA 1
ATOM 2239 C C . GLU A 1 299 ? -4.018 2.038 29.180 1.00 96.25 299 GLU A C 1
ATOM 2241 O O . GLU A 1 299 ? -3.769 2.053 27.980 1.00 96.25 299 GLU A O 1
ATOM 2246 N N . LYS A 1 300 ? -3.934 0.924 29.919 1.00 96.50 300 LYS A N 1
ATOM 2247 C CA . LYS A 1 300 ? -3.502 -0.370 29.385 1.00 96.50 300 LYS A CA 1
ATOM 2248 C C . LYS A 1 300 ? -4.391 -0.918 28.290 1.00 96.50 300 LYS A C 1
ATOM 2250 O O . LYS A 1 300 ? -3.933 -1.698 27.477 1.00 96.50 300 LYS A O 1
ATOM 2255 N N . THR A 1 301 ? -5.638 -0.462 28.238 1.00 97.44 301 THR A N 1
ATOM 2256 C CA . THR A 1 301 ? -6.573 -0.899 27.203 1.00 97.44 301 THR A CA 1
ATOM 2257 C C . THR A 1 301 ? -6.432 -0.152 25.882 1.00 97.44 301 THR A C 1
ATOM 2259 O O . THR A 1 301 ? -7.210 -0.438 24.982 1.00 97.44 301 THR A O 1
ATOM 2262 N N . VAL A 1 302 ? -5.541 0.840 25.782 1.00 97.00 302 VAL A N 1
ATOM 2263 C CA . VAL A 1 302 ? -5.349 1.647 24.561 1.00 97.00 302 VAL A CA 1
ATOM 2264 C C . VAL A 1 302 ? -3.879 1.961 24.257 1.00 97.00 302 VAL A C 1
ATOM 2266 O O . VAL A 1 302 ? -3.595 2.640 23.269 1.00 97.00 302 VAL A O 1
ATOM 2269 N N . ASP A 1 303 ? -2.939 1.543 25.113 1.00 95.25 303 ASP A N 1
ATOM 2270 C CA . ASP A 1 303 ? -1.510 1.855 24.972 1.00 95.25 303 ASP A CA 1
ATOM 2271 C C . ASP A 1 303 ? -0.731 0.809 24.158 1.00 95.25 303 ASP A C 1
ATOM 2273 O O . ASP A 1 303 ? 0.453 1.015 23.879 1.00 95.25 303 ASP A O 1
ATOM 2277 N N . GLY A 1 304 ? -1.376 -0.294 23.756 1.00 94.44 304 GLY A N 1
ATOM 2278 C CA . GLY A 1 304 ? -0.752 -1.363 22.982 1.00 94.44 304 GLY A CA 1
ATOM 2279 C C . GLY A 1 304 ? 0.287 -2.177 23.754 1.00 94.44 304 GLY A C 1
ATOM 2280 O O . GLY A 1 304 ? 0.990 -2.979 23.140 1.00 94.44 304 GLY A O 1
ATOM 2281 N N . SER A 1 305 ? 0.439 -1.977 25.070 1.00 92.25 305 SER A N 1
ATOM 2282 C CA . SER A 1 305 ? 1.549 -2.560 25.842 1.00 92.25 305 SER A CA 1
ATOM 2283 C C . SER A 1 305 ? 1.533 -4.089 25.892 1.00 92.25 305 SER A C 1
ATOM 2285 O O . SER A 1 305 ? 2.593 -4.695 26.052 1.00 92.25 305 SER A O 1
ATOM 2287 N N . GLY A 1 306 ? 0.367 -4.710 25.696 1.00 92.69 306 GLY A N 1
ATOM 2288 C CA . GLY A 1 306 ? 0.222 -6.161 25.625 1.00 92.69 306 GLY A CA 1
ATOM 2289 C C . GLY A 1 306 ? 0.215 -6.759 24.222 1.00 92.69 306 GLY A C 1
ATOM 2290 O O . GLY A 1 306 ? 0.210 -7.985 24.120 1.00 92.69 306 GLY A O 1
ATOM 2291 N N . LEU A 1 307 ? 0.208 -5.952 23.155 1.00 96.31 307 LEU A N 1
ATOM 2292 C CA . LEU A 1 307 ? 0.088 -6.438 21.777 1.00 96.31 307 LEU A CA 1
ATOM 2293 C C . LEU A 1 307 ? 1.443 -6.816 21.162 1.00 96.31 307 LEU A C 1
ATOM 2295 O O . LEU A 1 307 ? 2.422 -6.070 21.222 1.00 96.31 307 LEU A O 1
ATOM 2299 N N . ASP A 1 308 ? 1.484 -7.968 20.498 1.00 95.31 308 ASP A N 1
ATOM 2300 C CA . ASP A 1 308 ? 2.583 -8.363 19.623 1.00 95.31 308 ASP A CA 1
ATOM 2301 C C . ASP A 1 308 ? 2.412 -7.823 18.185 1.00 95.31 308 ASP A C 1
ATOM 2303 O O . ASP A 1 308 ? 1.422 -7.185 17.826 1.00 95.31 308 ASP A O 1
ATOM 2307 N N . LYS A 1 309 ? 3.398 -8.088 17.317 1.00 92.94 309 LYS A N 1
ATOM 2308 C CA . LYS A 1 309 ? 3.390 -7.629 15.912 1.00 92.94 309 LYS A CA 1
ATOM 2309 C C . LYS A 1 309 ? 2.264 -8.229 15.059 1.00 92.94 309 LYS A C 1
ATOM 2311 O O . LYS A 1 309 ? 2.042 -7.748 13.952 1.00 92.94 309 LYS A O 1
ATOM 2316 N N . SER A 1 310 ? 1.621 -9.291 15.536 1.00 93.12 310 SER A N 1
ATOM 2317 C CA . SER A 1 310 ? 0.521 -9.992 14.868 1.00 93.12 310 SER A CA 1
ATOM 2318 C C . SER A 1 310 ? -0.830 -9.669 15.508 1.00 93.12 310 SER A C 1
ATOM 2320 O O . SER A 1 310 ? -1.803 -10.370 15.240 1.00 93.12 310 SER A O 1
ATOM 2322 N N . ASP A 1 311 ? -0.899 -8.616 16.331 1.00 94.25 311 ASP A N 1
ATOM 2323 C CA . ASP A 1 311 ? -2.113 -8.179 17.025 1.00 94.25 311 ASP A CA 1
ATOM 2324 C C . ASP A 1 311 ? -2.597 -9.145 18.127 1.00 94.25 311 ASP A C 1
ATOM 2326 O O . ASP A 1 311 ? -3.755 -9.118 18.560 1.00 94.25 311 ASP A O 1
ATOM 2330 N N . GLY A 1 312 ? -1.702 -10.026 18.581 1.00 96.12 312 GLY A N 1
ATOM 2331 C CA . GLY A 1 312 ? -1.943 -10.973 19.656 1.00 96.12 312 GLY A CA 1
ATOM 2332 C C . GLY A 1 312 ? -1.598 -10.380 21.020 1.00 96.12 312 GLY A C 1
ATOM 2333 O O . GLY A 1 312 ? -0.507 -9.851 21.214 1.00 96.12 312 GLY A O 1
ATOM 2334 N N . HIS A 1 313 ? -2.506 -10.491 21.988 1.00 97.00 313 HIS A N 1
ATOM 2335 C CA . HIS A 1 313 ? -2.311 -9.944 23.327 1.00 97.00 313 HIS A CA 1
ATOM 2336 C C . HIS A 1 313 ? -1.592 -10.923 24.270 1.00 97.00 313 HIS A C 1
ATOM 2338 O O . HIS A 1 313 ? -1.778 -12.145 24.200 1.00 97.00 313 HIS A O 1
ATOM 2344 N N . SER A 1 314 ? -0.790 -10.384 25.190 1.00 96.00 314 SER A N 1
ATOM 2345 C CA . SER A 1 314 ? -0.096 -11.105 26.261 1.00 96.00 314 SER A CA 1
ATOM 2346 C C . SER A 1 314 ? -1.059 -11.686 27.315 1.00 96.00 314 SER A C 1
ATOM 2348 O O . SER A 1 314 ? -2.277 -11.475 27.268 1.00 96.00 314 SER A O 1
ATOM 2350 N N . THR A 1 315 ? -0.498 -12.418 28.285 1.00 96.12 315 THR A N 1
ATOM 2351 C CA . THR A 1 315 ? -1.195 -12.920 29.486 1.00 96.12 315 THR A CA 1
ATOM 2352 C C . THR A 1 315 ? -0.681 -12.278 30.781 1.00 96.12 315 THR A C 1
ATOM 2354 O O . THR A 1 315 ? -0.859 -12.857 31.853 1.00 96.12 315 THR A O 1
ATOM 2357 N N . ASP A 1 316 ? 0.024 -11.145 30.704 1.00 94.25 316 ASP A N 1
ATOM 2358 C CA . ASP A 1 316 ? 0.576 -10.448 31.874 1.00 94.25 316 ASP A CA 1
ATOM 2359 C C . ASP A 1 316 ? -0.443 -9.437 32.423 1.00 94.25 316 ASP A C 1
ATOM 2361 O O . ASP A 1 316 ? -1.016 -8.646 31.678 1.00 94.25 316 ASP A O 1
ATOM 2365 N N . ALA A 1 317 ? -0.668 -9.444 33.740 1.00 91.19 317 ALA A N 1
ATOM 2366 C CA . ALA A 1 317 ? -1.634 -8.554 34.391 1.00 91.19 317 ALA A CA 1
ATOM 2367 C C . ALA A 1 317 ? -1.291 -7.073 34.187 1.00 91.19 317 ALA A C 1
ATOM 2369 O O . ALA A 1 317 ? -2.184 -6.225 34.185 1.00 91.19 317 ALA A O 1
ATOM 2370 N N . LYS A 1 318 ? 0.002 -6.751 34.061 1.00 92.88 318 LYS A N 1
ATOM 2371 C CA . LYS A 1 318 ? 0.469 -5.365 33.933 1.00 92.88 318 LYS A CA 1
ATOM 2372 C C . LYS A 1 318 ? 0.124 -4.747 32.573 1.00 92.88 318 LYS A C 1
ATOM 2374 O O . LYS A 1 318 ? 0.184 -3.528 32.458 1.00 92.88 318 LYS A O 1
ATOM 2379 N N . ASP A 1 319 ? -0.215 -5.584 31.593 1.00 95.06 319 ASP A N 1
ATOM 2380 C CA . ASP A 1 319 ? -0.546 -5.197 30.222 1.00 95.06 319 ASP A CA 1
ATOM 2381 C C . ASP A 1 319 ? -2.070 -5.056 30.038 1.00 95.06 319 ASP A C 1
ATOM 2383 O O . ASP A 1 319 ? -2.565 -5.030 28.923 1.00 95.06 319 ASP A O 1
ATOM 2387 N N . MET A 1 320 ? -2.846 -5.057 31.127 1.00 94.88 320 MET A N 1
ATOM 2388 C CA . MET A 1 320 ? -4.310 -5.089 31.098 1.00 94.88 320 MET A CA 1
ATOM 2389 C C . MET A 1 320 ? -4.873 -4.125 32.133 1.00 94.88 320 MET A C 1
ATOM 2391 O O . MET A 1 320 ? -4.228 -3.834 33.141 1.00 94.88 320 MET A O 1
ATOM 2395 N N . TRP A 1 321 ? -6.112 -3.686 31.937 1.00 96.25 321 TRP A N 1
ATOM 2396 C CA . TRP A 1 321 ? -6.868 -3.014 32.987 1.00 96.25 321 TRP A CA 1
ATOM 2397 C C . TRP A 1 321 ? -7.588 -4.032 33.871 1.00 96.25 321 TRP A C 1
ATOM 2399 O O . TRP A 1 321 ? -8.195 -4.985 33.378 1.00 96.25 321 TRP A O 1
ATOM 2409 N N . TRP A 1 322 ? -7.588 -3.785 35.182 1.00 91.44 322 TRP A N 1
ATOM 2410 C CA . TRP A 1 322 ? -8.346 -4.573 36.151 1.00 91.44 322 TRP A CA 1
ATOM 2411 C C . TRP A 1 322 ? -8.965 -3.671 37.232 1.00 91.44 322 TRP A C 1
ATOM 2413 O O . TRP A 1 322 ? -8.267 -2.978 37.969 1.00 91.44 322 TRP A O 1
ATOM 2423 N N . SER A 1 323 ? -10.294 -3.719 37.363 1.00 90.56 323 SER A N 1
ATOM 2424 C CA . SER A 1 323 ? -11.066 -3.128 38.459 1.00 90.56 323 SER A CA 1
ATOM 2425 C C . SER A 1 323 ? -11.049 -3.936 39.775 1.00 90.56 323 SER A C 1
ATOM 2427 O O . SER A 1 323 ? -11.367 -5.129 39.808 1.00 90.56 323 SER A O 1
ATOM 2429 N N . SER A 1 324 ? -10.821 -3.243 40.894 1.00 84.06 324 SER A N 1
ATOM 2430 C CA . SER A 1 324 ? -11.000 -3.736 42.271 1.00 84.06 324 SER A CA 1
ATOM 2431 C C . SER A 1 324 ? -12.379 -3.392 42.880 1.00 84.06 324 SER A C 1
ATOM 2433 O O . SER A 1 324 ? -12.629 -3.658 44.057 1.00 84.06 324 SER A O 1
ATOM 2435 N N . GLY A 1 325 ? -13.277 -2.793 42.088 1.00 77.25 325 GLY A N 1
ATOM 2436 C CA . GLY A 1 325 ? -14.592 -2.295 42.504 1.00 77.25 325 GLY A CA 1
ATOM 2437 C C . GLY A 1 325 ? -15.710 -3.344 42.609 1.00 77.25 325 GLY A C 1
ATOM 2438 O O . GLY A 1 325 ? -15.521 -4.539 42.379 1.00 77.25 325 GLY A O 1
ATOM 2439 N N . LYS A 1 326 ? -16.915 -2.875 42.971 1.00 84.31 326 LYS A N 1
ATOM 2440 C CA . LYS A 1 326 ? -18.168 -3.650 42.907 1.00 84.31 326 LYS A CA 1
ATOM 2441 C C . LYS A 1 326 ? -18.896 -3.359 41.597 1.00 84.31 326 LYS A C 1
ATOM 2443 O O . LYS A 1 326 ? -18.843 -2.231 41.118 1.00 84.31 326 LYS A O 1
ATOM 2448 N N . PHE A 1 327 ? -19.617 -4.346 41.065 1.00 86.69 327 PHE A N 1
ATOM 2449 C CA . PHE A 1 327 ? -20.441 -4.136 39.877 1.00 86.69 327 PHE A CA 1
ATOM 2450 C C . PHE A 1 327 ? -21.528 -3.059 40.094 1.00 86.69 327 PHE A C 1
ATOM 2452 O O . PHE A 1 327 ? -22.091 -2.983 41.191 1.00 86.69 327 PHE A O 1
ATOM 2459 N N . PRO A 1 328 ? -21.868 -2.284 39.047 1.00 91.31 328 PRO A N 1
ATOM 2460 C CA . PRO A 1 328 ? -21.222 -2.291 37.735 1.00 91.31 328 PRO A CA 1
ATOM 2461 C C . PRO A 1 328 ? -19.851 -1.596 37.767 1.00 91.31 328 PRO A C 1
ATOM 2463 O O . PRO A 1 328 ? -19.690 -0.532 38.363 1.00 91.31 328 PRO A O 1
ATOM 2466 N N . ASN A 1 329 ? -18.871 -2.192 37.090 1.00 93.88 329 ASN A N 1
ATOM 2467 C CA . ASN A 1 329 ? -17.590 -1.537 36.831 1.00 93.88 329 ASN A CA 1
ATOM 2468 C C . ASN A 1 329 ? -17.695 -0.800 35.496 1.00 93.88 329 ASN A C 1
ATOM 2470 O O . ASN A 1 329 ? -18.402 -1.261 34.603 1.00 93.88 329 ASN A O 1
ATOM 2474 N N . TRP A 1 330 ? -17.008 0.326 35.337 1.00 95.81 330 TRP A N 1
ATOM 2475 C CA . TRP A 1 330 ? -17.036 1.062 34.075 1.00 95.81 330 TRP A CA 1
ATOM 2476 C C . TRP A 1 330 ? -15.641 1.474 33.630 1.00 95.81 330 TRP A C 1
ATOM 2478 O O . TRP A 1 330 ? -14.768 1.732 34.456 1.00 95.81 330 TRP A O 1
ATOM 2488 N N . ILE A 1 331 ? -15.463 1.561 32.317 1.00 97.75 331 ILE A N 1
ATOM 2489 C CA . ILE A 1 331 ? -14.308 2.170 31.662 1.00 97.75 331 ILE A CA 1
ATOM 2490 C C . ILE A 1 331 ? -14.813 3.097 30.558 1.00 97.75 331 ILE A C 1
ATOM 2492 O O . ILE A 1 331 ? -15.789 2.797 29.872 1.00 97.75 331 ILE A O 1
ATOM 2496 N N . GLN A 1 332 ? -14.206 4.268 30.452 1.00 98.25 332 GLN A N 1
ATOM 2497 C CA . GLN A 1 332 ? -14.586 5.343 29.556 1.00 98.25 332 GLN A CA 1
ATOM 2498 C C . GLN A 1 332 ? -13.376 5.786 28.744 1.00 98.25 332 GLN A C 1
ATOM 2500 O O . GLN A 1 332 ? -12.281 5.951 29.277 1.00 98.25 332 GLN A O 1
ATOM 2505 N N . TYR A 1 333 ? -13.625 6.040 27.471 1.00 98.69 333 TYR A N 1
ATOM 2506 C CA . TYR A 1 333 ? -12.665 6.469 26.475 1.00 98.69 333 TYR A CA 1
ATOM 2507 C C . TYR A 1 333 ? -13.062 7.855 25.977 1.00 98.69 333 TYR A C 1
ATOM 2509 O O . TYR A 1 333 ? -14.196 8.048 25.538 1.00 98.69 333 TYR A O 1
ATOM 2517 N N . GLU A 1 334 ? -12.149 8.817 26.071 1.00 98.38 334 GLU A N 1
ATOM 2518 C CA . GLU A 1 334 ? -12.274 10.149 25.479 1.00 98.38 334 GLU A CA 1
ATOM 2519 C C . GLU A 1 334 ? -11.340 10.267 24.274 1.00 98.38 334 GLU A C 1
ATOM 2521 O O . GLU A 1 334 ? -10.149 9.969 24.358 1.00 98.38 334 GLU A O 1
ATOM 2526 N N . PHE A 1 335 ? -11.882 10.749 23.161 1.00 98.00 335 PHE A N 1
ATOM 2527 C CA . PHE A 1 335 ? -11.135 11.059 21.952 1.00 98.00 335 PHE A CA 1
ATOM 2528 C C . PHE A 1 335 ? -10.814 12.554 21.870 1.00 98.00 335 PHE A C 1
ATOM 2530 O O . PHE A 1 335 ? -11.513 13.404 22.424 1.00 98.00 335 PHE A O 1
ATOM 2537 N N . ASN A 1 336 ? -9.783 12.909 21.105 1.00 95.81 336 ASN A N 1
ATOM 2538 C CA . ASN A 1 336 ? -9.376 14.308 20.922 1.00 95.81 336 ASN A CA 1
ATOM 2539 C C . ASN A 1 336 ? -10.404 15.180 20.167 1.00 95.81 336 ASN A C 1
ATOM 2541 O O . ASN A 1 336 ? -10.397 16.402 20.308 1.00 95.81 336 ASN A O 1
ATOM 2545 N N . LYS A 1 337 ? -11.293 14.572 19.379 1.00 94.38 337 LYS A N 1
ATOM 2546 C CA . LYS A 1 337 ? -12.392 15.225 18.652 1.00 94.38 337 LYS A CA 1
ATOM 2547 C C . LYS A 1 337 ? -13.565 14.257 18.493 1.00 94.38 337 LYS A C 1
ATOM 2549 O O . LYS A 1 337 ? -13.452 13.087 18.841 1.00 94.38 337 LYS A O 1
ATOM 2554 N N . VAL A 1 338 ? -14.685 14.739 17.958 1.00 95.44 338 VAL A N 1
ATOM 2555 C CA . VAL A 1 338 ? -15.787 13.860 17.542 1.00 95.44 338 VAL A CA 1
ATOM 2556 C C . VAL A 1 338 ? -15.346 13.059 16.311 1.00 95.44 338 VAL A C 1
ATOM 2558 O O . VAL A 1 338 ? -14.890 13.646 15.327 1.00 95.44 338 VAL A O 1
ATOM 2561 N N . TYR A 1 339 ? -15.494 11.737 16.371 1.00 94.12 339 TYR A N 1
ATOM 2562 C CA . TYR A 1 339 ? -15.294 10.809 15.257 1.00 94.12 339 TYR A CA 1
ATOM 2563 C C . TYR A 1 339 ? -16.621 10.161 14.864 1.00 94.12 339 TYR A C 1
ATOM 2565 O O . TYR A 1 339 ? -17.483 9.962 15.718 1.00 94.12 339 TYR A O 1
ATOM 2573 N N . MET A 1 340 ? -16.758 9.786 13.591 1.00 94.38 340 MET A N 1
ATOM 2574 C CA . MET A 1 340 ? -17.786 8.835 13.163 1.00 94.38 340 MET A CA 1
ATOM 2575 C C . MET A 1 340 ? -17.270 7.427 13.451 1.00 94.38 340 MET A C 1
ATOM 2577 O O . MET A 1 340 ? -16.402 6.919 12.740 1.00 94.38 340 MET A O 1
ATOM 2581 N N . LEU A 1 341 ? -17.730 6.823 14.545 1.00 95.19 341 LEU A N 1
ATOM 2582 C CA . LEU A 1 341 ? -17.252 5.512 14.968 1.00 95.19 341 LEU A CA 1
ATOM 2583 C C . LEU A 1 341 ? -17.825 4.418 14.071 1.00 95.19 341 LEU A C 1
ATOM 2585 O O . LEU A 1 341 ? -19.036 4.311 13.896 1.00 95.19 341 LEU A O 1
ATOM 2589 N N . HIS A 1 342 ? -16.947 3.578 13.537 1.00 93.56 342 HIS A N 1
ATOM 2590 C CA . HIS A 1 342 ? -17.314 2.441 12.707 1.00 93.56 342 HIS A CA 1
ATOM 2591 C C . HIS A 1 342 ? -17.394 1.153 13.523 1.00 93.56 342 HIS A C 1
ATOM 2593 O O . HIS A 1 342 ? -18.426 0.487 13.509 1.00 93.56 342 HIS A O 1
ATOM 2599 N N . GLU A 1 343 ? -16.329 0.812 14.249 1.00 95.38 343 GLU A N 1
ATOM 2600 C CA . GLU A 1 343 ? -16.229 -0.472 14.941 1.00 95.38 343 GLU A CA 1
ATOM 2601 C C . GLU A 1 343 ? -15.367 -0.363 16.207 1.00 95.38 343 GLU A C 1
ATOM 2603 O O . GLU A 1 343 ? -14.449 0.454 16.284 1.00 95.38 343 GLU A O 1
ATOM 2608 N N . LEU A 1 344 ? -15.661 -1.196 17.200 1.00 97.81 344 LEU A N 1
ATOM 2609 C CA . LEU A 1 344 ? -14.848 -1.430 18.390 1.00 97.81 344 LEU A CA 1
ATOM 2610 C C . LEU A 1 344 ? -14.386 -2.882 18.390 1.00 97.81 344 LEU A C 1
ATOM 2612 O O . LEU A 1 344 ? -15.213 -3.790 18.368 1.00 97.81 344 LEU A O 1
ATOM 2616 N N . TRP A 1 345 ? -13.079 -3.100 18.443 1.00 97.94 345 TRP A N 1
ATOM 2617 C CA . TRP A 1 345 ? -12.486 -4.418 18.656 1.00 97.94 345 TRP A CA 1
ATOM 2618 C C . TRP A 1 345 ? -12.092 -4.546 20.116 1.00 97.94 345 TRP A C 1
ATOM 2620 O O . TRP A 1 345 ? -11.527 -3.611 20.680 1.00 97.94 345 TRP A O 1
ATOM 2630 N N . VAL A 1 346 ? -12.377 -5.696 20.716 1.00 98.19 346 VAL A N 1
ATOM 2631 C CA . VAL A 1 346 ? -12.097 -5.959 22.126 1.00 98.19 346 VAL A CA 1
ATOM 2632 C C . VAL A 1 346 ? -11.232 -7.204 22.252 1.00 98.19 346 VAL A C 1
ATOM 2634 O O . VAL A 1 346 ? -11.594 -8.277 21.769 1.00 98.19 346 VAL A O 1
ATOM 2637 N N . TRP A 1 347 ? -10.118 -7.051 22.959 1.00 98.06 347 TRP A N 1
ATOM 2638 C CA . TRP A 1 347 ? -9.379 -8.139 23.578 1.00 98.06 347 TRP A CA 1
ATOM 2639 C C . TRP A 1 347 ? -9.819 -8.195 25.033 1.00 98.06 347 TRP A C 1
ATOM 2641 O O . TRP A 1 347 ? -9.573 -7.273 25.821 1.00 98.06 347 TRP A O 1
ATOM 2651 N N . ASN A 1 348 ? -10.513 -9.266 25.396 1.00 97.19 348 ASN A N 1
ATOM 2652 C CA . ASN A 1 348 ? -10.994 -9.414 26.759 1.00 97.19 348 ASN A CA 1
ATOM 2653 C C . ASN A 1 348 ? -9.847 -9.779 27.716 1.00 97.19 348 ASN A C 1
ATOM 2655 O O . ASN A 1 348 ? -8.774 -10.186 27.279 1.00 97.19 348 ASN A O 1
ATOM 2659 N N . PHE A 1 349 ? -10.070 -9.629 29.021 1.00 95.50 349 PHE A N 1
ATOM 2660 C CA . PHE A 1 349 ? -9.068 -9.867 30.061 1.00 95.50 349 PHE A CA 1
ATOM 2661 C C . PHE A 1 349 ? -8.443 -11.267 29.965 1.00 95.50 349 PHE A C 1
ATOM 2663 O O . PHE A 1 349 ? -9.121 -12.264 30.194 1.00 95.50 349 PHE A O 1
ATOM 2670 N N . ASN A 1 350 ? -7.149 -11.346 29.649 1.00 95.88 350 ASN A N 1
ATOM 2671 C CA . ASN A 1 350 ? -6.510 -12.575 29.164 1.00 95.88 350 ASN A CA 1
ATOM 2672 C C . ASN A 1 350 ? -5.447 -13.167 30.111 1.00 95.88 350 ASN A C 1
ATOM 2674 O O . ASN A 1 350 ? -4.446 -13.732 29.667 1.00 95.88 350 ASN A O 1
ATOM 2678 N N . LEU A 1 351 ? -5.613 -13.057 31.431 1.00 94.19 351 LEU A N 1
ATOM 2679 C CA . LEU A 1 351 ? -4.719 -13.776 32.349 1.00 94.19 351 LEU A CA 1
ATOM 2680 C C . LEU A 1 351 ? -4.807 -15.291 32.137 1.00 94.19 351 LEU A C 1
ATOM 2682 O O . LEU A 1 351 ? -5.873 -15.824 31.853 1.00 94.19 351 LEU A O 1
ATOM 2686 N N . SER A 1 352 ? -3.719 -16.030 32.376 1.00 95.94 352 SER A N 1
ATOM 2687 C CA . SER A 1 352 ? -3.715 -17.495 32.196 1.00 95.94 352 SER A CA 1
ATOM 2688 C C . SER A 1 352 ? -4.727 -18.251 33.064 1.00 95.94 352 SER A C 1
ATOM 2690 O O . SER A 1 352 ? -5.054 -19.401 32.778 1.00 95.94 352 SER A O 1
ATOM 2692 N N . ILE A 1 353 ? -5.236 -17.614 34.121 1.00 91.94 353 ILE A N 1
ATOM 2693 C CA . ILE A 1 353 ? -6.278 -18.168 34.990 1.00 91.94 353 ILE A CA 1
ATOM 2694 C C . ILE A 1 353 ? -7.706 -17.816 34.527 1.00 91.94 353 ILE A C 1
ATOM 2696 O O . ILE A 1 353 ? -8.672 -18.283 35.133 1.00 91.94 353 ILE A O 1
ATOM 2700 N N . GLU A 1 354 ? -7.860 -17.018 33.465 1.00 94.56 354 GLU A N 1
ATOM 2701 C CA . GLU A 1 354 ? -9.152 -16.525 32.975 1.00 94.56 354 GLU A CA 1
ATOM 2702 C C . GLU A 1 354 ? -10.175 -17.642 32.717 1.00 94.56 354 GLU A C 1
ATOM 2704 O O . GLU A 1 354 ? -11.293 -17.511 33.220 1.00 94.56 354 GLU A O 1
ATOM 2709 N N . PRO A 1 355 ? -9.834 -18.781 32.076 1.00 94.69 355 PRO A N 1
ATOM 2710 C CA . PRO A 1 355 ? -10.799 -19.864 31.862 1.00 94.69 355 PRO A CA 1
ATOM 2711 C C . PRO A 1 355 ? -11.395 -20.452 33.151 1.00 94.69 355 PRO A C 1
ATOM 2713 O O . PRO A 1 355 ? -12.452 -21.078 33.113 1.00 94.69 355 PRO A O 1
ATOM 2716 N N . TYR A 1 356 ? -10.727 -20.266 34.295 1.00 91.62 356 TYR A N 1
ATOM 2717 C CA . TYR A 1 356 ? -11.157 -20.788 35.594 1.00 91.62 356 TYR A CA 1
ATOM 2718 C C . TYR A 1 356 ? -11.819 -19.723 36.475 1.00 91.62 356 TYR A C 1
ATOM 2720 O O . TYR A 1 356 ? -12.763 -20.036 37.203 1.00 91.62 356 TYR A O 1
ATOM 2728 N N . MET A 1 357 ? -11.316 -18.483 36.443 1.00 92.25 357 MET A N 1
ATOM 2729 C CA . MET A 1 357 ? -11.800 -17.394 37.301 1.00 92.25 357 MET A CA 1
ATOM 2730 C C . MET A 1 357 ? -12.868 -16.527 36.642 1.00 92.25 357 MET A C 1
ATOM 2732 O O . MET A 1 357 ? -13.753 -16.048 37.349 1.00 92.25 357 MET A O 1
ATOM 2736 N N . GLY A 1 358 ? -12.804 -16.338 35.323 1.00 94.12 358 GLY A N 1
ATOM 2737 C CA . GLY A 1 358 ? -13.779 -15.572 34.556 1.00 94.12 358 GLY A CA 1
ATOM 2738 C C . GLY A 1 358 ? -13.844 -14.090 34.929 1.00 94.12 358 GLY A C 1
ATOM 2739 O O . GLY A 1 358 ? -14.929 -13.578 35.204 1.00 94.12 358 GLY A O 1
ATOM 2740 N N . PHE A 1 359 ? -12.712 -13.394 35.005 1.00 93.38 359 PHE A N 1
ATOM 2741 C CA . PHE A 1 359 ? -12.692 -11.957 35.292 1.00 93.38 359 PHE A CA 1
ATOM 2742 C C . PHE A 1 359 ? -12.983 -11.102 34.051 1.00 93.38 359 PHE A C 1
ATOM 2744 O O . PHE A 1 359 ? -13.362 -9.937 34.189 1.00 93.38 359 PHE A O 1
ATOM 2751 N N . GLY A 1 360 ? -12.887 -11.666 32.850 1.00 95.44 360 GLY A N 1
ATOM 2752 C CA . GLY A 1 360 ? -13.252 -10.989 31.613 1.00 95.44 360 GLY A CA 1
ATOM 2753 C C . GLY A 1 360 ? -14.677 -10.446 31.633 1.00 95.44 360 GLY A C 1
ATOM 2754 O O . GLY A 1 360 ? -15.598 -11.048 32.200 1.00 95.44 360 GLY A O 1
ATOM 2755 N N . ALA A 1 361 ? -14.851 -9.280 31.016 1.00 96.62 361 ALA A N 1
ATOM 2756 C CA . ALA A 1 361 ? -16.152 -8.658 30.830 1.00 96.62 361 ALA A CA 1
ATOM 2757 C C . ALA A 1 361 ? -17.070 -9.592 30.024 1.00 96.62 361 ALA A C 1
ATOM 2759 O O . ALA A 1 361 ? -16.627 -10.206 29.060 1.00 96.62 361 ALA A O 1
ATOM 2760 N N . LYS A 1 362 ? -18.341 -9.720 30.410 1.00 96.69 362 LYS A N 1
ATOM 2761 C CA . LYS A 1 362 ? -19.307 -10.598 29.731 1.00 96.69 362 LYS A CA 1
ATOM 2762 C C . LYS A 1 362 ? -20.496 -9.803 29.212 1.00 96.69 362 LYS A C 1
ATOM 2764 O O . LYS A 1 362 ? -20.651 -9.606 28.012 1.00 96.69 362 LYS A O 1
ATOM 2769 N N . THR A 1 363 ? -21.321 -9.306 30.130 1.00 96.94 363 THR A N 1
ATOM 2770 C CA . THR A 1 363 ? -22.468 -8.455 29.797 1.00 96.94 363 THR A CA 1
ATOM 2771 C C . THR A 1 363 ? -22.037 -7.004 29.931 1.00 96.94 363 THR A C 1
ATOM 2773 O O . THR A 1 363 ? -21.735 -6.555 31.040 1.00 96.94 363 THR A O 1
ATOM 2776 N N . VAL A 1 364 ? -21.975 -6.291 28.807 1.00 97.94 364 VAL A N 1
ATOM 2777 C CA . VAL A 1 364 ? -21.482 -4.913 28.742 1.00 97.94 364 VAL A CA 1
ATOM 2778 C C . VAL A 1 364 ? -22.529 -4.028 28.085 1.00 97.94 364 VAL A C 1
ATOM 2780 O O . VAL A 1 364 ? -22.945 -4.274 26.957 1.00 97.94 364 VAL A O 1
ATOM 2783 N N . LYS A 1 365 ? -22.930 -2.964 28.779 1.00 98.12 365 LYS A N 1
ATOM 2784 C CA . LYS A 1 365 ? -23.681 -1.861 28.183 1.00 98.12 365 LYS A CA 1
ATOM 2785 C C . LYS A 1 365 ? -22.684 -0.863 27.602 1.00 98.12 365 LYS A C 1
ATOM 2787 O O . LYS A 1 365 ? -21.829 -0.363 28.332 1.00 98.12 365 LYS A O 1
ATOM 2792 N N . ILE A 1 366 ? -22.800 -0.564 26.311 1.00 98.56 366 ILE A N 1
ATOM 2793 C CA . ILE A 1 366 ? -21.983 0.457 25.645 1.00 98.56 366 ILE A CA 1
ATOM 2794 C C . ILE A 1 366 ? -22.834 1.704 25.444 1.00 98.56 366 ILE A C 1
ATOM 2796 O O . ILE A 1 366 ? -23.959 1.626 24.957 1.00 98.56 366 ILE A O 1
ATOM 2800 N N . GLU A 1 367 ? -22.294 2.854 25.824 1.00 98.50 367 GLU A N 1
ATOM 2801 C CA . GLU A 1 367 ? -22.911 4.162 25.627 1.00 98.50 367 GLU A CA 1
ATOM 2802 C C . GLU A 1 367 ? -21.912 5.102 24.954 1.00 98.50 367 GLU A C 1
ATOM 2804 O O . GLU A 1 367 ? -20.707 4.997 25.179 1.00 98.50 367 GLU A O 1
ATOM 2809 N N . TYR A 1 368 ? -22.402 6.035 24.145 1.00 98.44 368 TYR A N 1
ATOM 2810 C CA . TYR A 1 368 ? -21.572 7.030 23.471 1.00 98.44 368 TYR A CA 1
ATOM 2811 C C . TYR A 1 368 ? -22.145 8.441 23.615 1.00 98.44 368 TYR A C 1
ATOM 2813 O O . TYR A 1 368 ? -23.342 8.626 23.849 1.00 98.44 368 TYR A O 1
ATOM 2821 N N . SER A 1 369 ? -21.273 9.443 23.507 1.00 98.38 369 SER A N 1
ATOM 2822 C CA . SER A 1 369 ? -21.624 10.855 23.660 1.00 98.38 369 SER A CA 1
ATOM 2823 C C . SER A 1 369 ? -20.699 11.758 22.843 1.00 98.38 369 SER A C 1
ATOM 2825 O O . SER A 1 369 ? -19.524 11.447 22.644 1.00 98.38 369 SER A O 1
ATOM 2827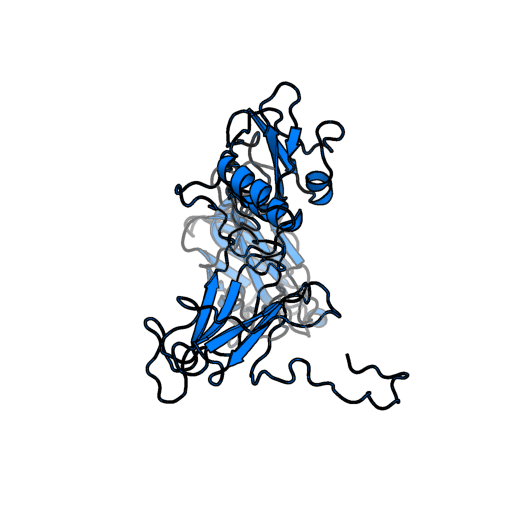 N N . THR A 1 370 ? -21.204 12.902 22.385 1.00 97.94 370 THR A N 1
ATOM 2828 C CA . THR A 1 370 ? -20.404 13.969 21.759 1.00 97.94 370 THR A CA 1
ATOM 2829 C C . THR A 1 370 ? -19.946 15.031 22.762 1.00 97.94 370 THR A C 1
ATOM 2831 O O . THR A 1 370 ? -18.943 15.697 22.508 1.00 97.94 370 THR A O 1
ATOM 2834 N N . ASP A 1 371 ? -20.632 15.164 23.901 1.00 96.25 371 ASP A N 1
ATOM 2835 C CA . ASP A 1 371 ? -20.411 16.221 24.900 1.00 96.25 371 ASP A CA 1
ATOM 2836 C C . ASP A 1 371 ? -19.993 15.702 26.291 1.00 96.25 371 ASP A C 1
ATOM 2838 O O . ASP A 1 371 ? -19.551 16.483 27.130 1.00 96.25 371 ASP A O 1
ATOM 2842 N N . GLY A 1 372 ? -20.091 14.390 26.531 1.00 94.62 372 GLY A N 1
ATOM 2843 C CA . GLY A 1 372 ? -19.751 13.738 27.801 1.00 94.62 372 GLY A CA 1
ATOM 2844 C C . GLY A 1 372 ? -20.845 13.829 28.874 1.00 94.62 372 GLY A C 1
ATOM 2845 O O . GLY A 1 372 ? -20.671 13.312 29.978 1.00 94.62 372 GLY A O 1
ATOM 2846 N N . THR A 1 373 ? -21.985 14.448 28.563 1.00 95.56 373 THR A N 1
ATOM 2847 C CA . THR A 1 373 ? -23.114 14.679 29.478 1.00 95.56 373 THR A CA 1
ATOM 2848 C C . THR A 1 373 ? -24.380 13.942 29.042 1.00 95.56 373 THR A C 1
ATOM 2850 O O . THR A 1 373 ? -25.015 13.287 29.870 1.00 95.56 373 THR A O 1
ATOM 2853 N N . ALA A 1 374 ? -24.722 13.980 27.752 1.00 96.62 374 ALA A N 1
ATOM 2854 C CA . ALA A 1 374 ? -25.845 13.262 27.166 1.00 96.62 374 ALA A CA 1
ATOM 2855 C C . ALA A 1 374 ? -25.347 11.960 26.527 1.00 96.62 374 ALA A C 1
ATOM 2857 O O . ALA A 1 374 ? -24.547 11.983 25.591 1.00 96.62 374 ALA A O 1
ATOM 2858 N N . TRP A 1 375 ? -25.815 10.820 27.036 1.00 98.12 375 TRP A N 1
ATOM 2859 C CA . TRP A 1 375 ? -25.335 9.494 26.642 1.00 98.12 375 TRP A CA 1
ATOM 2860 C C . TRP A 1 375 ? -26.411 8.711 25.898 1.00 98.12 375 TRP A C 1
ATOM 2862 O O . TRP A 1 375 ? -27.549 8.611 26.359 1.00 98.12 375 TRP A O 1
ATOM 2872 N N . THR A 1 376 ? -26.035 8.135 24.758 1.00 98.31 376 THR A N 1
ATOM 2873 C CA . THR A 1 376 ? -26.907 7.276 23.950 1.00 98.31 376 THR A CA 1
ATOM 2874 C C . THR A 1 376 ? -26.446 5.824 24.069 1.00 98.31 376 THR A C 1
ATOM 2876 O O . THR A 1 376 ? -25.263 5.558 23.847 1.00 98.31 376 THR A O 1
ATOM 2879 N N . PRO A 1 377 ? -27.327 4.871 24.426 1.00 98.06 377 PRO A N 1
ATOM 2880 C CA . PRO A 1 377 ? -26.971 3.458 24.448 1.00 98.06 377 PRO A CA 1
ATOM 2881 C C . PRO A 1 377 ? -26.788 2.920 23.027 1.00 98.06 377 PRO A C 1
ATOM 2883 O O . PRO A 1 377 ? -27.626 3.144 22.155 1.00 98.06 377 PRO A O 1
ATOM 2886 N N . LEU A 1 378 ? -25.707 2.175 22.811 1.00 97.81 378 LEU A N 1
ATOM 2887 C CA . LEU A 1 378 ? -25.484 1.432 21.579 1.00 97.81 378 LEU A CA 1
ATOM 2888 C C . LEU A 1 378 ? -26.388 0.193 21.573 1.00 97.81 378 LEU A C 1
ATOM 2890 O O . LEU A 1 378 ? -26.422 -0.576 22.536 1.00 97.81 378 LEU A O 1
ATOM 2894 N N . ALA A 1 379 ? -27.149 0.01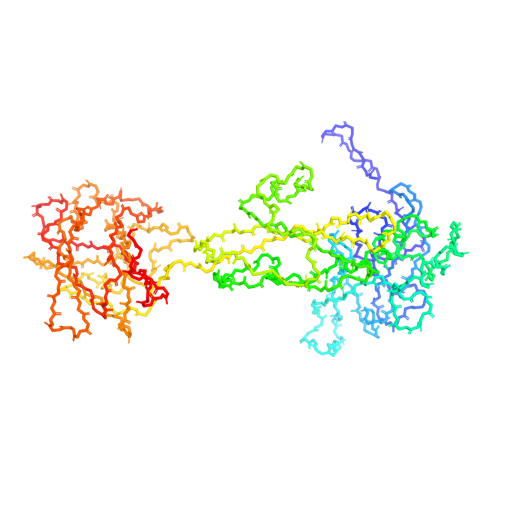3 20.497 1.00 94.12 379 ALA A N 1
ATOM 2895 C CA . ALA A 1 379 ? -28.017 -1.147 20.329 1.00 94.12 379 ALA A CA 1
ATOM 2896 C C . ALA A 1 379 ? -27.214 -2.394 19.922 1.00 94.12 379 ALA A C 1
ATOM 2898 O O . ALA A 1 379 ? -26.130 -2.287 19.358 1.00 94.12 379 ALA A O 1
ATOM 2899 N N . ASN A 1 380 ? -27.784 -3.581 20.157 1.00 92.81 380 ASN A N 1
ATOM 2900 C CA . ASN A 1 380 ? -27.256 -4.869 19.682 1.00 92.81 380 ASN A CA 1
ATOM 2901 C C . ASN A 1 380 ? -25.809 -5.182 20.109 1.00 92.81 380 ASN A C 1
ATOM 2903 O O . ASN A 1 380 ? -25.092 -5.872 19.387 1.00 92.81 380 ASN A O 1
ATOM 2907 N N . VAL A 1 381 ? -25.380 -4.704 21.282 1.00 96.88 381 VAL A N 1
ATOM 2908 C CA . VAL A 1 381 ? -24.070 -5.067 21.840 1.00 96.88 381 VAL A CA 1
ATOM 2909 C C . VAL A 1 381 ? -24.054 -6.576 22.119 1.00 96.88 381 VAL A C 1
ATOM 2911 O O . VAL A 1 381 ? -24.884 -7.044 22.907 1.00 96.88 381 VAL A O 1
ATOM 2914 N N . PRO A 1 382 ? -23.157 -7.353 21.482 1.00 96.50 382 PRO A N 1
ATOM 2915 C CA . PRO A 1 382 ? -23.054 -8.780 21.743 1.00 96.50 382 PRO A CA 1
ATOM 2916 C C . PRO A 1 382 ? -22.491 -9.033 23.144 1.00 96.50 382 PRO A C 1
ATOM 2918 O O . PRO A 1 382 ? -21.816 -8.186 23.732 1.00 96.50 382 PRO A O 1
ATOM 2921 N N . GLU A 1 383 ? -22.732 -10.230 23.673 1.00 97.75 383 GLU A N 1
ATOM 2922 C CA . GLU A 1 383 ? -21.977 -10.702 24.832 1.00 97.75 383 GLU A CA 1
ATOM 2923 C C . GLU A 1 383 ? -20.491 -10.808 24.459 1.00 97.75 383 GLU A C 1
ATOM 2925 O O . GLU A 1 383 ? -20.152 -11.340 23.402 1.00 97.75 383 GLU A O 1
ATOM 2930 N N . PHE A 1 384 ? -19.610 -10.284 25.311 1.00 97.94 384 PHE A N 1
ATOM 2931 C CA . PHE A 1 384 ? -18.169 -10.318 25.062 1.00 97.94 384 PHE A CA 1
ATOM 2932 C C . PHE A 1 384 ? -17.649 -11.736 25.274 1.00 97.94 384 PHE A C 1
ATOM 2934 O O . PHE A 1 384 ? -17.904 -12.340 26.321 1.00 97.94 384 PHE A O 1
ATOM 2941 N N . ALA A 1 385 ? -16.900 -12.260 24.306 1.00 97.50 385 ALA A N 1
ATOM 2942 C CA . ALA A 1 385 ? -16.328 -13.597 24.393 1.00 97.50 385 ALA A CA 1
ATOM 2943 C C . ALA A 1 385 ? -15.291 -13.690 25.524 1.00 97.50 385 ALA A C 1
ATOM 2945 O O . ALA A 1 385 ? -14.612 -12.719 25.859 1.00 97.50 385 ALA A O 1
ATOM 2946 N N . GLN A 1 386 ? -15.200 -14.858 26.162 1.00 97.31 386 GLN A N 1
ATOM 2947 C CA . GLN A 1 386 ? -14.213 -15.099 27.212 1.00 97.31 386 GLN A CA 1
ATOM 2948 C C . GLN A 1 386 ? -12.830 -15.315 26.591 1.00 97.31 386 GLN A C 1
ATOM 2950 O O . GLN A 1 386 ? -12.674 -16.175 25.723 1.00 97.31 386 GLN A O 1
ATOM 2955 N N . ALA A 1 387 ? -11.817 -14.594 27.077 1.00 96.94 387 ALA A N 1
ATOM 2956 C CA . ALA A 1 387 ? -10.455 -14.770 26.589 1.00 96.94 387 ALA A CA 1
ATOM 2957 C C . ALA A 1 387 ? -9.887 -16.159 26.967 1.00 96.94 387 ALA A C 1
ATOM 2959 O O . ALA A 1 387 ? -10.218 -16.718 28.019 1.00 96.94 387 ALA A O 1
ATOM 2960 N N . PRO A 1 388 ? -8.994 -16.733 26.141 1.00 96.81 388 PRO A N 1
ATOM 2961 C CA . PRO A 1 388 ? -8.500 -18.098 26.322 1.00 96.81 388 PRO A CA 1
ATOM 2962 C C . PRO A 1 388 ? -7.452 -18.254 27.437 1.00 96.81 388 PRO A C 1
ATOM 2964 O O . PRO A 1 388 ? -7.067 -19.385 27.743 1.00 96.81 388 PRO A O 1
ATOM 2967 N N . GLY A 1 389 ? -6.935 -17.157 27.999 1.00 96.50 389 GLY A N 1
ATOM 2968 C CA . GLY A 1 389 ? -5.806 -17.165 28.933 1.00 96.50 389 GLY A CA 1
ATOM 2969 C C . GLY A 1 389 ? -4.481 -17.566 28.273 1.00 96.50 389 GLY A C 1
ATOM 2970 O O . GLY A 1 389 ? -3.630 -18.197 28.906 1.00 96.50 389 GLY A O 1
ATOM 2971 N N . LYS A 1 390 ? -4.314 -17.268 26.979 1.00 96.62 390 LYS A N 1
ATOM 2972 C CA . LYS A 1 390 ? -3.141 -17.654 26.174 1.00 96.62 390 LYS A CA 1
ATOM 2973 C C . LYS A 1 390 ? -2.576 -16.453 25.430 1.00 96.62 390 LYS A C 1
ATOM 2975 O O . LYS A 1 390 ? -3.336 -15.644 24.908 1.00 96.62 390 LYS A O 1
ATOM 2980 N N . ALA A 1 391 ? -1.249 -16.372 25.359 1.00 95.50 391 ALA A N 1
ATOM 2981 C CA . ALA A 1 391 ? -0.565 -15.320 24.617 1.00 95.50 391 ALA A CA 1
ATOM 2982 C C . ALA A 1 391 ? -0.817 -15.462 23.108 1.00 95.50 391 ALA A C 1
ATOM 2984 O O . ALA A 1 391 ? -1.020 -16.576 22.618 1.00 95.50 391 ALA A O 1
ATOM 2985 N N . GLY A 1 392 ? -0.784 -14.343 22.386 1.00 93.38 392 GLY A N 1
ATOM 2986 C CA . GLY A 1 392 ? -1.031 -14.311 20.942 1.00 93.38 392 GLY A CA 1
ATOM 2987 C C . GLY A 1 392 ? -2.520 -14.319 20.570 1.00 93.38 392 GLY A C 1
ATOM 2988 O O . GLY A 1 392 ? -2.870 -14.534 19.414 1.00 93.38 392 GLY A O 1
ATOM 2989 N N . TYR A 1 393 ? -3.411 -14.127 21.545 1.00 93.19 393 TYR A N 1
ATOM 2990 C CA . TYR A 1 393 ? -4.857 -14.066 21.330 1.00 93.19 393 TYR A CA 1
ATOM 2991 C C . TYR A 1 393 ? -5.260 -12.720 20.711 1.00 93.19 393 TYR A C 1
ATOM 2993 O O . TYR A 1 393 ? -4.932 -11.669 21.254 1.00 93.19 393 TYR A O 1
ATOM 3001 N N . THR A 1 394 ? -5.965 -12.754 19.582 1.00 96.19 394 THR A N 1
ATOM 3002 C CA . THR A 1 394 ? -6.457 -11.568 18.862 1.00 96.19 394 THR A CA 1
ATOM 3003 C C . THR A 1 394 ? -7.876 -11.194 19.294 1.00 96.19 394 THR A C 1
ATOM 3005 O O . THR A 1 394 ? -8.592 -12.051 19.807 1.00 96.19 394 THR A O 1
ATOM 3008 N N . ALA A 1 395 ? -8.328 -9.970 19.002 1.00 95.88 395 ALA A N 1
ATOM 3009 C CA . ALA A 1 395 ? -9.700 -9.544 19.281 1.00 95.88 395 ALA A CA 1
ATOM 3010 C C . ALA A 1 395 ? -10.723 -10.531 18.704 1.00 95.88 395 ALA A C 1
ATOM 3012 O O . ALA A 1 395 ? -10.747 -10.787 17.497 1.00 95.88 395 ALA A O 1
ATOM 3013 N N . ASP A 1 396 ? -11.586 -11.054 19.567 1.00 92.38 396 ASP A N 1
ATOM 3014 C CA . ASP A 1 396 ? -12.641 -12.011 19.215 1.00 92.38 396 ASP A CA 1
ATOM 3015 C C . ASP A 1 396 ? -14.043 -11.398 19.278 1.00 92.38 396 ASP A C 1
ATOM 3017 O O . ASP A 1 396 ? -15.007 -11.994 18.801 1.00 92.38 396 ASP A O 1
ATOM 3021 N N . THR A 1 397 ? -14.149 -10.192 19.835 1.00 96.62 397 THR A N 1
ATOM 3022 C CA . THR A 1 397 ? -15.395 -9.454 19.953 1.00 96.62 397 THR A CA 1
ATOM 3023 C C . THR A 1 397 ? -15.253 -8.155 19.174 1.00 96.62 397 THR A C 1
ATOM 3025 O O . THR A 1 397 ? -14.450 -7.285 19.518 1.00 96.62 397 THR A O 1
ATOM 3028 N N . LYS A 1 398 ? -16.034 -8.031 18.099 1.00 96.44 398 LYS A N 1
ATOM 3029 C CA . LYS A 1 398 ? -16.102 -6.839 17.251 1.00 96.44 398 LYS A CA 1
ATOM 3030 C C . LYS A 1 398 ? -17.519 -6.286 17.282 1.00 96.44 398 LYS A C 1
ATOM 3032 O O . LYS A 1 398 ? -18.478 -7.030 17.085 1.00 96.44 398 LYS A O 1
ATOM 3037 N N . ILE A 1 399 ? -17.649 -5.000 17.584 1.00 96.81 399 ILE A N 1
ATOM 3038 C CA . ILE A 1 399 ? -18.931 -4.327 17.778 1.00 96.81 399 ILE A CA 1
ATOM 3039 C C . ILE A 1 399 ? -19.042 -3.191 16.771 1.00 96.81 399 ILE A C 1
ATOM 3041 O O . ILE A 1 399 ? -18.258 -2.244 16.822 1.00 96.81 399 ILE A O 1
ATOM 3045 N N . SER A 1 400 ? -20.041 -3.257 15.893 1.00 95.31 400 SER A N 1
ATOM 3046 C CA . SER A 1 400 ? -20.350 -2.157 14.978 1.00 95.31 400 SER A CA 1
ATOM 3047 C C . SER A 1 400 ? -20.956 -0.977 15.737 1.00 95.31 400 SER A C 1
ATOM 3049 O O . SER A 1 400 ? -21.873 -1.136 16.542 1.00 95.31 400 SER A O 1
ATOM 3051 N N . PHE A 1 401 ? -20.451 0.216 15.445 1.00 94.50 401 PHE A N 1
ATOM 3052 C CA . PHE A 1 401 ? -21.005 1.491 15.892 1.00 94.50 401 PHE A CA 1
ATOM 3053 C C . PHE A 1 401 ? -21.939 2.116 14.850 1.00 94.50 401 PHE A C 1
ATOM 3055 O O . PHE A 1 401 ? -22.561 3.133 15.136 1.00 94.50 401 PHE A O 1
ATOM 3062 N N . GLY A 1 402 ? -22.047 1.542 13.646 1.00 87.88 402 GLY A N 1
ATOM 3063 C CA . GLY A 1 402 ? -22.953 2.035 12.603 1.00 87.88 402 GLY A CA 1
ATOM 3064 C C . GLY A 1 402 ? -22.681 3.471 12.134 1.00 87.88 402 GLY A C 1
ATOM 3065 O O . GLY A 1 402 ? -23.587 4.115 11.618 1.00 87.88 402 GLY A O 1
ATOM 3066 N N . GLY A 1 403 ? -21.470 4.002 12.338 1.00 89.31 403 G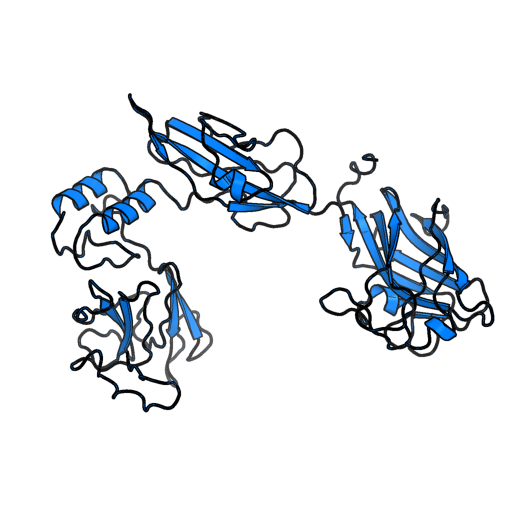LY A N 1
ATOM 3067 C CA . GLY A 1 403 ? -21.105 5.356 11.911 1.00 89.31 403 GLY A CA 1
ATOM 3068 C C . GLY A 1 403 ? -21.572 6.474 12.848 1.00 89.31 403 GLY A C 1
ATOM 3069 O O . GLY A 1 403 ? -21.660 7.620 12.413 1.00 89.31 403 GLY A O 1
ATOM 3070 N N . VAL A 1 404 ? -21.902 6.186 14.113 1.00 92.62 404 VAL A N 1
ATOM 3071 C CA . VAL A 1 404 ? -22.413 7.217 15.036 1.00 92.62 404 VAL A CA 1
ATOM 3072 C C . VAL A 1 404 ? -21.336 8.239 15.437 1.00 92.62 404 VAL A C 1
ATOM 3074 O O . VAL A 1 404 ? -20.183 7.863 15.674 1.00 92.62 404 VAL A O 1
ATOM 3077 N N . PRO A 1 405 ? -21.692 9.532 15.579 1.00 95.56 405 PRO A N 1
ATOM 3078 C CA . PRO A 1 405 ? -20.766 10.547 16.057 1.00 95.56 405 PRO A CA 1
ATOM 3079 C C . PRO A 1 405 ? -20.529 10.395 17.563 1.00 95.56 405 PRO A C 1
ATOM 3081 O O . PRO A 1 405 ? -21.467 10.448 18.361 1.00 95.56 405 PRO A O 1
ATOM 3084 N N . ALA A 1 406 ? -19.269 10.270 17.970 1.00 97.06 406 ALA A N 1
ATOM 3085 C CA . ALA A 1 406 ? -18.894 10.216 19.376 1.00 97.06 406 ALA A CA 1
ATOM 3086 C C . ALA A 1 406 ? -17.533 10.872 19.627 1.00 97.06 406 ALA A C 1
ATOM 3088 O O . ALA A 1 406 ? -16.588 10.719 18.855 1.00 97.06 406 ALA A O 1
ATOM 3089 N N . LYS A 1 407 ? -17.434 11.589 20.746 1.00 97.56 407 LYS A N 1
ATOM 3090 C CA . LYS A 1 407 ? -16.166 11.983 21.373 1.00 97.56 407 LYS A CA 1
ATOM 3091 C C . LYS A 1 407 ? -15.855 11.098 22.587 1.00 97.56 407 LYS A C 1
ATOM 3093 O O . LYS A 1 407 ? -14.696 10.936 22.948 1.00 97.56 407 LYS A O 1
ATOM 3098 N N . PHE A 1 408 ? -16.885 10.517 23.194 1.00 98.62 408 PHE A N 1
ATOM 3099 C CA . PHE A 1 408 ? -16.779 9.681 24.376 1.00 98.62 408 PHE A CA 1
ATOM 3100 C C . PHE A 1 408 ? -17.482 8.349 24.153 1.00 98.62 408 PHE A C 1
ATOM 3102 O O . PHE A 1 408 ? -18.584 8.313 23.602 1.00 98.62 408 PHE A O 1
ATOM 3109 N N . VAL A 1 409 ? -16.875 7.271 24.639 1.00 98.69 409 VAL A N 1
ATOM 3110 C CA . VAL A 1 409 ? -17.497 5.947 24.731 1.00 98.69 409 VAL A CA 1
ATOM 3111 C C . VAL A 1 409 ? -17.330 5.424 26.147 1.00 98.69 409 VAL A C 1
ATOM 3113 O O . VAL A 1 409 ? -16.248 5.513 26.715 1.00 98.69 409 VAL A O 1
ATOM 3116 N N . LYS A 1 410 ? -18.387 4.854 26.722 1.00 98.62 410 LYS A N 1
ATOM 3117 C CA . LYS A 1 410 ? -18.383 4.246 28.049 1.00 98.62 410 LYS A CA 1
ATOM 3118 C C . LYS A 1 410 ? -18.862 2.805 27.966 1.00 98.62 410 LYS A C 1
ATOM 3120 O O . LYS A 1 410 ? -19.959 2.534 27.486 1.00 98.62 410 LYS A O 1
ATOM 3125 N N . LEU A 1 411 ? -18.042 1.892 28.469 1.00 98.38 411 LEU A N 1
ATOM 3126 C CA . LEU A 1 411 ? -18.368 0.488 28.672 1.00 98.38 411 LEU A CA 1
ATOM 3127 C C . LEU A 1 411 ? -18.727 0.307 30.146 1.00 98.38 411 LEU A C 1
ATOM 3129 O O . LEU A 1 411 ? -17.884 0.482 31.025 1.00 98.38 411 LEU A O 1
ATOM 3133 N N . THR A 1 412 ? -19.977 -0.050 30.418 1.00 97.56 412 THR A N 1
ATOM 3134 C CA . THR A 1 412 ? -20.455 -0.418 31.752 1.00 97.56 412 THR A CA 1
ATOM 3135 C C . THR A 1 412 ? -20.587 -1.935 31.812 1.00 97.56 412 THR A C 1
ATOM 3137 O O . THR A 1 412 ? -21.479 -2.518 31.200 1.00 97.56 412 THR A O 1
ATOM 3140 N N . ILE A 1 413 ? -19.673 -2.582 32.531 1.00 96.44 413 ILE A N 1
ATOM 3141 C CA . ILE A 1 413 ? -19.616 -4.034 32.696 1.00 96.44 413 ILE A CA 1
ATOM 3142 C C . ILE A 1 413 ? -20.562 -4.421 33.831 1.00 96.44 413 ILE A C 1
ATOM 3144 O O . ILE A 1 413 ? -20.330 -4.091 34.997 1.00 96.44 413 ILE A O 1
ATOM 3148 N N . GLU A 1 414 ? -21.631 -5.129 33.485 1.00 95.06 414 GLU A N 1
ATOM 3149 C CA . GLU A 1 414 ? -22.677 -5.569 34.412 1.00 95.06 414 GLU A CA 1
ATOM 3150 C C . GLU A 1 414 ? -22.378 -6.951 34.996 1.00 95.06 414 GLU A C 1
ATOM 3152 O O . GLU A 1 414 ? -22.715 -7.232 36.147 1.00 95.06 414 GLU A O 1
ATOM 3157 N N . LYS A 1 415 ? -21.750 -7.822 34.195 1.00 95.31 415 LYS A N 1
ATOM 3158 C CA . LYS A 1 415 ? -21.374 -9.188 34.579 1.00 95.31 415 LYS A CA 1
ATOM 3159 C C . LYS A 1 415 ? -20.023 -9.562 33.985 1.00 95.31 415 LYS A C 1
ATOM 3161 O O . LYS A 1 415 ? -19.710 -9.161 32.864 1.00 95.31 415 LYS A O 1
ATOM 3166 N N . ASN A 1 416 ? -19.279 -10.390 34.709 1.00 95.19 416 ASN A N 1
ATOM 3167 C CA . ASN A 1 416 ? -18.117 -11.123 34.210 1.00 95.19 416 ASN A CA 1
ATOM 3168 C C . ASN A 1 416 ? -18.468 -12.601 33.961 1.00 95.19 416 ASN A C 1
ATOM 3170 O O . ASN A 1 416 ? -19.588 -13.047 34.237 1.00 95.19 416 ASN A O 1
ATOM 3174 N N . TRP A 1 417 ? -17.513 -13.367 33.442 1.00 95.62 417 TRP A N 1
ATOM 3175 C CA . TRP A 1 417 ? -17.679 -14.799 33.178 1.00 95.62 417 TRP A CA 1
ATOM 3176 C C . TRP A 1 417 ? -17.737 -15.668 34.445 1.00 95.62 417 TRP A C 1
ATOM 3178 O O . TRP A 1 417 ? -18.398 -16.706 34.451 1.00 95.62 417 TRP A O 1
ATOM 3188 N N . GLY A 1 418 ? -17.096 -15.237 35.530 1.00 90.94 418 GLY A N 1
ATOM 3189 C CA . GLY A 1 418 ? -16.908 -16.015 36.752 1.00 90.94 418 GLY A CA 1
ATOM 3190 C C . GLY A 1 418 ? -18.095 -16.001 37.710 1.00 90.94 418 GLY A C 1
ATOM 3191 O O . GLY A 1 418 ? -18.285 -16.955 38.465 1.00 90.94 418 GLY A O 1
ATOM 3192 N N . GLY A 1 419 ? -18.876 -14.914 37.736 1.00 81.81 419 GLY A N 1
ATOM 3193 C CA . GLY A 1 419 ? -20.109 -14.762 38.524 1.00 81.81 419 GLY A CA 1
ATOM 3194 C C . GLY A 1 419 ? -19.960 -14.801 40.055 1.00 81.81 419 GLY A C 1
ATOM 3195 O O . GLY A 1 419 ? -20.944 -14.616 40.766 1.00 81.81 419 GLY A O 1
ATOM 3196 N N . LYS A 1 420 ? -18.754 -15.050 40.580 1.00 76.00 420 LYS A N 1
ATOM 3197 C CA . LYS A 1 420 ? -18.476 -15.203 42.021 1.00 76.00 420 LYS A CA 1
ATOM 3198 C C . LYS A 1 420 ? -17.844 -13.966 42.645 1.00 76.00 420 LYS A C 1
ATOM 3200 O O . LYS A 1 420 ? -18.110 -13.656 43.802 1.00 76.00 420 LYS A O 1
ATOM 3205 N N . ALA A 1 421 ? -16.987 -13.290 41.891 1.00 81.25 421 ALA A N 1
ATOM 3206 C CA . ALA A 1 421 ? -16.190 -12.171 42.362 1.00 81.25 421 ALA A CA 1
ATOM 3207 C C . ALA A 1 421 ? -16.539 -10.925 41.530 1.00 81.25 421 ALA A C 1
ATOM 3209 O O . ALA A 1 421 ? -16.757 -11.065 40.326 1.00 81.25 421 ALA A O 1
ATOM 3210 N N . PRO A 1 422 ? -16.636 -9.725 42.130 1.00 81.75 422 PRO A N 1
ATOM 3211 C CA . PRO A 1 422 ? -17.035 -8.518 41.406 1.00 81.75 422 PRO A CA 1
ATOM 3212 C C . PRO A 1 422 ? -15.925 -7.919 40.526 1.00 81.75 422 PRO A C 1
ATOM 3214 O O . PRO A 1 422 ? -16.164 -6.945 39.815 1.00 81.75 422 PRO A O 1
ATOM 3217 N N . GLN A 1 423 ? -14.714 -8.472 40.598 1.00 88.00 423 GLN A N 1
ATOM 3218 C CA . GLN A 1 423 ? -13.568 -8.072 39.795 1.00 88.00 423 GLN A CA 1
ATOM 3219 C C . GLN A 1 423 ? -13.834 -8.255 38.304 1.00 88.00 423 GLN A C 1
ATOM 3221 O O . GLN A 1 423 ? -14.373 -9.276 37.878 1.00 88.00 423 GLN A O 1
ATOM 3226 N N . THR A 1 424 ? -13.390 -7.293 37.503 1.00 93.62 424 THR A N 1
ATOM 3227 C CA . THR A 1 424 ? -13.395 -7.440 36.050 1.00 93.62 424 THR A CA 1
ATOM 3228 C C . THR A 1 424 ? -12.271 -6.650 35.402 1.00 93.62 424 THR A C 1
ATOM 3230 O O . THR A 1 424 ? -11.702 -5.765 36.043 1.00 93.62 424 THR A O 1
ATOM 3233 N N . GLY A 1 425 ? -11.964 -6.954 34.148 1.00 94.06 425 GLY A N 1
ATOM 3234 C CA . GLY A 1 425 ? -10.933 -6.265 33.392 1.00 94.06 425 GLY A CA 1
ATOM 3235 C C . GLY A 1 425 ? -11.145 -6.359 31.888 1.00 94.06 425 GLY A C 1
ATOM 3236 O O . GLY A 1 425 ? -12.061 -7.033 31.414 1.00 94.06 425 GLY A O 1
ATOM 3237 N N . LEU A 1 426 ? -10.261 -5.689 31.159 1.00 97.12 426 LEU A N 1
ATOM 3238 C CA . LEU A 1 426 ? -10.102 -5.776 29.709 1.00 97.12 426 LEU A CA 1
ATOM 3239 C C . LEU A 1 426 ? -8.609 -5.737 29.397 1.00 97.12 426 LEU A C 1
ATOM 3241 O O . LEU A 1 426 ? -7.845 -5.103 30.126 1.00 97.12 426 LEU A O 1
ATOM 3245 N N . SER A 1 427 ? -8.205 -6.407 28.325 1.00 97.19 427 SER A N 1
ATOM 3246 C CA . SER A 1 427 ? -6.819 -6.383 27.870 1.00 97.19 427 SER A CA 1
ATOM 3247 C C . SER A 1 427 ? -6.570 -5.167 26.989 1.00 97.19 427 SER A C 1
ATOM 3249 O O . SER A 1 427 ? -5.815 -4.291 27.376 1.00 97.19 427 SER A O 1
ATOM 3251 N N . GLU A 1 428 ? -7.297 -5.052 25.881 1.00 97.62 428 GLU A N 1
ATOM 3252 C CA . GLU A 1 428 ? -7.108 -3.992 24.890 1.00 97.62 428 GLU A CA 1
ATOM 3253 C C . GLU A 1 428 ? -8.443 -3.688 24.208 1.00 97.62 428 GLU A C 1
ATOM 3255 O O . GLU A 1 428 ? -9.302 -4.564 24.058 1.00 97.62 428 GLU A O 1
ATOM 3260 N N . VAL A 1 429 ? -8.617 -2.451 23.765 1.00 98.00 429 VAL A N 1
ATOM 3261 C CA . VAL A 1 429 ? -9.678 -2.059 22.853 1.00 98.00 429 VAL A CA 1
ATOM 3262 C C . VAL A 1 429 ? -9.121 -1.243 21.699 1.00 98.00 429 VAL A C 1
ATOM 3264 O O . VAL A 1 429 ? -8.207 -0.439 21.851 1.00 98.00 429 VAL A O 1
ATOM 3267 N N . ARG A 1 430 ? -9.728 -1.389 20.525 1.00 97.88 430 ARG A N 1
ATOM 3268 C CA . ARG A 1 430 ? -9.411 -0.563 19.362 1.00 97.88 430 ARG A CA 1
ATOM 3269 C C . ARG A 1 430 ? -10.679 0.013 18.772 1.00 97.88 430 ARG A C 1
ATOM 3271 O O . ARG A 1 430 ? -11.536 -0.725 18.298 1.00 97.88 430 ARG A O 1
ATOM 3278 N N . PHE A 1 431 ? -10.769 1.336 18.766 1.00 97.88 431 PHE A N 1
ATOM 3279 C CA . PHE A 1 431 ? -11.836 2.058 18.085 1.00 97.88 431 PHE A CA 1
ATOM 3280 C C . PHE A 1 431 ? -11.401 2.383 16.664 1.00 97.88 431 PHE A C 1
ATOM 3282 O O . PHE A 1 431 ? -10.330 2.954 16.466 1.00 97.88 431 PHE A O 1
ATOM 3289 N N . LEU A 1 432 ? -12.229 2.048 15.682 1.00 95.50 432 LEU A N 1
ATOM 3290 C CA . LEU A 1 432 ? -12.046 2.431 14.291 1.00 95.50 432 LEU A CA 1
ATOM 3291 C C . LEU A 1 432 ? -13.056 3.517 13.925 1.00 95.50 432 LEU A C 1
ATOM 3293 O O . LEU A 1 432 ? -14.243 3.385 14.220 1.00 95.50 432 LEU A O 1
ATOM 3297 N N . ALA A 1 433 ? -12.596 4.575 13.264 1.00 92.69 433 ALA A N 1
ATOM 3298 C CA . ALA A 1 433 ? -13.437 5.654 12.751 1.00 92.69 433 ALA A CA 1
ATOM 3299 C C . ALA A 1 433 ? -13.456 5.655 11.223 1.00 92.69 433 ALA A C 1
ATOM 3301 O O . ALA A 1 433 ? -12.405 5.467 10.606 1.00 92.69 433 ALA A O 1
ATOM 3302 N N . SER A 1 434 ? -14.625 5.888 10.619 1.00 86.44 434 SER A N 1
ATOM 3303 C CA . SER A 1 434 ? -14.738 6.041 9.166 1.00 86.44 434 SER A CA 1
ATOM 3304 C C . SER A 1 434 ? -14.042 7.322 8.700 1.00 86.44 434 SER A C 1
ATOM 3306 O O . SER A 1 434 ? -14.023 8.329 9.414 1.00 86.44 434 SER A O 1
ATOM 3308 N N . GLN A 1 435 ? -13.459 7.290 7.500 1.00 70.75 435 GLN A N 1
ATOM 3309 C CA . GLN A 1 435 ? -12.769 8.460 6.940 1.00 70.75 435 GLN A CA 1
ATOM 3310 C C . GLN A 1 435 ? -13.726 9.549 6.431 1.00 70.75 435 GLN A C 1
ATOM 3312 O O . GLN A 1 435 ? -13.365 10.722 6.428 1.00 70.75 435 GLN A O 1
ATOM 3317 N N . ASP A 1 436 ? -14.964 9.183 6.093 1.00 57.50 436 ASP A N 1
ATOM 3318 C CA . ASP A 1 436 ? -15.971 10.102 5.570 1.00 57.50 436 ASP A CA 1
ATOM 3319 C C . ASP A 1 436 ? -17.122 10.321 6.554 1.00 57.50 436 ASP A C 1
ATOM 3321 O O . ASP A 1 436 ? -17.753 9.372 7.027 1.00 57.50 436 ASP A O 1
ATOM 3325 N N . ALA A 1 437 ? -17.470 11.591 6.782 1.00 49.16 437 ALA A N 1
ATOM 3326 C CA . ALA A 1 437 ? -18.707 11.970 7.468 1.00 49.16 437 ALA A CA 1
ATOM 3327 C C . ALA A 1 437 ? -19.963 11.684 6.614 1.00 49.16 437 ALA A C 1
ATOM 3329 O O . ALA A 1 437 ? -21.057 11.569 7.159 1.00 49.16 437 ALA A O 1
ATOM 3330 N N . ALA A 1 438 ? -19.806 11.547 5.288 1.00 43.97 438 ALA A N 1
ATOM 3331 C CA . ALA A 1 438 ? -20.878 11.237 4.335 1.00 43.97 438 ALA A CA 1
ATOM 3332 C C . ALA A 1 438 ? -21.061 9.726 4.064 1.00 43.97 438 ALA A C 1
ATOM 3334 O O . ALA A 1 438 ? -22.126 9.310 3.612 1.00 43.97 438 ALA A O 1
ATOM 3335 N N . ALA A 1 439 ? -20.066 8.888 4.382 1.00 44.59 439 ALA A N 1
ATOM 3336 C CA . ALA A 1 439 ? -20.102 7.439 4.142 1.00 44.59 439 ALA A CA 1
ATOM 3337 C C . ALA A 1 439 ? -20.911 6.651 5.191 1.00 44.59 439 ALA A C 1
ATOM 3339 O O . ALA A 1 439 ? -21.082 5.443 5.053 1.00 44.59 439 ALA A O 1
ATOM 3340 N N . ALA A 1 440 ? -21.467 7.327 6.202 1.00 39.94 440 ALA A N 1
ATOM 3341 C CA . ALA A 1 440 ? -22.271 6.746 7.284 1.00 39.94 440 ALA A CA 1
ATOM 3342 C C . ALA A 1 440 ? -23.648 6.187 6.844 1.00 39.94 440 ALA A C 1
ATOM 3344 O O . ALA A 1 440 ? -24.521 5.973 7.679 1.00 39.94 440 ALA A O 1
ATOM 3345 N N . THR A 1 441 ? -23.878 5.984 5.541 1.00 37.62 441 THR A N 1
ATOM 3346 C CA . THR A 1 441 ? -25.172 5.551 4.979 1.00 37.62 441 THR A CA 1
ATOM 3347 C C . THR A 1 441 ? -25.110 4.296 4.106 1.00 37.62 441 THR A C 1
ATOM 3349 O O . THR A 1 441 ? -26.138 3.904 3.559 1.00 37.62 441 THR A O 1
ATOM 3352 N N . GLN A 1 442 ? -23.957 3.630 3.982 1.00 37.44 442 GLN A N 1
ATOM 3353 C CA . GLN A 1 442 ? -23.915 2.303 3.354 1.00 37.44 442 GLN A CA 1
ATOM 3354 C C . GLN A 1 442 ? -24.233 1.227 4.416 1.00 37.44 442 GLN A C 1
ATOM 3356 O O . GLN A 1 442 ? -23.567 1.225 5.454 1.00 37.44 442 GLN A O 1
ATOM 3361 N N . PRO A 1 443 ? -25.280 0.402 4.206 1.00 37.59 443 PRO A N 1
ATOM 3362 C CA . PRO A 1 443 ? -25.788 -0.572 5.177 1.00 37.59 443 PRO A CA 1
ATOM 3363 C C . PRO A 1 443 ? -24.857 -1.759 5.443 1.00 37.59 443 PRO A C 1
ATOM 3365 O O . PRO A 1 443 ? -24.057 -2.109 4.545 1.00 37.59 443 PRO A O 1
#

Radius of gyration: 32.15 Å; chains: 1; bounding box: 75×53×85 Å

Sequence (443 aa):
MATRTTRDSAWKESKVLTPNVSGEYPAISPDGLLLLFSSSSLPGGLGGLDIWMMARVTRDGDWSAPVNLGPPLNSEGTERRPWISYDGSRVLFTSGAPFEGPRPGGVGSADVWQALVLPACDLNNDGNVDEKDILVMQAHWGQADPSCDIGPLPWGDGIVDTHDLAVLMKAITGLDARPKPLAHAVEVPRDVILSWMSAPFAQSYDVYLGTSVADVNSADRAHPNGVLVSQDQPATAYDPPGLLDFGRTYWWRVDFVSAGPVPVVYKGAVVDFTTEPFARPITSIIATASSLQGSSGAEKTVDGSGLDKSDGHSTDAKDMWWSSGKFPNWIQYEFNKVYMLHELWVWNFNLSIEPYMGFGAKTVKIEYSTDGTAWTPLANVPEFAQAPGKAGYTADTKISFGGVPAKFVKLTIEKNWGGKAPQTGLSEVRFLASQDAAAATQP

pLDDT: mean 86.37, std 12.02, ran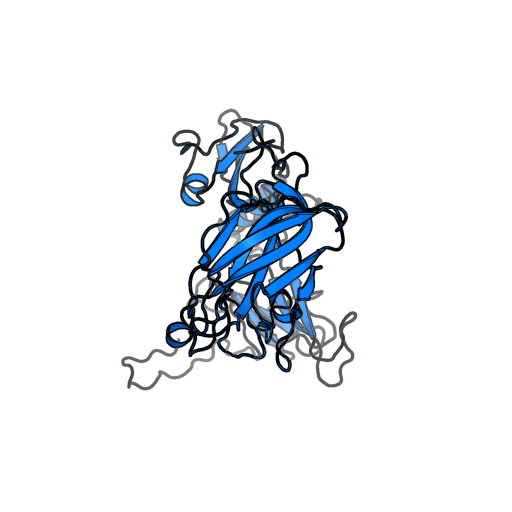ge [37.44, 98.69]

Foldseek 3Di:
DFDAPDPPGDTDDDDDQCVPDDFAQWEAAPQRFKIWTWDPPDPPAQARTFIWMWGAQHNPGHTDDIDTPDPPQHHNWHWGNWYADNQRQKIKIWTADVVDDDDVVDDDRTDIDMDTQAAPQPLVPPVDLEPVSVVVLVVQAQHQDQSQQCDDHRGHRRGRYPRSVVSSVCRLQVLPFCWVVHFAAEAAFQQDKIFTDDGPQFQFKWKFKDQDPVLQVPADPVRNSVGRQDPRHNHRIHGPDDGHDFQGKMKMWMWTWGDDPDIDIHTHDIGMYTHHHQWDWQLAKDKQWPAFDDQQGRCLQRVCQQQDPLQWGDQDSNSWTKDPDAPFIKMKIFGPAKFQWFKKFFAWNQHLCCVPQFQTFFDKWKWFDRPVPDIDTQPPQHTQDGHNNDTGHHGPGMDGPLRDIGRMMMITRHDTPRRPHRMHITNYMIIIGGPDNVVSPDD